Protein 6DQU (pdb70)

CATH classification: 3.40.190.10 (+2 more: 3.90.76.10, 3.10.105.10)

Sequence (521 aa):
TQLDEKQHIVINNGAEPQSFDPHKTEGVPESNVAYQLLEGLVTSDSEGKLQPGAAESWENTPDFKTWTFHLRKDAKWSNGDPVTAHDFVFAWRRLVDPATAAPYASYLSYLQVENAQDIIDGKKKPAELGVEAKDDYTFVVHATNPVPYAVSLTTHQSLLPLPQKVVEKLGDAWVKKENYVGNGAYKLANHIINEKIEFERNPLYWNDKETVINSATFLAIENPSTDVARYRAGDLDMTSYGLPPEQFAKLKKELLGEVYVTRTLGTYSYELNNKKAPFDNVNIRKALNLSLDRNVITDKVLGQGQTPTYVFTPTYIEEGHLIQQPAYSKEPMAQRNEEAIKLLEEAGYSKANPLKFSILYNTNENHKKVAIAAASMWKANTKGLIDVKLENQEWKTYIDSRRAGRYDVARAGWHADYNQATTFGNYFLSNSSNNTAKYANPEYDKAMAESYAATDAEGRAKAYAKAEEILGKDYGIVPIFNYVNPRLVKPYVKGYSGKDPQDHIYLRNLYIIKHGIINTL

Structure (mmCIF, N/CA/C/O backbone):
data_6DQU
#
_entry.id   6DQU
#
_cell.length_a   47.895
_cell.length_b   92.956
_cell.length_c   108.335
_cell.angle_alpha   90.000
_cell.angle_beta   90.000
_cell.angle_gamma   90.000
#
_symmetry.space_group_name_H-M   'P 21 21 21'
#
loop_
_entity.id
_entity.type
_entity.pdbx_description
1 polymer 'Periplasmic oligopeptide-binding protein'
2 polymer GLY-ILE-ILE-ASN-THR-LEU
3 non-polymer 'SULFATE ION'
4 water water
#
loop_
_atom_site.group_PDB
_atom_site.id
_atom_site.type_symbol
_atom_site.label_atom_id
_atom_site.label_alt_id
_atom_site.label_comp_id
_atom_site.label_asym_id
_atom_site.label_entity_id
_atom_site.label_seq_id
_atom_site.pdbx_PDB_ins_code
_atom_site.Cartn_x
_atom_site.Cartn_y
_atom_site.Cartn_z
_atom_site.occupancy
_atom_site.B_iso_or_equiv
_atom_site.auth_seq_id
_atom_site.auth_comp_id
_atom_site.auth_asym_id
_atom_site.auth_atom_id
_atom_site.pdbx_PDB_model_num
ATOM 1 N N . THR A 1 8 ? -11.674 -50.968 7.923 1.00 63.84 27 THR A N 1
ATOM 2 C CA . THR A 1 8 ? -12.936 -50.152 7.977 1.00 63.42 27 THR A CA 1
ATOM 3 C C . THR A 1 8 ? -13.334 -49.588 6.604 1.00 60.13 27 THR A C 1
ATOM 4 O O . THR A 1 8 ? -12.722 -49.895 5.578 1.00 65.18 27 THR A O 1
ATOM 8 N N . GLN A 1 9 ? -14.405 -48.801 6.608 1.00 58.09 28 GLN A N 1
ATOM 9 C CA . GLN A 1 9 ? -14.760 -47.885 5.512 1.00 55.01 28 GLN A CA 1
ATOM 10 C C . GLN A 1 9 ? -15.763 -46.865 6.085 1.00 43.94 28 GLN A C 1
ATOM 11 O O . GLN A 1 9 ? -16.143 -46.959 7.265 1.00 43.50 28 GLN A O 1
ATOM 17 N N . LEU A 1 10 ? -16.235 -45.959 5.249 1.00 40.34 29 LEU A N 1
ATOM 18 C CA . LEU A 1 10 ? -17.218 -44.986 5.689 1.00 39.00 29 LEU A CA 1
ATOM 19 C C . LEU A 1 10 ? -18.551 -45.628 5.906 1.00 37.71 29 LEU A C 1
ATOM 20 O O . LEU A 1 10 ? -18.992 -46.430 5.110 1.00 36.31 29 LEU A O 1
ATOM 25 N N . ASP A 1 11 ? -19.206 -45.243 6.988 1.00 34.31 30 ASP A N 1
ATOM 26 C CA . ASP A 1 11 ? -20.543 -45.726 7.287 1.00 36.18 30 ASP A CA 1
ATOM 27 C C . ASP A 1 11 ? -21.521 -45.176 6.282 1.00 37.33 30 ASP A C 1
ATOM 28 O O . ASP A 1 11 ? -21.354 -44.071 5.755 1.00 34.09 30 ASP A O 1
ATOM 33 N N . GLU A 1 12 ? -22.541 -45.970 5.966 1.00 40.93 31 GLU A N 1
ATOM 34 C CA . GLU A 1 12 ? -23.531 -45.565 4.974 1.00 44.04 31 GLU A CA 1
ATOM 35 C C . GLU A 1 12 ? -24.380 -44.470 5.555 1.00 40.82 31 GLU A C 1
ATOM 36 O O . GLU A 1 12 ? -24.809 -43.552 4.861 1.00 41.52 31 GLU A O 1
ATOM 42 N N . LYS A 1 13 ? -24.585 -44.542 6.862 1.00 36.86 32 LYS A N 1
ATOM 43 C CA . LYS A 1 13 ? -25.292 -43.537 7.578 1.00 38.86 32 LYS A CA 1
ATOM 44 C C . LYS A 1 13 ? -24.209 -42.624 8.191 1.00 37.14 32 LYS A C 1
ATOM 45 O O . LYS A 1 13 ? -23.236 -43.100 8.822 1.00 41.69 32 LYS A O 1
ATOM 51 N N . GLN A 1 14 ? -24.408 -41.354 7.994 1.00 29.38 33 GLN A N 1
ATOM 52 C CA . GLN A 1 14 ? -23.454 -40.325 8.515 1.00 30.49 33 GLN A CA 1
ATOM 53 C C . GLN A 1 14 ? -24.254 -39.369 9.406 1.00 27.45 33 GLN A C 1
ATOM 54 O O . GLN A 1 14 ? -24.620 -38.285 8.993 1.00 26.41 33 GLN A O 1
ATOM 60 N N . HIS A 1 15 ? -24.571 -39.826 10.607 1.00 27.32 34 HIS A N 1
ATOM 61 C CA . HIS A 1 15 ? -25.338 -39.058 11.583 1.00 28.07 34 HIS A CA 1
ATOM 62 C C . HIS A 1 15 ? -24.429 -38.994 12.834 1.00 30.60 34 HIS A C 1
ATOM 63 O O . HIS A 1 15 ? -23.652 -39.949 13.121 1.00 30.18 34 HIS A O 1
ATOM 70 N N . ILE A 1 16 ? -24.497 -37.902 13.577 1.00 23.54 35 ILE A N 1
ATOM 71 C CA . ILE A 1 16 ? -23.708 -37.754 14.780 1.00 25.14 35 ILE A CA 1
ATOM 72 C C . ILE A 1 16 ? -24.492 -36.962 15.826 1.00 25.34 35 ILE A C 1
ATOM 73 O O . ILE A 1 16 ? -25.263 -36.062 15.481 1.00 25.15 35 ILE A O 1
ATOM 78 N N . VAL A 1 17 ? -24.329 -37.367 17.078 1.00 24.45 36 VAL A N 1
ATOM 79 C CA . VAL A 1 17 ? -24.918 -36.712 18.229 1.00 25.13 36 VAL A CA 1
ATOM 80 C C . VAL A 1 17 ? -23.797 -36.186 19.157 1.00 24.24 36 VAL A C 1
ATOM 81 O O . VAL A 1 17 ? -22.893 -36.953 19.587 1.00 22.62 36 VAL A O 1
ATOM 85 N N . ILE A 1 18 ? -23.855 -34.870 19.408 1.00 22.10 37 ILE A N 1
ATOM 86 C CA . ILE A 1 18 ? -22.839 -34.131 20.162 1.00 25.24 37 ILE A CA 1
ATOM 87 C C . ILE A 1 18 ? -23.522 -33.360 21.251 1.00 23.31 37 ILE A C 1
ATOM 88 O O . ILE A 1 18 ? -24.589 -32.733 21.067 1.00 24.40 37 ILE A O 1
ATOM 93 N N . ASN A 1 19 ? -22.961 -33.448 22.466 1.00 24.35 38 ASN A N 1
ATOM 94 C CA . ASN A 1 19 ? -23.434 -32.576 23.491 1.00 21.85 38 ASN A CA 1
ATOM 95 C C . ASN A 1 19 ? -22.836 -31.184 23.378 1.00 21.53 38 ASN A C 1
ATOM 96 O O . ASN A 1 19 ? -21.582 -31.014 23.430 1.00 24.38 38 ASN A O 1
ATOM 101 N N . ASN A 1 20 ? -23.730 -30.215 23.219 1.00 23.56 39 ASN A N 1
ATOM 102 C CA . ASN A 1 20 ? -23.363 -28.778 23.179 1.00 25.84 39 ASN A CA 1
ATOM 103 C C . ASN A 1 20 ? -23.499 -28.122 24.561 1.00 26.72 39 ASN A C 1
ATOM 104 O O . ASN A 1 20 ? -23.049 -27.004 24.745 1.00 30.49 39 ASN A O 1
ATOM 109 N N . GLY A 1 21 ? -24.127 -28.795 25.533 1.00 23.37 40 GLY A N 1
ATOM 110 C CA . GLY A 1 21 ? -23.962 -28.437 26.926 1.00 24.73 40 GLY A CA 1
ATOM 111 C C . GLY A 1 21 ? -24.966 -27.447 27.531 1.00 25.73 40 GLY A C 1
ATOM 112 O O . GLY A 1 21 ? -25.129 -27.398 28.787 1.00 26.35 40 GLY A O 1
ATOM 113 N N . ALA A 1 22 ? -25.574 -26.608 26.702 1.00 24.30 41 ALA A N 1
ATOM 114 C CA . ALA A 1 22 ? -26.515 -25.559 27.171 1.00 26.16 41 ALA A CA 1
ATOM 115 C C . ALA A 1 22 ? -27.420 -25.156 26.047 1.00 25.61 41 ALA A C 1
ATOM 116 O O . ALA A 1 22 ? -27.089 -25.353 24.891 1.00 25.44 41 ALA A O 1
ATOM 118 N N . GLU A 1 23 ? -28.583 -24.616 26.393 1.00 26.51 42 GLU A N 1
ATOM 119 C CA . GLU A 1 23 ? -29.431 -24.014 25.414 1.00 25.34 42 GLU A CA 1
ATOM 120 C C . GLU A 1 23 ? -28.804 -22.684 24.971 1.00 25.15 42 GLU A C 1
ATOM 121 O O . GLU A 1 23 ? -28.533 -21.869 25.801 1.00 25.46 42 GLU A O 1
ATOM 127 N N . PRO A 1 24 ? -28.519 -22.489 23.674 1.00 25.15 43 PRO A N 1
ATOM 128 C CA . PRO A 1 24 ? -27.852 -21.239 23.266 1.00 27.11 43 PRO A CA 1
ATOM 129 C C . PRO A 1 24 ? -28.708 -20.005 23.443 1.00 26.33 43 PRO A C 1
ATOM 130 O O . PRO A 1 24 ? -29.955 -20.078 23.272 1.00 26.60 43 PRO A O 1
ATOM 134 N N . GLN A 1 25 ? -28.067 -18.907 23.818 1.00 27.18 44 GLN A N 1
ATOM 135 C CA . GLN A 1 25 ? -28.757 -17.632 23.980 1.00 31.26 44 GLN A CA 1
ATOM 136 C C . GLN A 1 25 ? -29.468 -17.194 22.698 1.00 31.11 44 GLN A C 1
ATOM 137 O O . GLN A 1 25 ? -30.615 -16.749 22.733 1.00 28.71 44 GLN A O 1
ATOM 143 N N . SER A 1 26 ? -28.816 -17.413 21.553 1.00 25.71 45 SER A N 1
ATOM 144 C CA . SER A 1 26 ? -29.330 -16.966 20.274 1.00 28.19 45 SER A CA 1
ATOM 145 C C . SER A 1 26 ? -28.550 -17.644 19.170 1.00 27.75 45 SER A C 1
ATOM 146 O O . SER A 1 26 ? -27.398 -18.059 19.381 1.00 26.11 45 SER A O 1
ATOM 149 N N . PHE A 1 27 ? -29.132 -17.674 17.982 1.00 26.13 46 PHE A N 1
ATOM 150 C CA . PHE A 1 27 ? -28.382 -18.161 16.795 1.00 27.78 46 PHE A CA 1
ATOM 151 C C . PHE A 1 27 ? -27.872 -17.001 15.885 1.00 26.55 46 PHE A C 1
ATOM 152 O O . PHE A 1 27 ? -27.357 -17.260 14.778 1.00 27.53 46 PHE A O 1
ATOM 160 N N . ASP A 1 28 ? -28.056 -15.767 16.367 1.00 24.60 47 ASP A N 1
ATOM 161 C CA . ASP A 1 28 ? -27.560 -14.539 15.717 1.00 23.32 47 ASP A CA 1
ATOM 162 C C . ASP A 1 28 ? -26.199 -14.249 16.276 1.00 24.15 47 ASP A C 1
ATOM 163 O O . ASP A 1 28 ? -26.058 -13.975 17.490 1.00 23.77 47 ASP A O 1
ATOM 168 N N . PRO A 1 29 ? -25.181 -14.292 15.441 1.00 23.99 48 PRO A N 1
ATOM 169 C CA . PRO A 1 29 ? -23.862 -14.087 16.023 1.00 26.08 48 PRO A CA 1
ATOM 170 C C . PRO A 1 29 ? -23.558 -12.696 16.536 1.00 26.11 48 PRO A C 1
ATOM 171 O O . PRO A 1 29 ? -22.515 -12.460 17.148 1.00 28.53 48 PRO A O 1
ATOM 175 N N . HIS A 1 30 ? -24.426 -11.751 16.263 1.00 23.55 49 HIS A N 1
ATOM 176 C CA . HIS A 1 30 ? -24.237 -10.461 16.852 1.00 23.64 49 HIS A CA 1
ATOM 177 C C . HIS A 1 30 ? -24.878 -10.324 18.195 1.00 25.48 49 HIS A C 1
ATOM 178 O O . HIS A 1 30 ? -24.840 -9.250 18.773 1.00 29.71 49 HIS A O 1
ATOM 185 N N . LYS A 1 31 ? -25.510 -11.389 18.678 1.00 24.59 50 LYS A N 1
ATOM 186 C CA . LYS A 1 31 ? -26.242 -11.307 19.935 1.00 25.90 50 LYS A CA 1
ATOM 187 C C . LYS A 1 31 ? -25.635 -12.168 21.030 1.00 27.00 50 LYS A C 1
ATOM 188 O O . LYS A 1 31 ? -26.190 -12.252 22.130 1.00 29.58 50 LYS A O 1
ATOM 194 N N . THR A 1 32 ? -24.458 -12.768 20.805 1.00 25.92 51 THR A N 1
ATOM 195 C CA . THR A 1 32 ? -24.012 -13.807 21.691 1.00 24.48 51 THR A CA 1
ATOM 196 C C . THR A 1 32 ? -22.542 -13.673 21.964 1.00 25.27 51 THR A C 1
ATOM 197 O O . THR A 1 32 ? -21.859 -12.956 21.211 1.00 26.01 51 THR A O 1
ATOM 201 N N . GLU A 1 33 ? -22.059 -14.344 22.991 1.00 26.40 52 GLU A N 1
ATOM 202 C CA . GLU A 1 33 ? -20.592 -14.283 23.346 1.00 26.16 52 GLU A CA 1
ATOM 203 C C . GLU A 1 33 ? -20.024 -15.588 23.881 1.00 25.86 52 GLU A C 1
ATOM 204 O O . GLU A 1 33 ? -18.850 -15.640 24.303 1.00 32.76 52 GLU A O 1
ATOM 210 N N . GLY A 1 34 ? -20.786 -16.663 23.768 1.00 25.79 53 GLY A N 1
ATOM 211 C CA . GLY A 1 34 ? -20.447 -17.938 24.387 1.00 26.45 53 GLY A CA 1
ATOM 212 C C . GLY A 1 34 ? -20.137 -19.064 23.399 1.00 23.70 53 GLY A C 1
ATOM 213 O O . GLY A 1 34 ? -20.497 -19.012 22.221 1.00 23.44 53 GLY A O 1
ATOM 214 N N . VAL A 1 35 ? -19.499 -20.119 23.912 1.00 22.36 54 VAL A N 1
ATOM 215 C CA . VAL A 1 35 ? -19.191 -21.301 23.176 1.00 24.64 54 VAL A CA 1
ATOM 216 C C . VAL A 1 35 ? -20.402 -22.105 22.650 1.00 26.09 54 VAL A C 1
ATOM 217 O O . VAL A 1 35 ? -20.410 -22.494 21.475 1.00 25.22 54 VAL A O 1
ATOM 221 N N . PRO A 1 36 ? -21.433 -22.294 23.452 1.00 25.09 55 PRO A N 1
ATOM 222 C CA . PRO A 1 36 ? -22.581 -23.038 22.883 1.00 27.05 55 PRO A CA 1
ATOM 223 C C . PRO A 1 36 ? -23.132 -22.318 21.678 1.00 25.34 55 PRO A C 1
ATOM 224 O O . PRO A 1 36 ? -23.502 -22.951 20.688 1.00 24.88 55 PRO A O 1
ATOM 228 N N . GLU A 1 37 ? -23.155 -20.989 21.727 1.00 23.35 56 GLU A N 1
ATOM 229 C CA . GLU A 1 37 ? -23.663 -20.208 20.636 1.00 24.04 56 GLU A CA 1
ATOM 230 C C . GLU A 1 37 ? -22.762 -20.273 19.407 1.00 23.33 56 GLU A C 1
ATOM 231 O O . GLU A 1 37 ? -23.255 -20.448 18.305 1.00 21.72 56 GLU A O 1
ATOM 237 N N . SER A 1 38 ? -21.440 -20.086 19.565 1.00 23.81 57 SER A N 1
ATOM 238 C CA . SER A 1 38 ? -20.551 -20.172 18.466 1.00 21.87 57 SER A CA 1
ATOM 239 C C . SER A 1 38 ? -20.554 -21.538 17.804 1.00 21.28 57 SER A C 1
ATOM 240 O O . SER A 1 38 ? -20.455 -21.638 16.586 1.00 22.64 57 SER A O 1
ATOM 243 N N . ASN A 1 39 ? -20.663 -22.604 18.594 1.00 21.10 58 ASN A N 1
ATOM 244 C CA . ASN A 1 39 ? -20.759 -23.944 18.041 1.00 22.95 58 ASN A CA 1
ATOM 245 C C . ASN A 1 39 ? -21.924 -24.121 17.119 1.00 20.98 58 ASN A C 1
ATOM 246 O O . ASN A 1 39 ? -21.810 -24.843 16.105 1.00 21.63 58 ASN A O 1
ATOM 251 N N . VAL A 1 40 ? -23.061 -23.470 17.383 1.00 21.49 59 VAL A N 1
ATOM 252 C CA . VAL A 1 40 ? -24.112 -23.500 16.425 1.00 20.35 59 VAL A CA 1
ATOM 253 C C . VAL A 1 40 ? -23.843 -22.644 15.178 1.00 20.27 59 VAL A C 1
ATOM 254 O O . VAL A 1 40 ? -24.023 -23.101 14.018 1.00 22.32 59 VAL A O 1
ATOM 258 N N . ALA A 1 41 ? -23.407 -21.427 15.417 1.00 20.28 60 ALA A N 1
ATOM 259 C CA . ALA A 1 41 ? -23.175 -20.491 14.324 1.00 22.49 60 ALA A CA 1
ATOM 260 C C . ALA A 1 41 ? -22.205 -21.054 13.286 1.00 19.53 60 ALA A C 1
ATOM 261 O O . ALA A 1 41 ? -22.352 -20.796 12.069 1.00 21.20 60 ALA A O 1
ATOM 263 N N . TYR A 1 42 ? -21.137 -21.717 13.730 1.00 21.92 61 TYR A N 1
ATOM 264 C CA . TYR A 1 42 ? -20.150 -22.227 12.812 1.00 21.63 61 TYR A CA 1
ATOM 265 C C . TYR A 1 42 ? -20.629 -23.335 11.905 1.00 21.83 61 TYR A C 1
ATOM 266 O O . TYR A 1 42 ? -20.034 -23.602 10.911 1.00 22.69 61 TYR A O 1
ATOM 275 N N . GLN A 1 43 ? -21.746 -23.969 12.243 1.00 20.36 62 GLN A N 1
ATOM 276 C CA . GLN A 1 43 ? -22.365 -24.913 11.315 1.00 20.67 62 GLN A CA 1
ATOM 277 C C . GLN A 1 43 ? -23.267 -24.218 10.263 1.00 19.92 62 GLN A C 1
ATOM 278 O O . GLN A 1 43 ? -23.413 -24.743 9.146 1.00 20.74 62 GLN A O 1
ATOM 284 N N . LEU A 1 44 ? -23.872 -23.078 10.607 1.00 20.84 63 LEU A N 1
ATOM 285 C CA . LEU A 1 44 ? -24.886 -22.402 9.784 1.00 21.62 63 LEU A CA 1
ATOM 286 C C . LEU A 1 44 ? -24.312 -21.302 8.909 1.00 20.06 63 LEU A C 1
ATOM 287 O O . LEU A 1 44 ? -24.894 -20.953 7.859 1.00 19.76 63 LEU A O 1
ATOM 292 N N . LEU A 1 45 ? -23.110 -20.781 9.255 1.00 19.64 64 LEU A N 1
ATOM 293 C CA . LEU A 1 45 ? -22.589 -19.602 8.588 1.00 18.02 64 LEU A CA 1
ATOM 294 C C . LEU A 1 45 ? -21.077 -19.855 8.441 1.00 17.68 64 LEU A C 1
ATOM 295 O O . LEU A 1 45 ? -20.505 -20.653 9.207 1.00 19.68 64 LEU A O 1
ATOM 300 N N . GLU A 1 46 ? -20.511 -19.159 7.488 1.00 19.30 65 GLU A N 1
ATOM 301 C CA . GLU A 1 46 ? -19.037 -19.265 7.261 1.00 18.71 65 GLU A CA 1
ATOM 302 C C . GLU A 1 46 ? -18.447 -17.892 6.894 1.00 20.87 65 GLU A C 1
ATOM 303 O O . GLU A 1 46 ? -18.905 -17.192 6.003 1.00 21.50 65 GLU A O 1
ATOM 309 N N . GLY A 1 47 ? -17.359 -17.548 7.571 1.00 22.58 66 GLY A N 1
ATOM 310 C CA . GLY A 1 47 ? -16.726 -16.269 7.335 1.00 23.20 66 GLY A CA 1
ATOM 311 C C . GLY A 1 47 ? -15.716 -16.346 6.190 1.00 22.36 66 GLY A C 1
ATOM 312 O O . GLY A 1 47 ? -15.677 -17.342 5.409 1.00 22.13 66 GLY A O 1
ATOM 313 N N . LEU A 1 48 ? -14.909 -15.303 6.103 1.00 21.62 67 LEU A N 1
ATOM 314 C CA . LEU A 1 48 ? -13.945 -15.170 4.999 1.00 21.32 67 LEU A CA 1
ATOM 315 C C . LEU A 1 48 ? -13.017 -16.414 4.883 1.00 20.44 67 LEU A C 1
ATOM 316 O O . LEU A 1 48 ? -12.821 -16.938 3.784 1.00 21.12 67 LEU A O 1
ATOM 321 N N . VAL A 1 49 ? -12.530 -16.832 6.029 1.00 21.01 68 VAL A N 1
ATOM 322 C CA . VAL A 1 49 ? -11.569 -17.925 6.198 1.00 23.04 68 VAL A CA 1
ATOM 323 C C . VAL A 1 49 ? -12.109 -18.811 7.312 1.00 23.90 68 VAL A C 1
ATOM 324 O O . VAL A 1 49 ? -12.810 -18.352 8.227 1.00 23.66 68 VAL A O 1
ATOM 328 N N . THR A 1 50 ? -11.847 -20.094 7.208 1.00 22.54 69 THR A N 1
ATOM 329 C CA . THR A 1 50 ? -12.279 -21.061 8.206 1.00 21.81 69 THR A CA 1
ATOM 330 C C . THR A 1 50 ? -11.138 -21.991 8.527 1.00 24.31 69 THR A C 1
ATOM 331 O O . THR A 1 50 ? -9.962 -21.632 8.261 1.00 22.99 69 THR A O 1
ATOM 335 N N . SER A 1 51 ? -11.383 -23.091 9.228 1.00 24.06 70 SER A N 1
ATOM 336 C CA . SER A 1 51 ? -10.234 -23.956 9.610 1.00 28.04 70 SER A CA 1
ATOM 337 C C . SER A 1 51 ? -10.480 -25.460 9.543 1.00 27.74 70 SER A C 1
ATOM 338 O O . SER A 1 51 ? -11.641 -25.945 9.391 1.00 25.63 70 SER A O 1
ATOM 341 N N . ASP A 1 52 ? -9.382 -26.203 9.639 1.00 26.13 71 ASP A N 1
ATOM 342 C CA . ASP A 1 52 ? -9.424 -27.639 9.696 1.00 25.26 71 ASP A CA 1
ATOM 343 C C . ASP A 1 52 ? -9.502 -28.067 11.163 1.00 23.68 71 ASP A C 1
ATOM 344 O O . ASP A 1 52 ? -9.643 -27.233 12.059 1.00 26.33 71 ASP A O 1
ATOM 349 N N . SER A 1 53 ? -9.449 -29.375 11.386 1.00 23.97 72 SER A N 1
ATOM 350 C CA . SER A 1 53 ? -9.580 -29.964 12.710 1.00 26.57 72 SER A CA 1
ATOM 351 C C . SER A 1 53 ? -8.524 -29.606 13.719 1.00 28.39 72 SER A C 1
ATOM 352 O O . SER A 1 53 ? -8.752 -29.730 14.914 1.00 28.15 72 SER A O 1
ATOM 355 N N . GLU A 1 54 ? -7.357 -29.171 13.242 1.00 27.29 73 GLU A N 1
ATOM 356 C CA . GLU A 1 54 ? -6.278 -28.646 14.094 1.00 30.22 73 GLU A CA 1
ATOM 357 C C . GLU A 1 54 ? -6.238 -27.122 14.141 1.00 29.41 73 GLU A C 1
ATOM 358 O O . GLU A 1 54 ? -5.283 -26.513 14.637 1.00 28.95 73 GLU A O 1
ATOM 364 N N . GLY A 1 55 ? -7.259 -26.425 13.604 1.00 26.71 74 GLY A N 1
ATOM 365 C CA . GLY A 1 55 ? -7.251 -24.984 13.659 1.00 29.04 74 GLY A CA 1
ATOM 366 C C . GLY A 1 55 ? -6.379 -24.241 12.632 1.00 29.02 74 GLY A C 1
ATOM 367 O O . GLY A 1 55 ? -6.270 -23.042 12.681 1.00 29.20 74 GLY A O 1
ATOM 368 N N . LYS A 1 56 ? -5.855 -24.949 11.646 1.00 27.04 75 LYS A N 1
ATOM 369 C CA . LYS A 1 56 ? -5.131 -24.334 10.545 1.00 29.43 75 LYS A CA 1
ATOM 370 C C . LYS A 1 56 ? -6.084 -23.729 9.531 1.00 29.67 75 LYS A C 1
ATOM 371 O O . LYS A 1 56 ? -7.135 -24.319 9.244 1.00 29.43 75 LYS A O 1
ATOM 377 N N . LEU A 1 57 ? -5.687 -22.605 8.953 1.00 26.55 76 LEU A N 1
ATOM 378 C CA . LEU A 1 57 ? -6.586 -21.802 8.128 1.00 27.49 76 LEU A CA 1
ATOM 379 C C . LEU A 1 57 ? -6.765 -22.359 6.754 1.00 27.65 76 LEU A C 1
ATOM 380 O O . LEU A 1 57 ? -5.817 -22.884 6.158 1.00 26.82 76 LEU A O 1
ATOM 385 N N . GLN A 1 58 ? -7.991 -22.261 6.236 1.00 22.55 77 GLN A N 1
ATOM 386 C CA . GLN A 1 58 ? -8.288 -22.640 4.890 1.00 24.10 77 GLN A CA 1
ATOM 387 C C . GLN A 1 58 ? -9.399 -21.754 4.325 1.00 22.48 77 GLN A C 1
ATOM 388 O O . GLN A 1 58 ? -10.061 -21.064 5.104 1.00 21.74 77 GLN A O 1
ATOM 394 N N . PRO A 1 59 ? -9.522 -21.717 2.993 1.00 22.06 78 PRO A N 1
ATOM 395 C CA . PRO A 1 59 ? -10.492 -20.765 2.381 1.00 21.60 78 PRO A CA 1
ATOM 396 C C . PRO A 1 59 ? -11.905 -21.014 2.905 1.00 22.01 78 PRO A C 1
ATOM 397 O O . PRO A 1 59 ? -12.286 -22.159 3.063 1.00 24.51 78 PRO A O 1
ATOM 401 N N . GLY A 1 60 ? -12.630 -19.951 3.163 1.00 21.68 79 GLY A N 1
ATOM 402 C CA . GLY A 1 60 ? -14.053 -20.029 3.519 1.00 23.68 79 GLY A CA 1
ATOM 403 C C . GLY A 1 60 ? -14.825 -19.368 2.418 1.00 21.40 79 GLY A C 1
ATOM 404 O O . GLY A 1 60 ? -14.742 -19.773 1.267 1.00 20.45 79 GLY A O 1
ATOM 405 N N . ALA A 1 61 ? -15.574 -18.299 2.735 1.00 22.68 80 ALA A N 1
ATOM 406 C CA . ALA A 1 61 ? -16.292 -17.507 1.762 1.00 21.26 80 ALA A CA 1
ATOM 407 C C . ALA A 1 61 ? -15.412 -16.825 0.762 1.00 20.96 80 ALA A C 1
ATOM 408 O O . ALA A 1 61 ? -15.810 -16.591 -0.384 1.00 21.94 80 ALA A O 1
ATOM 410 N N . ALA A 1 62 ? -14.165 -16.562 1.194 1.00 20.00 81 ALA A N 1
ATOM 411 C CA . ALA A 1 62 ? -13.095 -16.003 0.345 1.00 21.34 81 ALA A CA 1
ATOM 412 C C . ALA A 1 62 ? -12.183 -17.144 -0.150 1.00 19.90 81 ALA A C 1
ATOM 413 O O . ALA A 1 62 ? -11.810 -18.023 0.613 1.00 21.89 81 ALA A O 1
ATOM 415 N N . GLU A 1 63 ? -12.007 -17.180 -1.473 1.00 20.19 82 GLU A N 1
ATOM 416 C CA . GLU A 1 63 ? -11.197 -18.193 -2.114 1.00 20.42 82 GLU A CA 1
ATOM 417 C C . GLU A 1 63 ? -9.742 -17.711 -2.147 1.00 22.14 82 GLU A C 1
ATOM 418 O O . GLU A 1 63 ? -8.827 -18.516 -2.321 1.00 23.45 82 GLU A O 1
ATOM 424 N N . SER A 1 64 ? -9.515 -16.426 -1.956 1.00 21.16 83 SER A N 1
ATOM 425 C CA . SER A 1 64 ? -8.125 -15.903 -1.993 1.00 20.51 83 SER A CA 1
ATOM 426 C C . SER A 1 64 ? -8.117 -14.580 -1.235 1.00 21.66 83 SER A C 1
ATOM 427 O O . SER A 1 64 ? -9.153 -13.903 -1.106 1.00 22.29 83 SER A O 1
ATOM 430 N N . TRP A 1 65 ? -6.959 -14.132 -0.785 1.00 19.29 84 TRP A N 1
ATOM 431 C CA . TRP A 1 65 ? -6.842 -12.929 -0.022 1.00 20.80 84 TRP A CA 1
ATOM 432 C C . TRP A 1 65 ? -5.374 -12.516 -0.014 1.00 23.94 84 TRP A C 1
ATOM 433 O O . TRP A 1 65 ? -4.475 -13.331 -0.248 1.00 23.67 84 TRP A O 1
ATOM 444 N N . GLU A 1 66 ? -5.158 -11.266 0.327 1.00 22.84 85 GLU A N 1
ATOM 445 C CA . GLU A 1 66 ? -3.794 -10.715 0.371 1.00 23.95 85 GLU A CA 1
ATOM 446 C C . GLU A 1 66 ? -3.750 -9.485 1.288 1.00 27.43 85 GLU A C 1
ATOM 447 O O . GLU A 1 66 ? -4.756 -8.925 1.657 1.00 25.75 85 GLU A O 1
ATOM 453 N N . ASN A 1 67 ? -2.543 -9.076 1.647 1.00 24.36 86 ASN A N 1
ATOM 454 C CA . ASN A 1 67 ? -2.356 -7.914 2.502 1.00 25.42 86 ASN A CA 1
ATOM 455 C C . ASN A 1 67 ? -1.274 -7.059 1.894 1.00 29.49 86 ASN A C 1
ATOM 456 O O . ASN A 1 67 ? -0.356 -7.570 1.205 1.00 28.25 86 ASN A O 1
ATOM 461 N N . THR A 1 68 ? -1.415 -5.753 2.091 1.00 28.20 87 THR A N 1
ATOM 462 C CA . THR A 1 68 ? -0.312 -4.795 1.821 1.00 30.49 87 THR A CA 1
ATOM 463 C C . THR A 1 68 ? 0.854 -5.096 2.775 1.00 27.44 87 THR A C 1
ATOM 464 O O . THR A 1 68 ? 0.700 -5.642 3.881 1.00 28.64 87 THR A O 1
ATOM 468 N N . PRO A 1 69 ? 2.098 -4.735 2.373 1.00 33.53 88 PRO A N 1
ATOM 469 C CA . PRO A 1 69 ? 3.271 -5.061 3.221 1.00 35.48 88 PRO A CA 1
ATOM 470 C C . PRO A 1 69 ? 3.246 -4.421 4.626 1.00 33.54 88 PRO A C 1
ATOM 471 O O . PRO A 1 69 ? 3.790 -4.983 5.540 1.00 34.55 88 PRO A O 1
ATOM 475 N N . ASP A 1 70 ? 2.493 -3.317 4.822 1.00 33.44 89 ASP A N 1
ATOM 476 C CA . ASP A 1 70 ? 2.348 -2.725 6.152 1.00 33.22 89 ASP A CA 1
ATOM 477 C C . ASP A 1 70 ? 1.283 -3.374 7.068 1.00 34.53 89 ASP A C 1
ATOM 478 O O . ASP A 1 70 ? 1.033 -2.882 8.173 1.00 30.95 89 ASP A O 1
ATOM 483 N N . PHE A 1 71 ? 0.676 -4.471 6.600 1.00 31.01 90 PHE A N 1
ATOM 484 C CA . PHE A 1 71 ? -0.346 -5.193 7.342 1.00 29.79 90 PHE A CA 1
ATOM 485 C C . PHE A 1 71 ? -1.578 -4.359 7.711 1.00 27.18 90 PHE A C 1
ATOM 486 O O . PHE A 1 71 ? -2.313 -4.707 8.620 1.00 27.20 90 PHE A O 1
ATOM 494 N N . LYS A 1 72 ? -1.831 -3.302 6.975 1.00 27.36 91 LYS A N 1
ATOM 495 C CA . LYS A 1 72 ? -2.974 -2.448 7.247 1.00 29.90 91 LYS A CA 1
ATOM 496 C C . LYS A 1 72 ? -4.142 -2.599 6.249 1.00 30.90 91 LYS A C 1
ATOM 497 O O . LYS A 1 72 ? -5.273 -2.184 6.584 1.00 31.04 91 LYS A O 1
ATOM 503 N N . THR A 1 73 ? -3.907 -3.181 5.073 1.00 26.75 92 THR A N 1
ATOM 504 C CA . THR A 1 73 ? -4.945 -3.290 4.058 1.00 26.08 92 THR A CA 1
ATOM 505 C C . THR A 1 73 ? -5.100 -4.782 3.735 1.00 27.30 92 THR A C 1
ATOM 506 O O . THR A 1 73 ? -4.151 -5.420 3.318 1.00 25.72 92 THR A O 1
ATOM 510 N N . TRP A 1 74 ? -6.329 -5.298 3.873 1.00 22.29 93 TRP A N 1
ATOM 511 C CA . TRP A 1 74 ? -6.595 -6.698 3.668 1.00 25.40 93 TRP A CA 1
ATOM 512 C C . TRP A 1 74 ? -7.694 -6.856 2.644 1.00 23.98 93 TRP A C 1
ATOM 513 O O . TRP A 1 74 ? -8.779 -6.307 2.807 1.00 26.00 93 TRP A O 1
ATOM 524 N N . THR A 1 75 ? -7.400 -7.587 1.570 1.00 23.38 94 THR A N 1
ATOM 525 C CA . THR A 1 75 ? -8.284 -7.728 0.455 1.00 22.64 94 THR A CA 1
ATOM 526 C C . THR A 1 75 ? -8.711 -9.181 0.305 1.00 22.49 94 THR A C 1
ATOM 527 O O . THR A 1 75 ? -7.879 -10.090 0.269 1.00 23.06 94 THR A O 1
ATOM 531 N N . PHE A 1 76 ? -10.042 -9.420 0.223 1.00 19.92 95 PHE A N 1
ATOM 532 C CA . PHE A 1 76 ? -10.572 -10.748 0.193 1.00 22.06 95 PHE A CA 1
ATOM 533 C C . PHE A 1 76 ? -11.352 -10.929 -1.082 1.00 22.68 95 PHE A C 1
ATOM 534 O O . PHE A 1 76 ? -12.227 -10.110 -1.406 1.00 21.91 95 PHE A O 1
ATOM 542 N N . HIS A 1 77 ? -11.021 -11.980 -1.845 1.00 19.98 96 HIS A N 1
ATOM 543 C CA . HIS A 1 77 ? -11.687 -12.315 -3.112 1.00 21.95 96 HIS A CA 1
ATOM 544 C C . HIS A 1 77 ? -12.698 -13.374 -2.878 1.00 20.43 96 HIS A C 1
ATOM 545 O O . HIS A 1 77 ? -12.383 -14.535 -2.561 1.00 21.34 96 HIS A O 1
ATOM 552 N N . LEU A 1 78 ? -13.964 -12.942 -2.963 1.00 20.47 97 LEU A N 1
ATOM 553 C CA . LEU A 1 78 ? -15.045 -13.846 -2.699 1.00 21.73 97 LEU A CA 1
ATOM 554 C C . LEU A 1 78 ? -15.425 -14.714 -3.897 1.00 22.74 97 LEU A C 1
ATOM 555 O O . LEU A 1 78 ? -15.185 -14.357 -5.058 1.00 23.73 97 LEU A O 1
ATOM 560 N N . ARG A 1 79 ? -16.088 -15.835 -3.601 1.00 22.93 98 ARG A N 1
ATOM 561 C CA . ARG A 1 79 ? -16.462 -16.787 -4.675 1.00 22.70 98 ARG A CA 1
ATOM 562 C C . ARG A 1 79 ? -17.589 -16.274 -5.524 1.00 25.86 98 ARG A C 1
ATOM 563 O O . ARG A 1 79 ? -18.678 -16.008 -5.027 1.00 27.18 98 ARG A O 1
ATOM 571 N N . LYS A 1 80 ? -17.398 -16.237 -6.849 1.00 24.57 99 LYS A N 1
ATOM 572 C CA . LYS A 1 80 ? -18.359 -15.532 -7.671 1.00 27.57 99 LYS A CA 1
ATOM 573 C C . LYS A 1 80 ? -19.644 -16.269 -7.777 1.00 27.36 99 LYS A C 1
ATOM 574 O O . LYS A 1 80 ? -20.645 -15.644 -8.057 1.00 33.45 99 LYS A O 1
ATOM 580 N N . ASP A 1 81 ? -19.634 -17.545 -7.560 1.00 26.44 100 ASP A N 1
ATOM 581 C CA . ASP A 1 81 ? -20.899 -18.268 -7.729 1.00 34.95 100 ASP A CA 1
ATOM 582 C C . ASP A 1 81 ? -21.534 -18.708 -6.430 1.00 32.10 100 ASP A C 1
ATOM 583 O O . ASP A 1 81 ? -22.499 -19.490 -6.441 1.00 30.28 100 ASP A O 1
ATOM 588 N N . ALA A 1 82 ? -21.020 -18.198 -5.313 1.00 24.49 101 ALA A N 1
ATOM 589 C CA . ALA A 1 82 ? -21.472 -18.722 -4.014 1.00 25.43 101 ALA A CA 1
ATOM 590 C C . ALA A 1 82 ? -22.843 -18.170 -3.706 1.00 24.25 101 ALA A C 1
ATOM 591 O O . ALA A 1 82 ? -23.130 -17.001 -3.977 1.00 26.25 101 ALA A O 1
ATOM 593 N N . LYS A 1 83 ? -23.646 -19.010 -3.078 1.00 23.81 102 LYS A N 1
ATOM 594 C CA . LYS A 1 83 ? -25.008 -1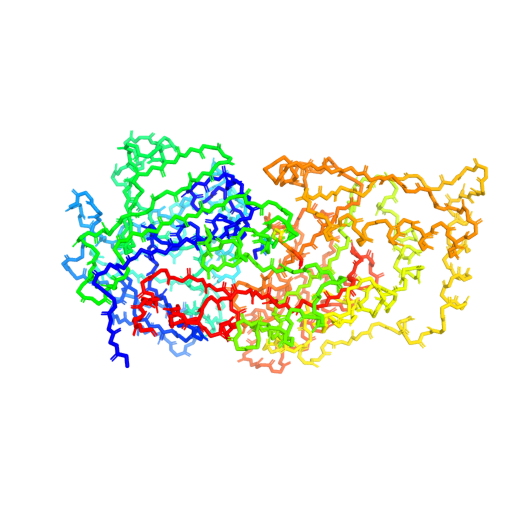8.632 -2.701 1.00 25.37 102 LYS A CA 1
ATOM 595 C C . LYS A 1 83 ? -25.302 -18.894 -1.250 1.00 26.00 102 LYS A C 1
ATOM 596 O O . LYS A 1 83 ? -24.742 -19.800 -0.639 1.00 23.40 102 LYS A O 1
ATOM 602 N N . TRP A 1 84 ? -26.244 -18.119 -0.712 1.00 23.68 103 TRP A N 1
ATOM 603 C CA . TRP A 1 84 ? -26.822 -18.395 0.576 1.00 21.72 103 TRP A CA 1
ATOM 604 C C . TRP A 1 84 ? -27.777 -19.611 0.438 1.00 22.09 103 TRP A C 1
ATOM 605 O O . TRP A 1 84 ? -28.065 -20.070 -0.662 1.00 22.21 103 TRP A O 1
ATOM 616 N N . SER A 1 85 ? -28.197 -20.133 1.550 1.00 20.93 104 SER A N 1
ATOM 617 C CA . SER A 1 85 ? -28.989 -21.392 1.544 1.00 21.68 104 SER A CA 1
ATOM 618 C C . SER A 1 85 ? -30.364 -21.176 0.857 1.00 23.06 104 SER A C 1
ATOM 619 O O . SER A 1 85 ? -30.973 -22.152 0.433 1.00 23.05 104 SER A O 1
ATOM 622 N N . ASN A 1 86 ? -30.792 -19.952 0.693 1.00 23.14 105 ASN A N 1
ATOM 623 C CA . ASN A 1 86 ? -32.09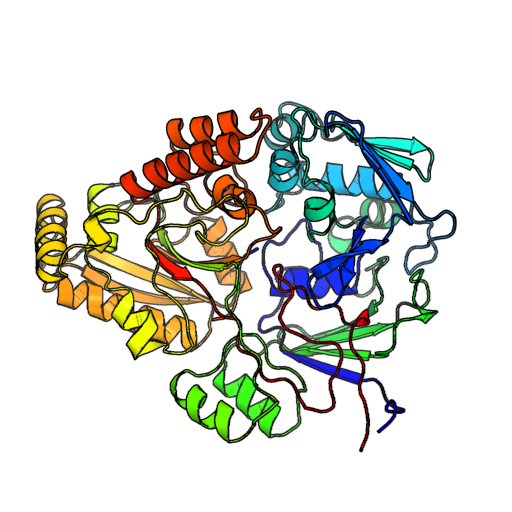4 -19.679 -0.023 1.00 25.46 105 ASN A CA 1
ATOM 624 C C . ASN A 1 86 ? -31.897 -19.355 -1.528 1.00 27.33 105 ASN A C 1
ATOM 625 O O . ASN A 1 86 ? -32.852 -19.017 -2.213 1.00 27.21 105 ASN A O 1
ATOM 630 N N . GLY A 1 87 ? -30.633 -19.386 -2.026 1.00 22.62 106 GLY A N 1
ATOM 631 C CA . GLY A 1 87 ? -30.302 -19.048 -3.387 1.00 24.98 106 GLY A CA 1
ATOM 632 C C . GLY A 1 87 ? -29.806 -17.643 -3.676 1.00 24.17 106 GLY A C 1
ATOM 633 O O . GLY A 1 87 ? -29.395 -17.390 -4.799 1.00 25.09 106 GLY A O 1
ATOM 634 N N . ASP A 1 88 ? -29.845 -16.749 -2.695 1.00 23.77 107 ASP A N 1
ATOM 635 C CA . ASP A 1 88 ? -29.430 -15.347 -2.855 1.00 23.93 107 ASP A CA 1
ATOM 636 C C . ASP A 1 88 ? -27.908 -15.442 -3.027 1.00 24.33 107 ASP A C 1
ATOM 637 O O . ASP A 1 88 ? -27.291 -16.312 -2.446 1.00 23.77 107 ASP A O 1
ATOM 642 N N . PRO A 1 89 ? -27.320 -14.550 -3.803 1.00 25.28 108 PRO A N 1
ATOM 643 C CA . PRO A 1 89 ? -25.822 -14.558 -3.895 1.00 25.09 108 PRO A CA 1
ATOM 644 C C . PRO A 1 89 ? -25.185 -14.063 -2.612 1.00 24.38 108 PRO A C 1
ATOM 645 O O . PRO A 1 89 ? -25.686 -13.119 -1.990 1.00 23.42 108 PRO A O 1
ATOM 649 N N . VAL A 1 90 ? -24.019 -14.670 -2.253 1.00 23.98 109 VAL A N 1
ATOM 650 C CA . VAL A 1 90 ? -23.161 -14.172 -1.171 1.00 22.78 109 VAL A CA 1
ATOM 651 C C . VAL A 1 90 ? -22.255 -13.138 -1.838 1.00 24.27 109 VAL A C 1
ATOM 652 O O . VAL A 1 90 ? -21.562 -13.492 -2.826 1.00 23.83 109 VAL A O 1
ATOM 656 N N . THR A 1 91 ? -22.284 -11.904 -1.346 1.00 23.02 110 THR A N 1
ATOM 657 C CA . THR A 1 91 ? -21.463 -10.833 -1.918 1.00 23.94 110 THR A CA 1
ATOM 658 C C . THR A 1 91 ? -20.697 -10.105 -0.855 1.00 24.19 110 THR A C 1
ATOM 659 O O . THR A 1 91 ? -20.914 -10.268 0.336 1.00 21.46 110 THR A O 1
ATOM 663 N N . ALA A 1 92 ? -19.709 -9.318 -1.288 1.00 22.82 111 ALA A N 1
ATOM 664 C CA . ALA A 1 92 ? -19.029 -8.422 -0.364 1.00 22.25 111 ALA A CA 1
ATOM 665 C C . ALA A 1 92 ? -19.962 -7.487 0.387 1.00 22.30 111 ALA A C 1
ATOM 666 O O . ALA A 1 92 ? -19.660 -7.107 1.525 1.00 22.24 111 ALA A O 1
ATOM 668 N N . HIS A 1 93 ? -21.112 -7.188 -0.190 1.00 23.20 112 HIS A N 1
ATOM 669 C CA . HIS A 1 93 ? -22.077 -6.353 0.512 1.00 22.80 112 HIS A CA 1
ATOM 670 C C . HIS A 1 93 ? -22.630 -7.039 1.788 1.00 22.07 112 HIS A C 1
ATOM 671 O O . HIS A 1 93 ? -23.053 -6.347 2.688 1.00 22.95 112 HIS A O 1
ATOM 678 N N . ASP A 1 94 ? -22.764 -8.362 1.789 1.00 22.22 113 ASP A N 1
ATOM 679 C CA . ASP A 1 94 ? -23.141 -9.089 3.022 1.00 22.95 113 ASP A CA 1
ATOM 680 C C . ASP A 1 94 ? -22.139 -8.951 4.156 1.00 22.05 113 ASP A C 1
ATOM 681 O O . ASP A 1 94 ? -22.516 -8.836 5.334 1.00 22.57 113 ASP A O 1
ATOM 686 N N . PHE A 1 95 ? -20.834 -8.969 3.836 1.00 20.66 114 PHE A N 1
ATOM 687 C CA . PHE A 1 95 ? -19.855 -8.712 4.813 1.00 20.65 114 PHE A CA 1
ATOM 688 C C . PHE A 1 95 ? -19.856 -7.260 5.330 1.00 19.60 114 PHE A C 1
ATOM 689 O O . PHE A 1 95 ? -19.784 -7.059 6.533 1.00 21.63 114 PHE A O 1
ATOM 697 N N . VAL A 1 96 ? -19.980 -6.294 4.440 1.00 20.54 115 VAL A N 1
ATOM 698 C CA . VAL A 1 96 ? -20.099 -4.878 4.839 1.00 21.01 115 VAL A CA 1
ATOM 699 C C . VAL A 1 96 ? -21.270 -4.711 5.787 1.00 20.52 115 VAL A C 1
ATOM 700 O O . VAL A 1 96 ? -21.127 -4.162 6.866 1.00 21.58 115 VAL A O 1
ATOM 704 N N . PHE A 1 97 ? -22.396 -5.277 5.379 1.00 21.79 116 PHE A N 1
ATOM 705 C CA . PHE A 1 97 ? -23.598 -5.201 6.169 1.00 23.12 116 PHE A CA 1
ATOM 706 C C . PHE A 1 97 ? -23.420 -5.776 7.539 1.00 22.57 116 PHE A C 1
ATOM 707 O O . PHE A 1 97 ? -23.751 -5.134 8.576 1.00 22.43 116 PHE A O 1
ATOM 715 N N . ALA A 1 98 ? -22.850 -6.983 7.595 1.00 22.90 117 ALA A N 1
ATOM 716 C CA . ALA A 1 98 ? -22.709 -7.679 8.858 1.00 22.42 117 ALA A CA 1
ATOM 717 C C . ALA A 1 98 ? -21.729 -6.962 9.786 1.00 22.77 117 ALA A C 1
ATOM 718 O O . ALA A 1 98 ? -21.976 -6.811 11.007 1.00 22.19 117 ALA A O 1
ATOM 720 N N . TRP A 1 99 ? -20.564 -6.595 9.253 1.00 21.91 118 TRP A N 1
ATOM 721 C CA . TRP A 1 99 ? -19.565 -5.960 10.065 1.00 21.46 118 TRP A CA 1
ATOM 722 C C . TRP A 1 99 ? -20.062 -4.586 10.599 1.00 20.91 118 TRP A C 1
ATOM 723 O O . TRP A 1 99 ? -19.822 -4.258 11.760 1.00 21.68 118 TRP A O 1
ATOM 734 N N . ARG A 1 100 ? -20.790 -3.848 9.793 1.00 22.35 119 ARG A N 1
ATOM 735 C CA . ARG A 1 100 ? -21.397 -2.584 10.258 1.00 21.79 119 ARG A CA 1
ATOM 736 C C . ARG A 1 100 ? -22.428 -2.874 11.353 1.00 24.19 119 ARG A C 1
ATOM 737 O O . ARG A 1 100 ? -22.489 -2.163 12.386 1.00 22.46 119 ARG A O 1
ATOM 745 N N . ARG A 1 101 ? -23.228 -3.918 11.171 1.00 23.32 120 ARG A N 1
ATOM 746 C CA . ARG A 1 101 ? -24.265 -4.259 12.174 1.00 23.92 120 ARG A CA 1
ATOM 747 C C . ARG A 1 101 ? -23.617 -4.647 13.526 1.00 25.58 120 ARG A C 1
ATOM 748 O O . ARG A 1 101 ? -24.149 -4.282 14.582 1.00 24.64 120 ARG A O 1
ATOM 756 N N . LEU A 1 102 ? -22.419 -5.294 13.499 1.00 21.23 121 LEU A N 1
ATOM 757 C CA . LEU A 1 102 ? -21.731 -5.690 14.707 1.00 23.44 121 LEU A CA 1
ATOM 758 C C . LEU A 1 102 ? -21.309 -4.490 15.566 1.00 24.32 121 LEU A C 1
ATOM 759 O O . LEU A 1 102 ? -21.465 -4.515 16.795 1.00 22.78 121 LEU A O 1
ATOM 764 N N . VAL A 1 103 ? -20.770 -3.440 14.918 1.00 22.77 122 VAL A N 1
ATOM 765 C CA . VAL A 1 103 ? -20.367 -2.261 15.699 1.00 23.23 122 VAL A CA 1
ATOM 766 C C . VAL A 1 103 ? -21.478 -1.262 15.978 1.00 24.69 122 VAL A C 1
ATOM 767 O O . VAL A 1 103 ? -21.306 -0.379 16.866 1.00 26.00 122 VAL A O 1
ATOM 771 N N . ASP A 1 104 ? -22.602 -1.373 15.302 1.00 24.27 123 ASP A N 1
ATOM 772 C CA . ASP A 1 104 ? -23.697 -0.419 15.466 1.00 25.76 123 ASP A CA 1
ATOM 773 C C . ASP A 1 104 ? -24.222 -0.521 16.907 1.00 26.78 123 ASP A C 1
ATOM 774 O O . ASP A 1 104 ? -24.678 -1.591 17.319 1.00 24.85 123 ASP A O 1
ATOM 779 N N . PRO A 1 105 ? -24.148 0.567 17.686 1.00 26.89 124 PRO A N 1
ATOM 780 C CA . PRO A 1 105 ? -24.697 0.496 19.048 1.00 27.59 124 PRO A CA 1
ATOM 781 C C . PRO A 1 105 ? -26.129 -0.037 19.160 1.00 26.05 124 PRO A C 1
ATOM 782 O O . PRO A 1 105 ? -26.462 -0.671 20.172 1.00 29.75 124 PRO A O 1
ATOM 786 N N . ALA A 1 106 ? -26.941 0.200 18.160 1.00 27.12 125 ALA A N 1
ATOM 787 C CA . ALA A 1 106 ? -28.332 -0.242 18.138 1.00 28.13 125 ALA A CA 1
ATOM 788 C C . ALA A 1 106 ? -28.470 -1.777 18.160 1.00 30.11 125 ALA A C 1
ATOM 789 O O . ALA A 1 106 ? -29.510 -2.315 18.564 1.00 28.97 125 ALA A O 1
ATOM 791 N N . THR A 1 107 ? -27.399 -2.481 17.769 1.00 27.08 126 THR A N 1
ATOM 792 C CA . THR A 1 107 ? -27.361 -3.953 17.817 1.00 26.04 126 THR A CA 1
ATOM 793 C C . THR A 1 107 ? -27.090 -4.501 19.213 1.00 27.21 126 THR A C 1
ATOM 794 O O . THR A 1 107 ? -27.447 -5.681 19.522 1.00 26.05 126 THR A O 1
ATOM 798 N N . ALA A 1 108 ? -26.465 -3.665 20.052 1.00 26.09 127 ALA A N 1
ATOM 799 C CA . ALA A 1 108 ? -26.113 -4.011 21.427 1.00 29.15 127 ALA A CA 1
ATOM 800 C C . ALA A 1 108 ? -25.357 -5.325 21.441 1.00 32.06 127 ALA A C 1
ATOM 801 O O . ALA A 1 108 ? -25.643 -6.233 22.239 1.00 28.42 127 ALA A O 1
ATOM 803 N N . ALA A 1 109 ? -24.385 -5.459 20.540 1.00 29.40 128 ALA A N 1
ATOM 804 C CA . ALA A 1 109 ? -23.674 -6.734 20.407 1.00 27.15 128 ALA A CA 1
ATOM 805 C C . ALA A 1 109 ? -22.613 -6.938 21.483 1.00 27.80 128 ALA A C 1
ATOM 806 O O . ALA A 1 109 ? -21.725 -6.098 21.696 1.00 26.88 128 ALA A O 1
ATOM 808 N N . PRO A 1 110 ? -22.620 -8.112 22.115 1.00 27.75 129 PRO A N 1
ATOM 809 C CA . PRO A 1 110 ? -21.634 -8.367 23.115 1.00 25.02 129 PRO A CA 1
ATOM 810 C C . PRO A 1 110 ? -20.235 -8.339 22.588 1.00 26.85 129 PRO A C 1
ATOM 811 O O . PRO A 1 110 ? -19.297 -7.972 23.340 1.00 27.59 129 PRO A O 1
ATOM 815 N N . TYR A 1 111 ? -20.054 -8.642 21.302 1.00 24.77 130 TYR A N 1
ATOM 816 C CA . TYR A 1 111 ? -18.713 -8.668 20.725 1.00 25.46 130 TYR A CA 1
ATOM 817 C C . TYR A 1 111 ? -18.499 -7.419 19.845 1.00 25.92 130 TYR A C 1
ATOM 818 O O . TYR A 1 111 ? -17.659 -7.431 18.984 1.00 26.83 130 TYR A O 1
ATOM 827 N N . ALA A 1 112 ? -19.281 -6.363 20.052 1.00 25.08 131 ALA A N 1
ATOM 828 C CA . ALA A 1 112 ? -19.142 -5.075 19.293 1.00 25.01 131 ALA A CA 1
ATOM 829 C C . ALA A 1 112 ? -17.666 -4.719 19.157 1.00 27.06 131 ALA A C 1
ATOM 830 O O . ALA A 1 112 ? -17.204 -4.310 18.083 1.00 30.17 131 ALA A O 1
ATOM 832 N N . SER A 1 113 ? -16.933 -4.880 20.244 1.00 26.23 132 SER A N 1
ATOM 833 C CA . SER A 1 113 ? -15.518 -4.469 20.295 1.00 25.63 132 SER A CA 1
ATOM 834 C C . SER A 1 113 ? -14.569 -5.239 19.429 1.00 27.13 132 SER A C 1
ATOM 835 O O . SER A 1 113 ? -13.393 -4.830 19.251 1.00 26.53 132 SER A O 1
ATOM 838 N N . TYR A 1 114 ? -14.982 -6.370 18.883 1.00 26.37 133 TYR A N 1
ATOM 839 C CA . TYR A 1 114 ? -14.054 -7.202 18.146 1.00 26.21 133 TYR A CA 1
ATOM 840 C C . TYR A 1 114 ? -13.426 -6.507 16.932 1.00 23.79 133 TYR A C 1
ATOM 841 O O . TYR A 1 114 ? -12.272 -6.681 16.634 1.00 24.16 133 TYR A O 1
ATOM 850 N N . LEU A 1 115 ? -14.178 -5.656 16.290 1.00 24.42 134 LEU A N 1
ATOM 851 C CA . LEU A 1 115 ? -13.651 -4.885 15.174 1.00 24.28 134 LEU A CA 1
ATOM 852 C C . LEU A 1 115 ? -12.695 -3.792 15.565 1.00 27.88 134 LEU A C 1
ATOM 853 O O . LEU A 1 115 ? -11.867 -3.372 14.745 1.00 28.97 134 LEU A O 1
ATOM 858 N N . SER A 1 116 ? -12.812 -3.298 16.809 1.00 25.86 135 SER A N 1
ATOM 859 C CA . SER A 1 116 ? -11.852 -2.396 17.386 1.00 28.87 135 SER A CA 1
ATOM 860 C C . SER A 1 116 ? -10.588 -3.169 17.628 1.00 27.76 135 SER A C 1
ATOM 861 O O . SER A 1 116 ? -9.509 -2.604 17.487 1.00 26.33 135 SER A O 1
ATOM 864 N N . TYR A 1 117 ? -10.694 -4.452 18.012 1.00 28.25 136 TYR A N 1
ATOM 865 C CA . TYR A 1 117 ? -9.483 -5.258 18.258 1.00 29.14 136 TYR A CA 1
ATOM 866 C C . TYR A 1 117 ? -8.720 -5.450 16.966 1.00 32.81 136 TYR A C 1
ATOM 867 O O . TYR A 1 117 ? -7.496 -5.517 16.945 1.00 30.63 136 TYR A O 1
ATOM 876 N N . LEU A 1 118 ? -9.462 -5.593 15.882 1.00 27.15 137 LEU A N 1
ATOM 877 C CA . LEU A 1 118 ? -8.882 -5.693 14.550 1.00 27.04 137 LEU A CA 1
ATOM 878 C C . LEU A 1 118 ? -8.313 -4.350 14.004 1.00 26.78 137 LEU A C 1
ATOM 879 O O . LEU A 1 118 ? -7.770 -4.301 12.898 1.00 27.23 137 LEU A O 1
ATOM 884 N N . GLN A 1 119 ? -8.516 -3.271 14.763 1.00 26.31 138 GLN A N 1
ATOM 885 C CA . GLN A 1 119 ? -8.087 -1.941 14.430 1.00 25.83 138 GLN A CA 1
ATOM 886 C C . GLN A 1 119 ? -8.721 -1.381 13.180 1.00 26.26 138 GLN A C 1
ATOM 887 O O . GLN A 1 119 ? -8.133 -0.579 12.497 1.00 27.44 138 GLN A O 1
ATOM 893 N N . VAL A 1 120 ? -9.954 -1.802 12.852 1.00 24.72 139 VAL A N 1
ATOM 894 C CA . VAL A 1 120 ? -10.535 -1.329 11.648 1.00 23.24 139 VAL A CA 1
ATOM 895 C C . VAL A 1 120 ? -10.862 0.150 11.812 1.00 25.78 139 VAL A C 1
ATOM 896 O O . VAL A 1 120 ? -11.401 0.595 12.868 1.00 26.58 139 VAL A O 1
ATOM 900 N N . GLU A 1 121 ? -10.580 0.927 10.761 1.00 25.63 140 GLU A N 1
ATOM 901 C CA . GLU A 1 121 ? -10.788 2.347 10.813 1.00 26.12 140 GLU A CA 1
ATOM 902 C C . GLU A 1 121 ? -12.207 2.682 11.248 1.00 25.34 140 GLU A C 1
ATOM 903 O O . GLU A 1 121 ? -13.196 2.161 10.730 1.00 23.81 140 GLU A O 1
ATOM 909 N N . ASN A 1 122 ? -12.286 3.557 12.253 1.00 25.03 141 ASN A N 1
ATOM 910 C CA . ASN A 1 122 ? -13.563 4.092 12.801 1.00 25.37 141 ASN A CA 1
ATOM 911 C C . ASN A 1 122 ? -14.378 3.126 13.648 1.00 27.52 141 ASN A C 1
ATOM 912 O O . ASN A 1 122 ? -15.419 3.499 14.141 1.00 26.19 141 ASN A O 1
ATOM 917 N N . ALA A 1 123 ? -13.930 1.888 13.815 1.00 25.62 142 ALA A N 1
ATOM 918 C CA . ALA A 1 123 ? -14.743 0.916 14.603 1.00 25.64 142 ALA A CA 1
ATOM 919 C C . ALA A 1 123 ? -15.053 1.448 16.018 1.00 26.89 142 ALA A C 1
ATOM 920 O O . ALA A 1 123 ? -16.237 1.441 16.428 1.00 25.68 142 ALA A O 1
ATOM 922 N N . GLN A 1 124 ? -14.011 1.899 16.721 1.00 26.20 143 GLN A N 1
ATOM 923 C CA . GLN A 1 124 ? -14.206 2.435 18.113 1.00 30.57 143 GLN A CA 1
ATOM 924 C C . GLN A 1 124 ? -15.090 3.659 18.147 1.00 30.32 143 GLN A C 1
ATOM 925 O O . GLN A 1 124 ? -15.994 3.737 18.954 1.00 28.66 143 GLN A O 1
ATOM 931 N N . ASP A 1 125 ? -14.953 4.561 17.170 1.00 29.55 144 ASP A N 1
ATOM 932 C CA . ASP A 1 125 ? -15.869 5.713 17.122 1.00 26.87 144 ASP A CA 1
ATOM 933 C C . ASP A 1 125 ? -17.252 5.282 16.902 1.00 26.58 144 ASP A C 1
ATOM 934 O O . ASP A 1 125 ? -18.215 5.875 17.401 1.00 28.06 144 ASP A O 1
ATOM 939 N N . ILE A 1 126 ? -17.454 4.246 16.099 1.00 24.21 145 ILE A N 1
ATOM 940 C CA . ILE A 1 126 ? -18.848 3.839 15.860 1.00 23.26 145 ILE A CA 1
ATOM 941 C C . ILE A 1 126 ? -19.505 3.192 17.130 1.00 23.39 145 ILE A C 1
ATOM 942 O O . ILE A 1 126 ? -20.726 3.403 17.409 1.00 27.39 145 ILE A O 1
ATOM 947 N N . ILE A 1 127 ? -18.754 2.349 17.790 1.00 25.06 146 ILE A N 1
ATOM 948 C CA . ILE A 1 127 ? -19.146 1.705 19.047 1.00 25.50 146 ILE A CA 1
ATOM 949 C C . ILE A 1 127 ? -19.458 2.825 20.053 1.00 27.48 146 ILE A C 1
ATOM 950 O O . ILE A 1 127 ? -20.411 2.721 20.789 1.00 31.92 146 ILE A O 1
ATOM 955 N N . ASP A 1 128 ? -18.710 3.920 20.000 1.00 28.89 147 ASP A N 1
ATOM 956 C CA . ASP A 1 128 ? -18.963 5.092 20.932 1.00 28.38 147 ASP A CA 1
ATOM 957 C C . ASP A 1 128 ? -20.056 6.014 20.460 1.00 31.69 147 ASP A C 1
ATOM 958 O O . ASP A 1 128 ? -20.422 6.974 21.147 1.00 31.62 147 ASP A O 1
ATOM 963 N N . GLY A 1 129 ? -20.623 5.754 19.295 1.00 26.64 148 GLY A N 1
ATOM 964 C CA . GLY A 1 129 ? -21.701 6.566 18.762 1.00 26.13 148 GLY A CA 1
ATOM 965 C C . GLY A 1 129 ? -21.261 7.902 18.096 1.00 27.81 148 GLY A C 1
ATOM 966 O O . GLY A 1 129 ? -22.085 8.692 17.659 1.00 32.51 148 GLY A O 1
ATOM 967 N N . LYS A 1 130 ? -19.950 8.107 17.986 1.00 28.58 149 LYS A N 1
ATOM 968 C CA . LYS A 1 130 ? -19.371 9.314 17.361 1.00 31.56 149 LYS A CA 1
ATOM 969 C C . LYS A 1 130 ? -19.447 9.367 15.838 1.00 35.88 149 LYS A C 1
ATOM 970 O O . LYS A 1 130 ? -19.475 10.467 15.234 1.00 30.07 149 LYS A O 1
ATOM 976 N N . LYS A 1 131 ? -19.459 8.184 15.196 1.00 28.52 150 LYS A N 1
ATOM 977 C CA . LYS A 1 131 ? -19.653 8.075 13.757 1.00 28.68 150 LYS A CA 1
ATOM 978 C C . LYS A 1 131 ? -20.708 7.054 13.448 1.00 27.43 150 LYS A C 1
ATOM 979 O O . LYS A 1 131 ? -20.975 6.174 14.281 1.00 28.56 150 LYS A O 1
ATOM 985 N N . LYS A 1 132 ? -21.309 7.168 12.270 1.00 27.57 151 LYS A N 1
ATOM 986 C CA . LYS A 1 132 ? -22.361 6.279 11.838 1.00 28.84 151 LYS A CA 1
ATOM 987 C C . LYS A 1 132 ? -21.745 4.976 11.351 1.00 27.83 151 LYS A C 1
ATOM 988 O O . LYS A 1 132 ? -20.576 4.973 10.920 1.00 27.17 151 LYS A O 1
ATOM 994 N N . PRO A 1 133 ? -22.471 3.867 11.521 1.00 27.90 152 PRO A N 1
ATOM 995 C CA . PRO A 1 133 ? -21.900 2.550 11.126 1.00 27.50 152 PRO A CA 1
ATOM 996 C C . PRO A 1 133 ? -21.387 2.551 9.669 1.00 27.08 152 PRO A C 1
ATOM 997 O O . PRO A 1 133 ? -20.399 1.856 9.367 1.00 27.61 152 PRO A O 1
ATOM 1001 N N . ALA A 1 134 ? -21.993 3.357 8.775 1.00 27.65 153 ALA A N 1
ATOM 1002 C CA . ALA A 1 134 ? -21.492 3.447 7.397 1.00 28.64 153 ALA A CA 1
ATOM 1003 C C . ALA A 1 134 ? -20.086 4.028 7.256 1.00 30.42 153 ALA A C 1
ATOM 1004 O O . ALA A 1 134 ? -19.467 3.892 6.184 1.00 29.49 153 ALA A O 1
ATOM 1006 N N . GLU A 1 135 ? -19.560 4.615 8.312 1.00 24.16 154 GLU A N 1
ATOM 1007 C CA . GLU A 1 135 ? -18.159 5.119 8.338 1.00 24.64 154 GLU A CA 1
ATOM 1008 C C . GLU A 1 135 ? -17.102 4.074 8.599 1.00 24.09 154 GLU A C 1
ATOM 1009 O O . GLU A 1 135 ? -15.895 4.354 8.611 1.00 25.14 154 GLU A O 1
ATOM 1015 N N . LEU A 1 136 ? -17.548 2.841 8.860 1.00 26.18 155 LEU A N 1
ATOM 1016 C CA . LEU A 1 136 ? -16.597 1.771 9.122 1.00 24.14 155 LEU A CA 1
ATOM 1017 C C . LEU A 1 136 ? -15.646 1.569 7.960 1.00 23.32 155 LEU A C 1
ATOM 1018 O O . LEU A 1 136 ? -16.090 1.558 6.837 1.00 23.15 155 LEU A O 1
ATOM 1023 N N . GLY A 1 137 ? -14.354 1.381 8.245 1.00 24.01 156 GLY A N 1
ATOM 1024 C CA . GLY A 1 137 ? -13.352 1.176 7.220 1.00 23.77 156 GLY A CA 1
ATOM 1025 C C . GLY A 1 137 ? -13.333 -0.151 6.481 1.00 22.15 156 GLY A C 1
ATOM 1026 O O . GLY A 1 137 ? -12.311 -0.751 6.328 1.00 23.43 156 GLY A O 1
ATOM 1027 N N . VAL A 1 138 ? -14.500 -0.617 6.045 1.00 20.85 157 VAL A N 1
ATOM 1028 C CA . VAL A 1 138 ? -14.557 -1.791 5.188 1.00 21.08 157 VAL A CA 1
ATOM 1029 C C . VAL A 1 138 ? -15.408 -1.415 3.962 1.00 21.99 157 VAL A C 1
ATOM 1030 O O . VAL A 1 138 ? -16.400 -0.641 4.087 1.00 23.65 157 VAL A O 1
ATOM 1034 N N . GLU A 1 139 ? -15.176 -2.062 2.819 1.00 20.93 158 GLU A N 1
ATOM 1035 C CA . GLU A 1 139 ? -15.824 -1.717 1.572 1.00 21.39 158 GLU A CA 1
ATOM 1036 C C . GLU A 1 139 ? -15.963 -2.889 0.660 1.00 22.90 158 GLU A C 1
ATOM 1037 O O . GLU A 1 139 ? -15.138 -3.797 0.698 1.00 22.48 158 GLU A O 1
ATOM 1043 N N . ALA A 1 140 ? -17.006 -2.844 -0.165 1.00 20.91 159 ALA A N 1
ATOM 1044 C CA . ALA A 1 140 ? -17.147 -3.719 -1.310 1.00 22.30 159 ALA A CA 1
ATOM 1045 C C . ALA A 1 140 ? -16.570 -2.959 -2.505 1.00 24.30 159 ALA A C 1
ATOM 1046 O O . ALA A 1 140 ? -17.164 -2.080 -3.050 1.00 24.28 159 ALA A O 1
ATOM 1048 N N . LYS A 1 141 ? -15.329 -3.233 -2.857 1.00 24.70 160 LYS A N 1
ATOM 1049 C CA . LYS A 1 141 ? -14.731 -2.584 -3.990 1.00 30.90 160 LYS A CA 1
ATOM 1050 C C . LYS A 1 141 ? -15.476 -3.000 -5.255 1.00 28.94 160 LYS A C 1
ATOM 1051 O O . LYS A 1 141 ? -15.653 -2.196 -6.181 1.00 31.16 160 LYS A O 1
ATOM 1057 N N . ASP A 1 142 ? -15.930 -4.265 -5.337 1.00 28.36 161 ASP A N 1
ATOM 1058 C CA . ASP A 1 142 ? -17.016 -4.645 -6.253 1.00 29.97 161 ASP A CA 1
ATOM 1059 C C . ASP A 1 142 ? -17.826 -5.719 -5.589 1.00 28.48 161 ASP A C 1
ATOM 1060 O O . ASP A 1 142 ? -17.584 -5.970 -4.380 1.00 26.87 161 ASP A O 1
ATOM 1065 N N . ASP A 1 143 ? -18.735 -6.420 -6.291 1.00 27.77 162 ASP A N 1
ATOM 1066 C CA . ASP A 1 143 ? -19.559 -7.404 -5.605 1.00 28.96 162 ASP A CA 1
ATOM 1067 C C . ASP A 1 143 ? -18.801 -8.539 -4.942 1.00 26.77 162 ASP A C 1
ATOM 1068 O O . ASP A 1 143 ? -19.325 -9.209 -4.018 1.00 26.25 162 ASP A O 1
ATOM 1073 N N . TYR A 1 144 ? -17.587 -8.816 -5.430 1.00 23.07 163 TYR A N 1
ATOM 1074 C CA . TYR A 1 144 ? -16.865 -9.985 -4.947 1.00 21.61 163 TYR A CA 1
ATOM 1075 C C . TYR A 1 144 ? -15.500 -9.634 -4.402 1.00 22.09 163 TYR A C 1
ATOM 1076 O O . TYR A 1 144 ? -14.664 -10.506 -4.254 1.00 22.93 163 TYR A O 1
ATOM 1085 N N . THR A 1 145 ? -15.329 -8.394 -3.986 1.00 20.21 164 THR A N 1
ATOM 1086 C CA . THR A 1 145 ? -14.013 -7.948 -3.450 1.00 22.41 164 THR A CA 1
ATOM 1087 C C . THR A 1 145 ? -14.284 -7.139 -2.193 1.00 20.64 164 THR A C 1
ATOM 1088 O O . THR A 1 145 ? -14.840 -6.041 -2.283 1.00 21.78 164 THR A O 1
ATOM 1092 N N . PHE A 1 146 ? -13.908 -7.684 -1.044 1.00 19.89 165 PHE A N 1
ATOM 1093 C CA . PHE A 1 146 ? -14.173 -7.076 0.275 1.00 20.19 165 PHE A CA 1
ATOM 1094 C C . PHE A 1 146 ? -12.842 -6.611 0.819 1.00 22.27 165 PHE A C 1
ATOM 1095 O O . PHE A 1 146 ? -11.982 -7.434 0.935 1.00 21.38 165 PHE A O 1
ATOM 1103 N N . VAL A 1 147 ? -12.738 -5.340 1.184 1.00 20.77 166 VAL A N 1
ATOM 1104 C CA . VAL A 1 147 ? -11.435 -4.779 1.602 1.00 21.81 166 VAL A CA 1
ATOM 1105 C C . VAL A 1 147 ? -11.586 -4.210 3.012 1.00 22.27 166 VAL A C 1
ATOM 1106 O O . VAL A 1 147 ? -12.565 -3.508 3.322 1.00 22.55 166 VAL A O 1
ATOM 1110 N N . VAL A 1 148 ? -10.588 -4.505 3.837 1.00 20.70 167 VAL A N 1
ATOM 1111 C CA . VAL A 1 148 ? -10.537 -4.102 5.215 1.00 20.71 167 VAL A CA 1
ATOM 1112 C C . VAL A 1 148 ? -9.380 -3.194 5.445 1.00 23.19 167 VAL A C 1
ATOM 1113 O O . VAL A 1 148 ? -8.259 -3.537 5.067 1.00 24.29 167 VAL A O 1
ATOM 1117 N N . HIS A 1 149 ? -9.646 -2.062 6.070 1.00 23.15 168 HIS A N 1
ATOM 1118 C CA . HIS A 1 149 ? -8.634 -1.035 6.301 1.00 24.76 168 HIS A 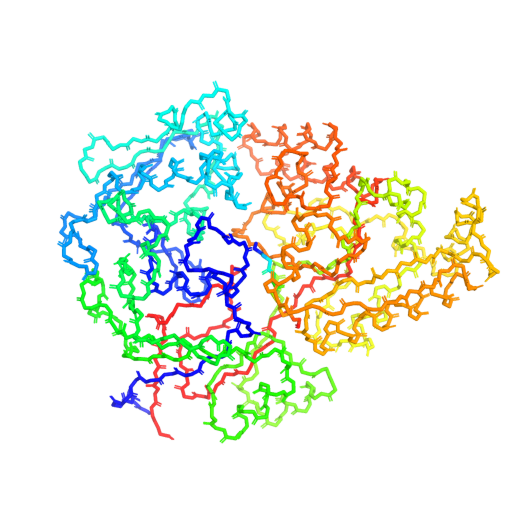CA 1
ATOM 1119 C C . HIS A 1 149 ? -8.403 -0.837 7.765 1.00 24.67 168 HIS A C 1
ATOM 1120 O O . HIS A 1 149 ? -9.263 -0.316 8.455 1.00 25.10 168 HIS A O 1
ATOM 1127 N N . ALA A 1 150 ? -7.193 -1.174 8.216 1.00 22.92 169 ALA A N 1
ATOM 1128 C CA . ALA A 1 150 ? -6.836 -1.086 9.631 1.00 25.38 169 ALA A CA 1
ATOM 1129 C C . ALA A 1 150 ? -5.947 0.136 9.878 1.00 27.41 169 ALA A C 1
ATOM 1130 O O . ALA A 1 150 ? -5.178 0.565 8.990 1.00 29.43 169 ALA A O 1
ATOM 1132 N N . THR A 1 151 ? -6.080 0.712 11.071 1.00 25.70 170 THR A N 1
ATOM 1133 C CA . THR A 1 151 ? -5.307 1.926 11.373 1.00 28.82 170 THR A CA 1
ATOM 1134 C C . THR A 1 151 ? -3.918 1.635 11.919 1.00 31.63 170 THR A C 1
ATOM 1135 O O . THR A 1 151 ? -3.080 2.511 11.944 1.00 32.98 170 THR A O 1
ATOM 1139 N N . ASN A 1 152 ? -3.706 0.423 12.396 1.00 29.00 171 ASN A N 1
ATOM 1140 C CA . ASN A 1 152 ? -2.410 -0.061 12.856 1.00 33.16 171 ASN A CA 1
ATOM 1141 C C . ASN A 1 152 ? -2.171 -1.423 12.226 1.00 35.61 171 ASN A C 1
ATOM 1142 O O . ASN A 1 152 ? -3.122 -2.087 11.851 1.00 32.13 171 ASN A O 1
ATOM 1147 N N . PRO A 1 153 ? -0.902 -1.847 12.123 1.00 32.79 172 PRO A N 1
ATOM 1148 C CA . PRO A 1 153 ? -0.502 -3.143 11.607 1.00 33.76 172 PRO A CA 1
ATOM 1149 C C . PRO A 1 153 ? -1.163 -4.261 12.374 1.00 32.43 172 PRO A C 1
ATOM 1150 O O . PRO A 1 153 ? -1.063 -4.291 13.588 1.00 30.48 172 PRO A O 1
ATOM 1154 N N . VAL A 1 154 ? -1.820 -5.191 11.677 1.00 30.20 173 VAL A N 1
ATOM 1155 C CA . VAL A 1 154 ? -2.460 -6.303 12.320 1.00 30.18 173 VAL A CA 1
ATOM 1156 C C . VAL A 1 154 ? -2.072 -7.572 11.585 1.00 31.72 173 VAL A C 1
ATOM 1157 O O . VAL A 1 154 ? -2.825 -8.121 10.743 1.00 31.06 173 VAL A O 1
ATOM 1161 N N . PRO A 1 155 ? -0.857 -8.062 11.858 1.00 34.36 174 PRO A N 1
ATOM 1162 C CA . PRO A 1 155 ? -0.374 -9.136 11.020 1.00 33.32 174 PRO A CA 1
ATOM 1163 C C . PRO A 1 155 ? -1.110 -10.448 11.233 1.00 31.64 174 PRO A C 1
ATOM 1164 O O . PRO A 1 155 ? -1.013 -11.306 10.371 1.00 30.55 174 PRO A O 1
ATOM 1168 N N . TYR A 1 156 ? -1.851 -10.566 12.331 1.00 33.09 175 TYR A N 1
ATOM 1169 C CA . TYR A 1 156 ? -2.663 -11.743 12.666 1.00 34.98 175 TYR A CA 1
ATOM 1170 C C . TYR A 1 156 ? -4.141 -11.600 12.165 1.00 30.07 175 TYR A C 1
ATOM 1171 O O . TYR A 1 156 ? -5.040 -12.329 12.630 1.00 31.92 175 TYR A O 1
ATOM 1180 N N . ALA A 1 157 ? -4.397 -10.611 11.314 1.00 26.45 176 ALA A N 1
ATOM 1181 C CA . ALA A 1 157 ? -5.782 -10.286 10.901 1.00 27.06 176 ALA A CA 1
ATOM 1182 C C . ALA A 1 157 ? -6.581 -11.505 10.380 1.00 25.30 176 ALA A C 1
ATOM 1183 O O . ALA A 1 157 ? -7.789 -11.663 10.679 1.00 27.33 176 ALA A O 1
ATOM 1185 N N . VAL A 1 158 ? -5.931 -12.345 9.585 1.00 29.28 177 VAL A N 1
ATOM 1186 C CA . VAL A 1 158 ? -6.690 -13.442 8.924 1.00 29.17 177 VAL A CA 1
ATOM 1187 C C . VAL A 1 158 ? -7.237 -14.361 9.983 1.00 29.69 177 VAL A C 1
ATOM 1188 O O . VAL A 1 158 ? -8.436 -14.744 9.943 1.00 29.54 177 VAL A O 1
ATOM 1192 N N . SER A 1 159 ? -6.450 -14.650 11.007 1.00 29.87 178 SER A N 1
ATOM 1193 C CA . SER A 1 159 ? -6.937 -15.522 12.068 1.00 30.86 178 SER A CA 1
ATOM 1194 C C . SER A 1 159 ? -8.105 -14.907 12.793 1.00 29.55 178 SER A C 1
ATOM 1195 O O . SER A 1 159 ? -9.059 -15.619 13.235 1.00 27.90 178 SER A O 1
ATOM 1198 N N . LEU A 1 160 ? -8.096 -13.577 12.931 1.00 27.48 179 LEU A N 1
ATOM 1199 C CA . LEU A 1 160 ? -9.227 -12.913 13.607 1.00 26.70 179 LEU A CA 1
ATOM 1200 C C . LEU A 1 160 ? -10.491 -13.048 12.852 1.00 24.96 179 LEU A C 1
ATOM 1201 O O . LEU A 1 160 ? -11.573 -13.161 13.464 1.00 26.52 179 LEU A O 1
ATOM 1206 N N . THR A 1 161 ? -10.378 -13.135 11.530 1.00 25.45 180 THR A N 1
ATOM 1207 C CA . THR A 1 161 ? -11.585 -13.214 10.680 1.00 26.81 180 THR A CA 1
ATOM 1208 C C . THR A 1 161 ? -12.330 -14.569 10.804 1.00 28.09 180 THR A C 1
ATOM 1209 O O . THR A 1 161 ? -13.426 -14.690 10.276 1.00 27.38 180 THR A O 1
ATOM 1213 N N . THR A 1 162 ? -11.761 -15.565 11.481 1.00 23.53 181 THR A N 1
ATOM 1214 C CA . THR A 1 162 ? -12.444 -16.833 11.666 1.00 26.02 181 THR A CA 1
ATOM 1215 C C . THR A 1 162 ? -13.430 -16.850 12.808 1.00 26.95 181 THR A C 1
ATOM 1216 O O . THR A 1 162 ? -14.139 -17.842 13.009 1.00 26.25 181 THR A O 1
ATOM 1220 N N . HIS A 1 163 ? -13.546 -15.753 13.552 1.00 26.33 182 HIS A N 1
ATOM 1221 C CA . HIS A 1 163 ? -14.333 -15.764 14.770 1.00 26.44 182 HIS A CA 1
ATOM 1222 C C . HIS A 1 163 ? -15.818 -15.599 14.418 1.00 22.61 182 HIS A C 1
ATOM 1223 O O . HIS A 1 163 ? -16.170 -14.949 13.401 1.00 22.60 182 HIS A O 1
ATOM 1230 N N . GLN A 1 164 ? -16.674 -16.162 15.256 1.00 22.71 183 GLN A N 1
ATOM 1231 C CA . GLN A 1 164 ? -18.109 -16.029 15.034 1.00 23.01 183 GLN A CA 1
ATOM 1232 C C . GLN A 1 164 ? -18.644 -14.628 14.821 1.00 24.37 183 GLN A C 1
ATOM 1233 O O . GLN A 1 164 ? -19.600 -14.427 14.049 1.00 23.55 183 GLN A O 1
ATOM 1239 N N . SER A 1 165 ? -18.076 -13.629 15.491 1.00 23.52 184 SER A N 1
ATOM 1240 C CA . SER A 1 165 ? -18.635 -12.295 15.413 1.00 23.34 184 SER A CA 1
ATOM 1241 C C . SER A 1 165 ? -18.464 -11.646 14.027 1.00 21.14 184 SER A C 1
ATOM 1242 O O . SER A 1 165 ? -19.150 -10.702 13.692 1.00 22.64 184 SER A O 1
ATOM 1245 N N . LEU A 1 166 ? -17.517 -12.175 13.242 1.00 21.74 185 LEU A N 1
ATOM 1246 C CA . LEU A 1 166 ? -17.252 -11.711 11.888 1.00 20.25 185 LEU A CA 1
ATOM 1247 C C . LEU A 1 166 ? -17.800 -12.589 10.774 1.00 21.49 185 LEU A C 1
ATOM 1248 O O . LEU A 1 166 ? -17.464 -12.382 9.581 1.00 21.75 185 LEU A O 1
ATOM 1253 N N . LEU A 1 167 ? -18.735 -13.460 11.129 1.00 21.00 186 LEU A N 1
ATOM 1254 C CA . LEU A 1 167 ? -19.503 -14.206 10.140 1.00 22.73 186 LEU A CA 1
ATOM 1255 C C . LEU A 1 167 ? -20.404 -13.234 9.346 1.00 21.62 186 LEU A C 1
ATOM 1256 O O . LEU A 1 167 ? -20.912 -12.248 9.889 1.00 24.03 186 LEU A O 1
ATOM 1261 N N . PRO A 1 168 ? -20.642 -13.516 8.057 1.00 21.76 187 PRO A N 1
ATOM 1262 C CA . PRO A 1 168 ? -21.541 -12.670 7.271 1.00 20.34 187 PRO A CA 1
ATOM 1263 C C . PRO A 1 168 ? -22.997 -13.006 7.662 1.00 20.69 187 PRO A C 1
ATOM 1264 O O . PRO A 1 168 ? -23.273 -14.033 8.273 1.00 22.32 187 PRO A O 1
ATOM 1268 N N . LEU A 1 169 ? -23.850 -12.082 7.327 1.00 22.51 188 LEU A N 1
ATOM 1269 C CA . LEU A 1 169 ? -25.303 -12.273 7.448 1.00 22.75 188 LEU A CA 1
ATOM 1270 C C . LEU A 1 169 ? -25.937 -12.003 6.132 1.00 22.56 188 LEU A C 1
ATOM 1271 O O . LEU A 1 169 ? -25.440 -11.219 5.312 1.00 24.74 188 LEU A O 1
ATOM 1276 N N . PRO A 1 170 ? -27.122 -12.589 5.901 1.00 21.52 189 PRO A N 1
ATOM 1277 C CA . PRO A 1 170 ? -27.759 -12.382 4.628 1.00 24.33 189 PRO A CA 1
ATOM 1278 C C . PRO A 1 170 ? -28.486 -11.022 4.629 1.00 23.56 189 PRO A C 1
ATOM 1279 O O . PRO A 1 170 ? -29.598 -10.912 5.152 1.00 24.04 189 PRO A O 1
ATOM 1283 N N . GLN A 1 171 ? -27.853 -10.002 4.063 1.00 22.29 190 GLN A N 1
ATOM 1284 C CA . GLN A 1 171 ? -28.365 -8.653 4.171 1.00 24.12 190 GLN A CA 1
ATOM 1285 C C . GLN A 1 171 ? -29.838 -8.568 3.748 1.00 25.74 190 GLN A C 1
ATOM 1286 O O . GLN A 1 171 ? -30.609 -7.946 4.495 1.00 29.80 190 GLN A O 1
ATOM 1292 N N . LYS A 1 172 ? -30.204 -9.129 2.603 1.00 27.98 191 LYS A N 1
ATOM 1293 C CA . LYS A 1 172 ? -31.571 -8.929 2.075 1.00 31.91 191 LYS A CA 1
ATOM 1294 C C . LYS A 1 172 ? -32.577 -9.503 3.060 1.00 33.38 191 LYS A C 1
ATOM 1295 O O . LYS A 1 172 ? -33.634 -8.881 3.345 1.00 31.23 191 LYS A O 1
ATOM 1301 N N . VAL A 1 173 ? -32.242 -10.654 3.630 1.00 29.49 192 VAL A N 1
ATOM 1302 C CA . VAL A 1 173 ? -33.129 -11.340 4.609 1.00 29.50 192 VAL A CA 1
ATOM 1303 C C . VAL A 1 173 ? -33.226 -10.573 5.920 1.00 30.02 192 VAL A C 1
ATOM 1304 O O . VAL A 1 173 ? -34.320 -10.392 6.455 1.00 29.23 192 VAL A O 1
ATOM 1308 N N . VAL A 1 174 ? -32.081 -10.158 6.473 1.00 25.82 193 VAL A N 1
ATOM 1309 C CA . VAL A 1 174 ? -32.077 -9.477 7.768 1.00 27.00 193 VAL A CA 1
ATOM 1310 C C . VAL A 1 174 ? -32.750 -8.104 7.669 1.00 30.93 193 VAL A C 1
ATOM 1311 O O . VAL A 1 174 ? -33.447 -7.724 8.582 1.00 32.11 193 VAL A O 1
ATOM 1315 N N . GLU A 1 175 ? -32.565 -7.397 6.563 1.00 31.54 194 GLU A N 1
ATOM 1316 C CA . GLU A 1 175 ? -33.163 -6.041 6.389 1.00 34.87 194 GLU A CA 1
ATOM 1317 C C . GLU A 1 175 ? -34.697 -6.164 6.322 1.00 37.43 194 GLU A C 1
ATOM 1318 O O . GLU A 1 175 ? -35.423 -5.362 6.914 1.00 38.30 194 GLU A O 1
ATOM 1324 N N . LYS A 1 176 ? -35.164 -7.214 5.680 1.00 37.45 195 LYS A N 1
ATOM 1325 C CA . LYS A 1 176 ? -36.596 -7.501 5.527 1.00 39.68 195 LYS A CA 1
ATOM 1326 C C . LYS A 1 176 ? -37.249 -7.965 6.862 1.00 41.80 195 LYS A C 1
ATOM 1327 O O . LYS A 1 176 ? -38.333 -7.533 7.197 1.00 38.31 195 LYS A O 1
ATOM 1333 N N . LEU A 1 177 ? -36.592 -8.822 7.635 1.00 34.87 196 LEU A N 1
ATOM 1334 C CA . LEU A 1 177 ? -37.241 -9.505 8.765 1.00 34.64 196 LEU A CA 1
ATOM 1335 C C . LEU A 1 177 ? -36.779 -8.991 10.146 1.00 35.06 196 LEU A C 1
ATOM 1336 O O . LEU A 1 177 ? -37.358 -9.340 11.191 1.00 39.47 196 LEU A O 1
ATOM 1341 N N . GLY A 1 178 ? -35.721 -8.190 10.172 1.00 35.07 197 GLY A N 1
ATOM 1342 C CA . GLY A 1 178 ? -35.102 -7.747 11.414 1.00 35.15 197 GLY A CA 1
ATOM 1343 C C . GLY A 1 178 ? -34.569 -8.882 12.240 1.00 38.16 197 GLY A C 1
ATOM 1344 O O . GLY A 1 178 ? -34.190 -9.920 11.699 1.00 31.75 197 GLY A O 1
ATOM 1345 N N . ASP A 1 179 ? -34.563 -8.704 13.560 1.00 37.71 198 ASP A N 1
ATOM 1346 C CA . ASP A 1 179 ? -34.052 -9.744 14.474 1.00 37.06 198 ASP A CA 1
ATOM 1347 C C . ASP A 1 179 ? -34.733 -11.131 14.336 1.00 36.35 198 ASP A C 1
ATOM 1348 O O . ASP A 1 179 ? -34.075 -12.121 14.638 1.00 34.75 198 ASP A O 1
ATOM 1353 N N . ALA A 1 180 ? -35.993 -11.175 13.848 1.00 30.98 199 ALA A N 1
ATOM 1354 C CA . ALA A 1 180 ? -36.734 -12.405 13.538 1.00 36.20 199 ALA A CA 1
ATOM 1355 C C . ALA A 1 180 ? -36.158 -13.278 12.419 1.00 34.83 199 ALA A C 1
ATOM 1356 O O . ALA A 1 180 ? -36.653 -14.391 12.162 1.00 34.05 199 ALA A O 1
ATOM 1358 N N . TRP A 1 181 ? -35.124 -12.784 11.746 1.00 34.10 200 TRP A N 1
ATOM 1359 C CA . TRP A 1 181 ? -34.491 -13.559 10.699 1.00 28.67 200 TRP A CA 1
ATOM 1360 C C . TRP A 1 181 ? -33.969 -14.866 11.246 1.00 28.91 200 TRP A C 1
ATOM 1361 O O . TRP A 1 181 ? -33.825 -15.824 10.507 1.00 26.22 200 TRP A O 1
ATOM 1372 N N . VAL A 1 182 ? -33.728 -14.906 12.556 1.00 29.88 201 VAL A N 1
ATOM 1373 C CA . VAL A 1 182 ? -33.112 -16.025 13.253 1.00 31.78 201 VAL A CA 1
ATOM 1374 C C . VAL A 1 182 ? -34.064 -17.175 13.524 1.00 30.72 201 VAL A C 1
ATOM 1375 O O . VAL A 1 182 ? -33.646 -18.267 13.843 1.00 30.51 201 VAL A O 1
ATOM 1379 N N . LYS A 1 183 ? -35.363 -16.963 13.411 1.00 30.48 202 LYS A N 1
ATOM 1380 C CA . LYS A 1 183 ? -36.277 -18.062 13.627 1.00 31.11 202 LYS A CA 1
ATOM 1381 C C . LYS A 1 183 ? -35.982 -19.188 12.656 1.00 29.55 202 LYS A C 1
ATOM 1382 O O . LYS A 1 183 ? -35.592 -18.944 11.516 1.00 27.82 202 LYS A O 1
ATOM 1388 N N . LYS A 1 184 ? -36.184 -20.425 13.060 1.00 31.50 203 LYS A N 1
ATOM 1389 C CA . LYS A 1 184 ? -35.885 -21.571 12.209 1.00 33.95 203 LYS A CA 1
ATOM 1390 C C . LYS A 1 184 ? -36.509 -21.515 10.842 1.00 35.16 203 LYS A C 1
ATOM 1391 O O . LYS A 1 184 ? -35.882 -21.894 9.900 1.00 31.04 203 LYS A O 1
ATOM 1397 N N . GLU A 1 185 ? -37.762 -21.013 10.732 1.00 33.25 204 GLU A N 1
ATOM 1398 C CA . GLU A 1 185 ? -38.436 -20.880 9.459 1.00 36.95 204 GLU A CA 1
ATOM 1399 C C . GLU A 1 185 ? -37.805 -19.839 8.563 1.00 30.33 204 GLU A C 1
ATOM 1400 O O . GLU A 1 185 ? -38.020 -19.872 7.360 1.00 33.16 204 GLU A O 1
ATOM 1406 N N . ASN A 1 186 ? -37.042 -18.885 9.119 1.00 27.88 205 ASN A N 1
ATOM 1407 C CA . ASN A 1 186 ? -36.538 -17.774 8.348 1.00 25.48 205 ASN A CA 1
ATOM 1408 C C . ASN A 1 186 ? -34.985 -17.853 8.143 1.00 24.97 205 ASN A C 1
ATOM 1409 O O . ASN A 1 186 ? -34.474 -17.159 7.280 1.00 24.80 205 ASN A O 1
ATOM 1414 N N . TYR A 1 187 ? -34.306 -18.639 8.983 1.00 24.24 206 TYR A N 1
ATOM 1415 C CA . TYR A 1 187 ? -32.792 -18.579 9.015 1.00 22.21 206 TYR A CA 1
ATOM 1416 C C . TYR A 1 187 ? -32.268 -18.887 7.619 1.00 23.15 206 TYR A C 1
ATOM 1417 O O . TYR A 1 187 ? -32.708 -19.865 6.937 1.00 23.70 206 TYR A O 1
ATOM 1426 N N . VAL A 1 188 ? -31.263 -18.085 7.179 1.00 24.20 207 VAL A N 1
ATOM 1427 C CA . VAL A 1 188 ? -30.573 -18.298 5.931 1.00 22.78 207 VAL A CA 1
ATOM 1428 C C . VAL A 1 188 ? -29.104 -18.099 6.238 1.00 21.52 207 VAL A C 1
ATOM 1429 O O . VAL A 1 188 ? -28.743 -17.174 6.966 1.00 21.68 207 VAL A O 1
ATOM 1433 N N . GLY A 1 189 ? -28.324 -19.030 5.740 1.00 19.21 208 GLY A N 1
ATOM 1434 C CA . GLY A 1 189 ? -26.829 -19.027 5.975 1.00 19.55 208 GLY A CA 1
ATOM 1435 C C . GLY A 1 189 ? -26.032 -19.595 4.870 1.00 19.95 208 GLY A C 1
ATOM 1436 O O . GLY A 1 189 ? -26.536 -20.068 3.863 1.00 21.79 208 GLY A O 1
ATOM 1437 N N . ASN A 1 190 ? -24.669 -19.512 5.008 1.00 20.64 209 ASN A N 1
ATOM 1438 C CA . ASN A 1 190 ? -23.814 -19.969 3.962 1.00 21.68 209 ASN A CA 1
ATOM 1439 C C . ASN A 1 190 ? -22.805 -20.968 4.465 1.00 22.88 209 ASN A C 1
ATOM 1440 O O . ASN A 1 190 ? -21.745 -21.108 3.880 1.00 23.77 209 ASN A O 1
ATOM 1445 N N . GLY A 1 191 ? -23.058 -21.550 5.632 1.00 20.79 210 GLY A N 1
ATOM 1446 C CA . GLY A 1 191 ? -22.311 -22.664 6.151 1.00 20.59 210 GLY A CA 1
ATOM 1447 C C . GLY A 1 191 ? -22.713 -24.022 5.565 1.00 20.30 210 GLY A C 1
ATOM 1448 O O . GLY A 1 191 ? -23.553 -24.109 4.677 1.00 20.86 210 GLY A O 1
ATOM 1449 N N . ALA A 1 192 ? -22.176 -25.078 6.156 1.00 19.03 211 ALA A N 1
ATOM 1450 C CA . ALA A 1 192 ? -22.291 -26.432 5.584 1.00 19.84 211 ALA A CA 1
ATOM 1451 C C . ALA A 1 192 ? -23.653 -27.059 5.942 1.00 19.96 211 ALA A C 1
ATOM 1452 O O . ALA A 1 192 ? -24.014 -28.002 5.284 1.00 20.60 211 ALA A O 1
ATOM 1454 N N . TYR A 1 193 ? -24.329 -26.481 6.922 1.00 20.65 212 TYR A N 1
ATOM 1455 C CA . TYR A 1 193 ? -25.588 -27.031 7.439 1.00 19.92 212 TYR A CA 1
ATOM 1456 C C . TYR A 1 193 ? -26.620 -25.970 7.538 1.00 21.77 212 TYR A C 1
ATOM 1457 O O . TYR A 1 193 ? -26.362 -24.808 7.512 1.00 21.10 212 TYR A O 1
ATOM 1466 N N . LYS A 1 194 ? -27.841 -26.471 7.713 1.00 21.71 213 LYS A N 1
ATOM 1467 C CA . LYS A 1 194 ? -28.988 -25.633 8.017 1.00 22.84 213 LYS A CA 1
ATOM 1468 C C . LYS A 1 194 ? -29.826 -26.270 9.143 1.00 22.38 213 LYS A C 1
ATOM 1469 O O . LYS A 1 194 ? -29.677 -27.465 9.474 1.00 21.00 213 LYS A O 1
ATOM 1475 N N . LEU A 1 195 ? -30.710 -25.458 9.737 1.00 23.07 214 LEU A N 1
ATOM 1476 C CA . LEU A 1 195 ? -31.481 -25.890 10.890 1.00 21.57 214 LEU A CA 1
ATOM 1477 C C . LEU A 1 195 ? -32.663 -26.770 10.449 1.00 24.64 214 LEU A C 1
ATOM 1478 O O . LEU A 1 195 ? -33.473 -26.367 9.622 1.00 26.44 214 LEU A O 1
ATOM 1483 N N . ALA A 1 196 ? -32.675 -27.998 10.944 1.00 25.84 215 ALA A N 1
ATOM 1484 C CA . ALA A 1 196 ? -33.793 -28.927 10.696 1.00 25.65 215 ALA A CA 1
ATOM 1485 C C . ALA A 1 196 ? -34.840 -28.847 11.766 1.00 26.83 215 ALA A C 1
ATOM 1486 O O . ALA A 1 196 ? -36.043 -28.941 11.477 1.00 27.46 215 ALA A O 1
ATOM 1488 N N . ASN A 1 197 ? -34.427 -28.653 13.016 1.00 25.12 216 ASN A N 1
ATOM 1489 C CA . ASN A 1 197 ? -35.344 -28.627 14.152 1.00 28.21 216 ASN A CA 1
ATOM 1490 C C . ASN A 1 197 ? -34.656 -27.984 15.322 1.00 28.28 216 ASN A C 1
ATOM 1491 O O . ASN A 1 197 ? -33.416 -28.002 15.411 1.00 25.31 216 ASN A O 1
ATOM 1496 N N . HIS A 1 198 ? -35.462 -27.391 16.192 1.00 26.44 217 HIS A N 1
ATOM 1497 C CA . HIS A 1 198 ? -34.962 -26.809 17.434 1.00 26.22 217 HIS A CA 1
ATOM 1498 C C . HIS A 1 198 ? -36.025 -26.979 18.508 1.00 28.02 217 HIS A C 1
ATOM 1499 O O . HIS A 1 198 ? -37.104 -26.428 18.358 1.00 29.23 217 HIS A O 1
ATOM 1506 N N . ILE A 1 199 ? -35.733 -27.778 19.531 1.00 28.94 218 ILE A N 1
ATOM 1507 C CA . ILE A 1 199 ? -36.615 -27.895 20.690 1.00 30.40 218 ILE A CA 1
ATOM 1508 C C . ILE A 1 199 ? -35.839 -27.360 21.864 1.00 28.03 218 ILE A C 1
ATOM 1509 O O . ILE A 1 199 ? -34.774 -27.909 22.237 1.00 26.76 218 ILE A O 1
ATOM 1514 N N . ILE A 1 200 ? -36.346 -26.282 22.413 1.00 27.72 219 ILE A N 1
ATOM 1515 C CA . ILE A 1 200 ? -35.677 -25.552 23.479 1.00 30.90 219 ILE A CA 1
ATOM 1516 C C . ILE A 1 200 ? -35.424 -26.476 24.690 1.00 28.48 219 ILE A C 1
ATOM 1517 O O . ILE A 1 200 ? -36.284 -27.293 25.078 1.00 27.30 219 ILE A O 1
ATOM 1522 N N . ASN A 1 201 ? -34.167 -26.428 25.159 1.00 29.40 220 ASN A N 1
ATOM 1523 C CA . ASN A 1 201 ? -33.655 -27.272 26.229 1.00 30.65 220 ASN A CA 1
ATOM 1524 C C . ASN A 1 201 ? -33.471 -28.746 25.927 1.00 31.13 220 ASN A C 1
ATOM 1525 O O . ASN A 1 201 ? -33.065 -29.508 26.809 1.00 36.46 220 ASN A O 1
ATOM 1530 N N . GLU A 1 202 ? -33.711 -29.166 24.702 1.00 26.67 221 GLU A N 1
ATOM 1531 C CA . GLU A 1 202 ? -33.682 -30.580 24.349 1.00 29.34 221 GLU A CA 1
ATOM 1532 C C . GLU A 1 202 ? -32.692 -30.856 23.206 1.00 26.91 221 GLU A C 1
ATOM 1533 O O . GLU A 1 202 ? -31.667 -31.516 23.424 1.00 29.02 221 GLU A O 1
ATOM 1539 N N . LYS A 1 203 ? -32.955 -30.304 22.022 1.00 25.73 222 LYS A N 1
ATOM 1540 C CA . LYS A 1 203 ? -32.089 -30.595 20.910 1.00 26.53 222 LYS A CA 1
ATOM 1541 C C . LYS A 1 203 ? -32.154 -29.543 19.796 1.00 24.77 222 LYS A C 1
ATOM 1542 O O . LYS A 1 203 ? -33.174 -28.886 19.599 1.00 27.41 222 LYS A O 1
ATOM 1548 N N . ILE A 1 204 ? -31.013 -29.420 19.125 1.00 22.66 223 ILE A N 1
ATOM 1549 C CA . ILE A 1 204 ? -30.923 -28.765 17.793 1.00 23.58 223 ILE A CA 1
ATOM 1550 C C . ILE A 1 204 ? -30.547 -29.808 16.742 1.00 24.96 223 ILE A C 1
ATOM 1551 O O . ILE A 1 204 ? -29.579 -30.531 16.907 1.00 24.88 223 ILE A O 1
ATOM 1556 N N . GLU A 1 205 ? -31.329 -29.886 15.662 1.00 24.23 224 GLU A N 1
ATOM 1557 C CA . GLU A 1 205 ? -31.054 -30.827 14.593 1.00 24.90 224 GLU A CA 1
ATOM 1558 C C . GLU A 1 205 ? -30.566 -30.086 13.341 1.00 24.31 224 GLU A C 1
ATOM 1559 O O . GLU A 1 205 ? -31.163 -29.110 12.968 1.00 24.42 224 GLU A O 1
ATOM 1565 N N . PHE A 1 206 ? -29.433 -30.562 12.789 1.00 22.44 225 PHE A N 1
ATOM 1566 C CA . PHE A 1 206 ? -28.858 -30.012 11.562 1.00 20.55 225 PHE A CA 1
ATOM 1567 C C . PHE A 1 206 ? -28.997 -30.931 10.406 1.00 20.95 225 PHE A C 1
ATOM 1568 O O . PHE A 1 206 ? -28.874 -32.157 10.554 1.00 22.11 225 PHE A O 1
ATOM 1576 N N . GLU A 1 207 ? -29.171 -30.353 9.222 1.00 19.50 226 GLU A N 1
ATOM 1577 C CA . GLU A 1 207 ? -29.172 -31.112 7.958 1.00 24.15 226 GLU A CA 1
ATOM 1578 C C . GLU A 1 207 ? -28.223 -30.404 7.003 1.00 22.62 226 GLU A C 1
ATOM 1579 O O . GLU A 1 207 ? -27.974 -29.225 7.152 1.00 20.44 226 GLU A O 1
ATOM 1585 N N . ARG A 1 208 ? -27.675 -31.126 6.021 1.00 21.36 227 ARG A N 1
ATOM 1586 C CA . ARG A 1 208 ? -26.834 -30.531 5.017 1.00 24.60 227 ARG A CA 1
ATOM 1587 C C . ARG A 1 208 ? -27.436 -29.304 4.336 1.00 25.32 227 ARG A C 1
ATOM 1588 O O . ARG A 1 208 ? -28.650 -29.249 4.050 1.00 22.95 227 ARG A O 1
ATOM 1596 N N . ASN A 1 209 ? -26.624 -28.285 4.131 1.00 20.87 228 ASN A N 1
ATOM 1597 C CA . ASN A 1 209 ? -26.977 -27.159 3.259 1.00 23.44 228 ASN A CA 1
ATOM 1598 C C . ASN A 1 209 ? -26.437 -27.453 1.874 1.00 24.49 228 ASN A C 1
ATOM 1599 O O . ASN A 1 209 ? -25.212 -27.310 1.626 1.00 20.73 228 ASN A O 1
ATOM 1604 N N . PRO A 1 210 ? -27.289 -27.940 0.964 1.00 22.02 229 PRO A N 1
ATOM 1605 C CA . PRO A 1 210 ? -26.754 -28.349 -0.329 1.00 22.45 229 PRO A CA 1
ATOM 1606 C C . PRO A 1 210 ? -26.201 -27.230 -1.197 1.00 21.32 229 PRO A C 1
ATOM 1607 O O . PRO A 1 210 ? -25.560 -27.525 -2.215 1.00 24.00 229 PRO A O 1
ATOM 1611 N N . LEU A 1 211 ? -26.464 -25.982 -0.818 1.00 20.89 230 LEU A N 1
ATOM 1612 C CA . LEU A 1 211 ? -26.005 -24.818 -1.563 1.00 21.86 230 LEU A CA 1
ATOM 1613 C C . LEU A 1 211 ? -24.663 -24.341 -1.024 1.00 21.47 230 LEU A C 1
ATOM 1614 O O . LEU A 1 211 ? -24.142 -23.372 -1.550 1.00 24.22 230 LEU A O 1
ATOM 1619 N N . TYR A 1 212 ? -24.167 -24.949 0.041 1.00 21.73 231 TYR A N 1
ATOM 1620 C CA . TYR A 1 212 ? -22.825 -24.617 0.546 1.00 21.71 231 TYR A CA 1
ATOM 1621 C C . TYR A 1 212 ? -21.812 -24.863 -0.558 1.00 22.49 231 TYR A C 1
ATOM 1622 O O . TYR A 1 212 ? -21.841 -25.914 -1.254 1.00 21.99 231 TYR A O 1
ATOM 1631 N N . TRP A 1 213 ? -20.881 -23.930 -0.766 1.00 23.71 232 TRP A N 1
ATOM 1632 C CA . TRP A 1 213 ? -19.977 -23.987 -1.886 1.00 24.56 232 TRP A CA 1
ATOM 1633 C C . TRP A 1 213 ? -19.139 -25.290 -1.850 1.00 23.25 232 TRP A C 1
ATOM 1634 O O . TRP A 1 213 ? -18.783 -25.852 -2.916 1.00 23.89 232 TRP A O 1
ATOM 1645 N N . ASN A 1 214 ? -18.855 -25.825 -0.662 1.00 22.01 233 ASN A N 1
ATOM 1646 C CA . ASN A 1 214 ? -18.044 -27.050 -0.552 1.00 22.08 233 ASN A CA 1
ATOM 1647 C C . ASN A 1 214 ? -18.824 -28.265 -0.087 1.00 23.40 233 ASN A C 1
ATOM 1648 O O . ASN A 1 214 ? -18.309 -29.157 0.541 1.00 24.30 233 ASN A O 1
ATOM 1653 N N . ASP A 1 215 ? -20.140 -28.302 -0.367 1.00 22.25 234 ASP A N 1
ATOM 1654 C CA . ASP A 1 215 ? -20.969 -29.417 0.037 1.00 24.22 234 ASP A CA 1
ATOM 1655 C C . ASP A 1 215 ? -20.403 -30.747 -0.471 1.00 27.13 234 ASP A C 1
ATOM 1656 O O . ASP A 1 215 ? -20.526 -31.791 0.197 1.00 26.12 234 ASP A O 1
ATOM 1661 N N . LYS A 1 216 ? -19.757 -30.717 -1.633 1.00 27.05 235 LYS A N 1
ATOM 1662 C CA . LYS A 1 216 ? -19.221 -31.953 -2.190 1.00 30.23 235 LYS A CA 1
ATOM 1663 C C . LYS A 1 216 ? -18.210 -32.641 -1.249 1.00 30.58 235 LYS A C 1
ATOM 1664 O O . LYS A 1 216 ? -17.982 -33.870 -1.354 1.00 30.22 235 LYS A O 1
ATOM 1670 N N . GLU A 1 217 ? -17.626 -31.895 -0.319 1.00 28.94 236 GLU A N 1
ATOM 1671 C CA . GLU A 1 217 ? -16.693 -32.464 0.656 1.00 28.66 236 GLU A CA 1
ATOM 1672 C C . GLU A 1 217 ? -17.256 -32.664 2.018 1.00 27.46 236 GLU A C 1
ATOM 1673 O O . GLU A 1 217 ? -16.614 -33.241 2.839 1.00 30.32 236 GLU A O 1
ATOM 1679 N N . THR A 1 218 ? -18.505 -32.280 2.271 1.00 23.68 237 THR A N 1
ATOM 1680 C CA . THR A 1 218 ? -19.098 -32.520 3.570 1.00 23.71 237 THR A CA 1
ATOM 1681 C C . THR A 1 218 ? -19.551 -34.015 3.620 1.00 24.10 237 THR A C 1
ATOM 1682 O O . THR A 1 218 ? -20.112 -34.528 2.633 1.00 25.37 237 THR A O 1
ATOM 1686 N N . VAL A 1 219 ? -19.297 -34.686 4.710 1.00 22.73 238 VAL A N 1
ATOM 1687 C CA . VAL A 1 219 ? -19.593 -36.095 4.851 1.00 23.66 238 VAL A CA 1
ATOM 1688 C C . VAL A 1 219 ? -20.823 -36.317 5.749 1.00 25.08 238 VAL A C 1
ATOM 1689 O O . VAL A 1 219 ? -21.744 -37.077 5.406 1.00 25.96 238 VAL A O 1
ATOM 1693 N N . ILE A 1 220 ? -20.841 -35.689 6.930 1.00 24.57 239 ILE A N 1
ATOM 1694 C CA . ILE A 1 220 ? -21.929 -35.861 7.848 1.00 22.90 239 ILE A CA 1
ATOM 1695 C C . ILE A 1 220 ? -23.199 -35.272 7.213 1.00 22.95 239 ILE A C 1
ATOM 1696 O O . ILE A 1 220 ? -23.222 -34.093 6.801 1.00 22.88 239 ILE A O 1
ATOM 1701 N N . ASN A 1 221 ? -24.263 -36.089 7.194 1.00 23.58 240 ASN A N 1
ATOM 1702 C CA . ASN A 1 221 ? -25.528 -35.688 6.603 1.00 25.39 240 ASN A CA 1
ATOM 1703 C C . ASN A 1 221 ? -26.458 -35.034 7.583 1.00 23.32 240 ASN A C 1
ATOM 1704 O O . ASN A 1 221 ? -27.159 -34.106 7.247 1.00 22.70 240 ASN A O 1
ATOM 1709 N N . SER A 1 222 ? -26.412 -35.490 8.820 1.00 23.37 241 SER A N 1
ATOM 1710 C CA . SER A 1 222 ? -27.245 -34.938 9.872 1.00 26.71 241 SER A CA 1
ATOM 1711 C C . SER A 1 222 ? -26.593 -35.010 11.237 1.00 24.64 241 SER A C 1
ATOM 1712 O O . SER A 1 222 ? -25.766 -35.869 11.498 1.00 26.47 241 SER A O 1
ATOM 1715 N N . ALA A 1 223 ? -26.982 -34.113 12.106 1.00 24.67 242 ALA A N 1
ATOM 1716 C CA . ALA A 1 223 ? -26.375 -34.054 13.413 1.00 24.01 242 ALA A CA 1
ATOM 1717 C C . ALA A 1 223 ? -27.346 -33.490 14.403 1.00 25.58 242 ALA A C 1
ATOM 1718 O O . ALA A 1 223 ? -28.255 -32.733 14.033 1.00 24.37 242 ALA A O 1
ATOM 1720 N N . THR A 1 224 ? -27.190 -33.896 15.659 1.00 22.17 243 THR A N 1
ATOM 1721 C CA . THR A 1 224 ? -27.982 -33.427 16.745 1.00 24.31 243 THR A CA 1
ATOM 1722 C C . THR A 1 224 ? -27.023 -32.878 17.812 1.00 25.99 243 THR A C 1
ATOM 1723 O O . THR A 1 224 ? -26.055 -33.574 18.181 1.00 25.89 243 THR A O 1
ATOM 1727 N N . PHE A 1 225 ? -27.306 -31.647 18.243 1.00 21.69 244 PHE A N 1
ATOM 1728 C CA . PHE A 1 225 ? -26.714 -31.061 19.435 1.00 23.79 244 PHE A CA 1
ATOM 1729 C C . PHE A 1 225 ? -27.661 -31.209 20.611 1.00 23.83 244 PHE A C 1
ATOM 1730 O O . PHE A 1 225 ? -28.812 -30.718 20.569 1.00 24.15 244 PHE A O 1
ATOM 1738 N N . LEU A 1 226 ? -27.167 -31.820 21.668 1.00 22.95 245 LEU A N 1
ATOM 1739 C CA . LEU A 1 226 ? -27.855 -31.829 22.929 1.00 25.05 245 LEU A CA 1
ATOM 1740 C C . LEU A 1 226 ? -27.435 -30.699 23.870 1.00 26.35 245 LEU A C 1
ATOM 1741 O O . LEU A 1 226 ? -26.453 -29.971 23.602 1.00 25.81 245 LEU A O 1
ATOM 1746 N N . ALA A 1 227 ? -28.214 -30.539 24.935 1.00 24.00 246 ALA A N 1
ATOM 1747 C CA . ALA A 1 227 ? -28.062 -29.452 25.919 1.00 22.37 246 ALA A CA 1
ATOM 1748 C C . ALA A 1 227 ? -27.953 -30.026 27.347 1.00 24.06 246 ALA A C 1
ATOM 1749 O O . ALA A 1 227 ? -28.672 -29.602 28.285 1.00 26.69 246 ALA A O 1
ATOM 1751 N N . ILE A 1 228 ? -27.005 -30.933 27.505 1.00 23.75 247 ILE A N 1
ATOM 1752 C CA . ILE A 1 228 ? -26.800 -31.605 28.804 1.00 23.80 247 ILE A CA 1
ATOM 1753 C C . ILE A 1 228 ? -25.797 -30.810 29.637 1.00 26.38 247 ILE A C 1
ATOM 1754 O O . ILE A 1 228 ? -24.596 -30.766 29.293 1.00 25.35 247 ILE A O 1
ATOM 1759 N N . GLU A 1 229 ? -26.274 -30.278 30.776 1.00 25.93 248 GLU A N 1
ATOM 1760 C CA . GLU A 1 229 ? -25.487 -29.350 31.616 1.00 27.04 248 GLU A CA 1
ATOM 1761 C C . GLU A 1 229 ? -24.468 -30.029 32.516 1.00 29.30 248 GLU A C 1
ATOM 1762 O O . GLU A 1 229 ? -23.416 -29.446 32.815 1.00 28.87 248 GLU A O 1
ATOM 1768 N N . ASN A 1 230 ? -24.737 -31.262 32.943 1.00 25.97 249 ASN A N 1
ATOM 1769 C CA . ASN A 1 230 ? -23.862 -31.917 33.933 1.00 27.03 249 ASN A CA 1
ATOM 1770 C C . ASN A 1 230 ? -23.008 -33.011 33.359 1.00 24.28 249 ASN A C 1
ATOM 1771 O O . ASN A 1 230 ? -23.500 -33.881 32.647 1.00 25.71 249 ASN A O 1
ATOM 1776 N N . PRO A 1 231 ? -21.693 -32.972 33.618 1.00 25.31 250 PRO A N 1
ATOM 1777 C CA . PRO A 1 231 ? -20.833 -33.981 33.074 1.00 27.87 250 PRO A CA 1
ATOM 1778 C C . PRO A 1 231 ? -21.178 -35.450 33.360 1.00 27.73 250 PRO A C 1
ATOM 1779 O O . PRO A 1 231 ? -21.011 -36.284 32.476 1.00 26.04 250 PRO A O 1
ATOM 1783 N N . SER A 1 232 ? -21.658 -35.752 34.561 1.00 27.39 251 SER A N 1
ATOM 1784 C CA . SER A 1 232 ? -21.985 -37.152 34.864 1.00 29.51 251 SER A CA 1
ATOM 1785 C C . SER A 1 232 ? -23.159 -37.625 33.968 1.00 23.77 251 SER A C 1
ATOM 1786 O O . SER A 1 232 ? -23.187 -38.813 33.551 1.00 25.60 251 SER A O 1
ATOM 1789 N N . THR A 1 233 ? -24.088 -36.740 33.640 1.00 25.28 252 THR A N 1
ATOM 1790 C CA . THR A 1 233 ? -25.201 -37.054 32.749 1.00 24.70 252 THR A CA 1
ATOM 1791 C C . THR A 1 233 ? -24.698 -37.295 31.320 1.00 26.53 252 THR A C 1
ATOM 1792 O O . THR A 1 233 ? -25.040 -38.279 30.660 1.00 25.53 252 THR A O 1
ATOM 1796 N N . ASP A 1 234 ? -23.755 -36.451 30.890 1.00 28.30 253 ASP A N 1
ATOM 1797 C CA . ASP A 1 234 ? -23.123 -36.536 29.569 1.00 28.14 253 ASP A CA 1
ATOM 1798 C C . ASP A 1 234 ? -22.440 -37.859 29.408 1.00 26.08 253 ASP A C 1
ATOM 1799 O O . ASP A 1 234 ? -22.664 -38.589 28.435 1.00 26.36 253 ASP A O 1
ATOM 1804 N N . VAL A 1 235 ? -21.616 -38.220 30.409 1.00 27.63 254 VAL A N 1
ATOM 1805 C CA . VAL A 1 235 ? -20.872 -39.464 30.381 1.00 26.62 254 VAL A CA 1
ATOM 1806 C C . VAL A 1 235 ? -21.833 -40.676 30.407 1.00 26.09 254 VAL A C 1
ATOM 1807 O O . VAL A 1 235 ? -21.589 -41.625 29.718 1.00 27.15 254 VAL A O 1
ATOM 1811 N N . ALA A 1 236 ? -22.926 -40.623 31.176 1.00 25.50 255 ALA A N 1
ATOM 1812 C CA . ALA A 1 236 ? -23.860 -41.781 31.280 1.00 27.90 255 ALA A CA 1
ATOM 1813 C C . ALA A 1 236 ? -24.570 -41.967 29.925 1.00 27.69 255 ALA A C 1
ATOM 1814 O O . ALA A 1 236 ? -24.709 -43.092 29.450 1.00 28.87 255 ALA A O 1
ATOM 1816 N N . ARG A 1 237 ? -24.979 -40.861 29.304 1.00 26.77 256 ARG A N 1
ATOM 1817 C CA . ARG A 1 237 ? -25.509 -40.932 27.948 1.00 27.00 256 ARG A CA 1
ATOM 1818 C C . ARG A 1 237 ? -24.548 -41.499 26.917 1.00 25.54 256 ARG A C 1
ATOM 1819 O O . ARG A 1 237 ? -24.894 -42.325 26.057 1.00 27.15 256 ARG A O 1
ATOM 1827 N N . TYR A 1 238 ? -23.295 -41.095 27.003 1.00 23.64 257 TYR A N 1
ATOM 1828 C CA . TYR A 1 238 ? -22.301 -41.625 26.124 1.00 23.59 257 TYR A CA 1
ATOM 1829 C C . TYR A 1 238 ? -22.131 -43.120 26.298 1.00 27.35 257 TYR A C 1
ATOM 1830 O O . TYR A 1 238 ? -22.051 -43.891 25.313 1.00 26.70 257 TYR A O 1
ATOM 1839 N N . ARG A 1 239 ? -22.030 -43.521 27.562 1.00 24.94 258 ARG A N 1
ATOM 1840 C CA . ARG A 1 239 ? -2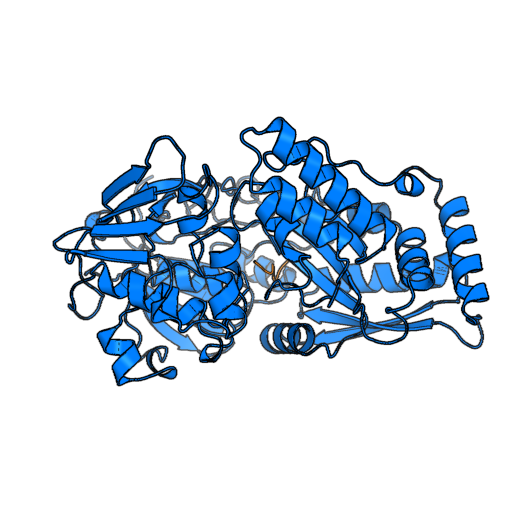1.839 -44.953 27.871 1.00 27.17 258 ARG A CA 1
ATOM 1841 C C . ARG A 1 239 ? -23.027 -45.782 27.360 1.00 28.12 258 ARG A C 1
ATOM 1842 O O . ARG A 1 239 ? -22.858 -46.931 26.987 1.00 33.00 258 ARG A O 1
ATOM 1850 N N . ALA A 1 240 ? -24.223 -45.244 27.422 1.00 28.54 259 ALA A N 1
ATOM 1851 C CA . ALA A 1 240 ? -25.392 -45.954 26.960 1.00 30.43 259 ALA A CA 1
ATOM 1852 C C . ALA A 1 240 ? -25.497 -46.006 25.434 1.00 33.89 259 ALA A C 1
ATOM 1853 O O . ALA A 1 240 ? -26.436 -46.628 24.895 1.00 34.47 259 ALA A O 1
ATOM 1855 N N . GLY A 1 241 ? -24.581 -45.314 24.737 1.00 32.29 260 GLY A N 1
ATOM 1856 C CA . GLY A 1 241 ? -24.565 -45.268 23.256 1.00 32.01 260 GLY A CA 1
ATOM 1857 C C . GLY A 1 241 ? -25.494 -44.260 22.642 1.00 32.85 260 GLY A C 1
ATOM 1858 O O . GLY A 1 241 ? -25.732 -44.322 21.449 1.00 38.62 260 GLY A O 1
ATOM 1859 N N . ASP A 1 242 ? -26.001 -43.306 23.420 1.00 29.43 261 ASP A N 1
ATOM 1860 C CA . ASP A 1 242 ? -26.958 -42.385 22.961 1.00 32.61 261 ASP A CA 1
ATOM 1861 C C . ASP A 1 242 ? -26.357 -41.002 22.612 1.00 28.23 261 ASP A C 1
ATOM 1862 O O . ASP A 1 242 ? -27.071 -40.094 22.271 1.00 30.60 261 ASP A O 1
ATOM 1867 N N . LEU A 1 243 ? -25.031 -40.891 22.647 1.00 26.84 262 LEU A N 1
ATOM 1868 C CA . LEU A 1 243 ? -24.396 -39.700 22.094 1.00 28.11 262 LEU A CA 1
ATOM 1869 C C . LEU A 1 243 ? -22.980 -40.101 21.738 1.00 25.98 262 LEU A C 1
ATOM 1870 O O . LEU A 1 243 ? -22.457 -41.039 22.273 1.00 28.13 262 LEU A O 1
ATOM 1875 N N . ASP A 1 244 ? -22.404 -39.438 20.773 1.00 23.93 263 ASP A N 1
ATOM 1876 C CA . ASP A 1 244 ? -21.152 -39.821 20.221 1.00 22.86 263 ASP A CA 1
ATOM 1877 C C . ASP A 1 244 ? -19.937 -38.993 20.669 1.00 23.57 263 ASP A C 1
ATOM 1878 O O . ASP A 1 244 ? -18.807 -39.465 20.546 1.00 24.09 263 ASP A O 1
ATOM 1883 N N . MET A 1 245 ? -20.178 -37.774 21.157 1.00 23.32 264 MET A N 1
ATOM 1884 C CA . MET A 1 245 ? -19.129 -36.869 21.663 1.00 25.16 264 MET A CA 1
ATOM 1885 C C . MET A 1 245 ? -19.714 -36.090 22.824 1.00 24.39 264 MET A C 1
ATOM 1886 O O . MET A 1 245 ? -20.823 -35.494 22.708 1.00 23.34 264 MET A O 1
ATOM 1891 N N . THR A 1 246 ? -19.073 -36.177 23.978 1.00 23.41 265 THR A N 1
ATOM 1892 C CA . THR A 1 246 ? -19.469 -35.358 25.141 1.00 23.36 265 THR A CA 1
ATOM 1893 C C . THR A 1 246 ? -19.119 -33.923 24.834 1.00 25.65 265 THR A C 1
ATOM 1894 O O . THR A 1 246 ? -18.428 -33.621 23.832 1.00 25.93 265 THR A O 1
ATOM 1898 N N . SER A 1 247 ? -19.618 -33.036 25.694 1.00 25.06 266 SER A N 1
ATOM 1899 C CA . SER A 1 247 ? -19.093 -31.682 25.733 1.00 27.06 266 SER A CA 1
ATOM 1900 C C . SER A 1 247 ? -17.723 -31.779 26.407 1.00 27.77 266 SER A C 1
ATOM 1901 O O . SER A 1 247 ? -17.284 -32.863 26.807 1.00 25.89 266 SER A O 1
ATOM 1904 N N . TYR A 1 248 ? -17.029 -30.643 26.487 1.00 28.45 267 TYR A N 1
ATOM 1905 C CA . TYR A 1 248 ? -15.800 -30.611 27.231 1.00 33.58 267 TYR A CA 1
ATOM 1906 C C . TYR A 1 248 ? -16.201 -30.778 28.686 1.00 32.86 267 TYR A C 1
ATOM 1907 O O . TYR A 1 248 ? -17.247 -30.295 29.110 1.00 43.01 267 TYR A O 1
ATOM 1916 N N . GLY A 1 249 ? -15.427 -31.532 29.408 1.00 34.56 268 GLY A N 1
ATOM 1917 C CA . GLY A 1 249 ? -15.526 -31.590 30.872 1.00 33.97 268 GLY A CA 1
ATOM 1918 C C . GLY A 1 249 ? -16.024 -32.967 31.242 1.00 36.76 268 GLY A C 1
ATOM 1919 O O . GLY A 1 249 ? -17.013 -33.491 30.644 1.00 34.57 268 GLY A O 1
ATOM 1920 N N . LEU A 1 250 ? -15.373 -33.534 32.240 1.00 33.63 269 LEU A N 1
ATOM 1921 C CA . LEU A 1 250 ? -15.690 -34.872 32.680 1.00 32.77 269 LEU A CA 1
ATOM 1922 C C . LEU A 1 250 ? -15.661 -34.824 34.173 1.00 31.54 269 LEU A C 1
ATOM 1923 O O . LEU A 1 250 ? -15.005 -33.946 34.746 1.00 29.35 269 LEU A O 1
ATOM 1928 N N . PRO A 1 251 ? -16.391 -35.751 34.826 1.00 31.00 270 PRO A N 1
ATOM 1929 C CA . PRO A 1 251 ? -16.444 -35.819 36.305 1.00 31.33 270 PRO A CA 1
ATOM 1930 C C . PRO A 1 251 ? -15.098 -36.097 36.896 1.00 31.11 270 PRO A C 1
ATOM 1931 O O . PRO A 1 251 ? -14.444 -37.047 36.454 1.00 29.18 270 PRO A O 1
ATOM 1935 N N . PRO A 1 252 ? -14.659 -35.288 37.867 1.00 29.36 271 PRO A N 1
ATOM 1936 C CA . PRO A 1 252 ? -13.245 -35.512 38.276 1.00 29.63 271 PRO A CA 1
ATOM 1937 C C . PRO A 1 252 ? -13.018 -36.871 38.950 1.00 30.41 271 PRO A C 1
ATOM 1938 O O . PRO A 1 252 ? -11.944 -37.476 38.790 1.00 31.48 271 PRO A O 1
ATOM 1942 N N . GLU A 1 253 ? -14.056 -37.339 39.650 1.00 31.33 272 GLU A N 1
ATOM 1943 C CA . GLU A 1 253 ? -14.051 -38.606 40.407 1.00 35.26 272 GLU A CA 1
ATOM 1944 C C . GLU A 1 253 ? -13.952 -39.819 39.452 1.00 37.18 272 GLU A C 1
ATOM 1945 O O . GLU A 1 253 ? -13.512 -40.880 39.846 1.00 37.75 272 GLU A O 1
ATOM 1951 N N . GLN A 1 254 ? -14.365 -39.645 38.197 1.00 30.79 273 GLN A N 1
ATOM 1952 C CA . GLN A 1 254 ? -14.363 -40.716 37.189 1.00 33.38 273 GLN A CA 1
ATOM 1953 C C . GLN A 1 254 ? -13.235 -40.681 36.179 1.00 36.37 273 GLN A C 1
ATOM 1954 O O . GLN A 1 254 ? -13.079 -41.584 35.400 1.00 36.03 273 GLN A O 1
ATOM 1960 N N . PHE A 1 255 ? -12.445 -39.614 36.181 1.00 35.82 274 PHE A N 1
ATOM 1961 C CA . PHE A 1 255 ? -11.547 -39.338 35.129 1.00 35.02 274 PHE A CA 1
ATOM 1962 C C . PHE A 1 255 ? -10.487 -40.419 34.958 1.00 35.23 274 PHE A C 1
ATOM 1963 O O . PHE A 1 255 ? -10.306 -40.904 33.835 1.00 34.90 274 PHE A O 1
ATOM 1971 N N . ALA A 1 256 ? -9.792 -40.804 36.028 1.00 36.78 275 ALA A N 1
ATOM 1972 C CA . ALA A 1 256 ? -8.708 -41.826 35.892 1.00 37.66 275 ALA A CA 1
ATOM 1973 C C . ALA A 1 256 ? -9.284 -43.144 35.367 1.00 37.85 275 ALA A C 1
ATOM 1974 O O . ALA A 1 256 ? -8.699 -43.797 34.503 1.00 37.35 275 ALA A O 1
ATOM 1976 N N . LYS A 1 257 ? -10.454 -43.516 35.873 1.00 35.43 276 LYS A N 1
ATOM 1977 C CA . LYS A 1 257 ? -11.111 -44.733 35.449 1.00 37.03 276 LYS A CA 1
ATOM 1978 C C . LYS A 1 257 ? -11.539 -44.667 33.971 1.00 34.42 276 LYS A C 1
ATOM 1979 O O . LYS A 1 257 ? -11.313 -45.624 33.200 1.00 36.25 276 LYS A O 1
ATOM 1985 N N . LEU A 1 258 ? -12.149 -43.556 33.575 1.00 31.19 277 LEU A N 1
ATOM 1986 C CA . LEU A 1 258 ? -12.608 -43.394 32.192 1.00 31.20 277 LEU A CA 1
ATOM 1987 C C . LEU A 1 258 ? -11.439 -43.562 31.273 1.00 30.26 277 LEU A C 1
ATOM 1988 O O . LEU A 1 258 ? -11.539 -44.207 30.236 1.00 30.69 277 LEU A O 1
ATOM 1993 N N . LYS A 1 259 ? -10.322 -42.956 31.627 1.00 32.71 278 LYS A N 1
ATOM 1994 C CA . LYS A 1 259 ? -9.152 -43.050 30.776 1.00 33.14 278 LYS A CA 1
ATOM 1995 C C . LYS A 1 259 ? -8.687 -44.470 30.552 1.00 34.89 278 LYS A C 1
ATOM 1996 O O . LYS A 1 259 ? -8.292 -44.827 29.441 1.00 37.74 278 LYS A O 1
ATOM 2002 N N . LYS A 1 260 ? -8.750 -45.284 31.587 1.00 36.14 279 LYS A N 1
ATOM 2003 C CA . LYS A 1 260 ? -8.255 -46.661 31.443 1.00 38.11 279 LYS A CA 1
ATOM 2004 C C . LYS A 1 260 ? -9.317 -47.543 30.804 1.00 33.38 279 LYS A C 1
ATOM 2005 O O . LYS A 1 260 ? -9.011 -48.385 29.963 1.00 34.10 279 LYS A O 1
ATOM 2011 N N . GLU A 1 261 ? -10.568 -47.353 31.196 1.00 28.35 280 GLU A N 1
ATOM 2012 C CA . GLU A 1 261 ? -11.609 -48.208 30.679 1.00 31.58 280 GLU A CA 1
ATOM 2013 C C . GLU A 1 261 ? -11.987 -47.900 29.235 1.00 31.10 280 GLU A C 1
ATOM 2014 O O . GLU A 1 261 ? -12.259 -48.816 28.414 1.00 30.81 280 GLU A O 1
ATOM 2020 N N . LEU A 1 262 ? -12.019 -46.610 28.901 1.00 28.57 281 LEU A N 1
ATOM 2021 C CA . LEU A 1 262 ? -12.439 -46.208 27.575 1.00 31.81 281 LEU A CA 1
ATOM 2022 C C . LEU A 1 262 ? -11.208 -45.748 26.821 1.00 30.57 281 LEU A C 1
ATOM 2023 O O . LEU A 1 262 ? -11.214 -44.781 26.121 1.00 33.02 281 LEU A O 1
ATOM 2028 N N . LEU A 1 263 ? -10.135 -46.514 26.940 1.00 33.02 282 LEU A N 1
ATOM 2029 C CA . LEU A 1 263 ? -8.863 -46.135 26.354 1.00 33.31 282 LEU A CA 1
ATOM 2030 C C . LEU A 1 263 ? -9.013 -45.909 24.845 1.00 35.43 282 LEU A C 1
ATOM 2031 O O . LEU A 1 263 ? -9.528 -46.756 24.131 1.00 37.19 282 LEU A O 1
ATOM 2036 N N . GLY A 1 264 ? -8.493 -44.781 24.380 1.00 32.84 283 GLY A N 1
ATOM 2037 C CA . GLY A 1 264 ? -8.596 -44.308 22.992 1.00 34.50 283 GLY A CA 1
ATOM 2038 C C . GLY A 1 264 ? -9.827 -43.374 22.783 1.00 35.32 283 GLY A C 1
ATOM 2039 O O . GLY A 1 264 ? -10.013 -42.816 21.696 1.00 35.51 283 GLY A O 1
ATOM 2040 N N . GLU A 1 265 ? -10.684 -43.227 23.787 1.00 28.26 284 GLU A N 1
ATOM 2041 C CA . GLU A 1 265 ? -11.891 -42.411 23.611 1.00 29.50 284 GLU A CA 1
ATOM 2042 C C . GLU A 1 265 ? -11.770 -41.104 24.376 1.00 31.14 284 GLU A C 1
ATOM 2043 O O . GLU A 1 265 ? -12.547 -40.176 24.142 1.00 30.43 284 GLU A O 1
ATOM 2049 N N . VAL A 1 266 ? -10.777 -40.997 25.274 1.00 29.29 285 VAL A N 1
ATOM 2050 C CA . VAL A 1 266 ? -10.651 -39.791 26.076 1.00 28.44 285 VAL A CA 1
ATOM 2051 C C . VAL A 1 266 ? -9.600 -38.933 25.398 1.00 30.76 285 VAL A C 1
ATOM 2052 O O . VAL A 1 266 ? -8.447 -39.353 25.255 1.00 30.85 285 VAL A O 1
ATOM 2056 N N . TYR A 1 267 ? -10.033 -37.777 24.931 1.00 31.53 286 TYR A N 1
ATOM 2057 C CA . TYR A 1 267 ? -9.160 -36.764 24.369 1.00 28.51 286 TYR A CA 1
ATOM 2058 C C . TYR A 1 267 ? -8.936 -35.673 25.376 1.00 27.29 286 TYR A C 1
ATOM 2059 O O . TYR A 1 267 ? -9.871 -35.236 26.035 1.00 29.32 286 TYR A O 1
ATOM 2068 N N . VAL A 1 268 ? -7.693 -35.204 25.515 1.00 30.13 287 VAL A N 1
ATOM 2069 C CA . VAL A 1 268 ? -7.447 -34.084 26.433 1.00 30.44 287 VAL A CA 1
ATOM 2070 C C . VAL A 1 268 ? -6.107 -33.439 26.106 1.00 35.47 287 VAL A C 1
ATOM 2071 O O . VAL A 1 268 ? -5.135 -34.151 25.838 1.00 33.49 287 VAL A O 1
ATOM 2075 N N . THR A 1 269 ? -6.081 -32.115 26.164 1.00 33.82 288 THR A N 1
ATOM 2076 C CA . THR A 1 269 ? -4.821 -31.358 26.025 1.00 36.42 288 THR A CA 1
ATOM 2077 C C . THR A 1 269 ? -4.980 -29.994 26.705 1.00 37.58 288 THR A C 1
ATOM 2078 O O . THR A 1 269 ? -6.096 -29.590 27.081 1.00 32.46 288 THR A O 1
ATOM 2082 N N . ARG A 1 270 ? -3.879 -29.301 26.939 1.00 36.55 289 ARG A N 1
ATOM 2083 C CA . ARG A 1 270 ? -4.021 -27.962 27.503 1.00 38.91 289 ARG A CA 1
ATOM 2084 C C . ARG A 1 270 ? -4.621 -26.993 26.484 1.00 37.20 289 ARG A C 1
ATOM 2085 O O . ARG A 1 270 ? -4.538 -27.145 25.253 1.00 35.69 289 ARG A O 1
ATOM 2093 N N . THR A 1 271 ? -5.330 -26.019 27.033 1.00 32.87 290 THR A N 1
ATOM 2094 C CA . THR A 1 271 ? -6.209 -25.214 26.252 1.00 33.02 290 THR A CA 1
ATOM 2095 C C . THR A 1 271 ? -5.865 -23.756 26.511 1.00 26.85 290 THR A C 1
ATOM 2096 O O . THR A 1 271 ? -5.529 -23.402 27.668 1.00 32.12 290 THR A O 1
ATOM 2100 N N . LEU A 1 272 ? -6.105 -22.921 25.503 1.00 27.69 291 LEU A N 1
ATOM 2101 C CA . LEU A 1 272 ? -5.984 -21.437 25.654 1.00 26.37 291 LEU A CA 1
ATOM 2102 C C . LEU A 1 272 ? -7.230 -20.895 26.288 1.00 26.03 291 LEU A C 1
ATOM 2103 O O . LEU A 1 272 ? -8.045 -20.239 25.651 1.00 27.39 291 LEU A O 1
ATOM 2108 N N . GLY A 1 273 ? -7.361 -21.213 27.570 1.00 26.88 292 GLY A N 1
ATOM 2109 C CA . GLY A 1 273 ? -8.469 -20.795 28.351 1.00 26.80 292 GLY A CA 1
ATOM 2110 C C . GLY A 1 273 ? -8.046 -20.524 29.789 1.00 26.06 292 GLY A C 1
ATOM 2111 O O . GLY A 1 273 ? -7.165 -21.203 30.336 1.00 26.37 292 GLY A O 1
ATOM 2112 N N . THR A 1 274 ? -8.745 -19.578 30.396 1.00 25.38 293 THR A N 1
ATOM 2113 C CA . THR A 1 274 ? -8.543 -19.215 31.819 1.00 24.05 293 THR A CA 1
ATOM 2114 C C . THR A 1 274 ? -9.862 -19.184 32.586 1.00 27.54 293 THR A C 1
ATOM 2115 O O . THR A 1 274 ? -10.806 -18.520 32.171 1.00 28.31 293 THR A O 1
ATOM 2119 N N . TYR A 1 275 ? -9.881 -19.941 33.694 1.00 25.49 294 TYR A N 1
ATOM 2120 C CA . TYR A 1 275 ? -10.981 -20.007 34.615 1.00 26.93 294 TYR A CA 1
ATOM 2121 C C . TYR A 1 275 ? -10.710 -19.065 35.764 1.00 27.88 294 TYR A C 1
ATOM 2122 O O . TYR A 1 275 ? -9.602 -19.120 36.325 1.00 27.65 294 TYR A O 1
ATOM 2131 N N . SER A 1 276 ? -11.691 -18.216 36.093 1.00 26.13 295 SER A N 1
ATOM 2132 C CA . SER A 1 276 ? -11.554 -17.145 37.137 1.00 26.18 295 SER A CA 1
ATOM 2133 C C . SER A 1 276 ? -12.824 -16.957 37.874 1.00 28.04 295 SER A C 1
ATOM 2134 O O . SER A 1 276 ? -13.897 -17.392 37.395 1.00 26.44 295 SER A O 1
ATOM 2137 N N . TYR A 1 277 ? -12.744 -16.285 39.026 1.00 25.64 296 TYR A N 1
ATOM 2138 C CA . TYR A 1 277 ? -13.912 -15.607 39.562 1.00 25.73 296 TYR A CA 1
ATOM 2139 C C . TYR A 1 277 ? -13.760 -14.128 39.213 1.00 28.07 296 TYR A C 1
ATOM 2140 O O . TYR A 1 277 ? -12.781 -13.487 39.603 1.00 25.34 296 TYR A O 1
ATOM 2149 N N . GLU A 1 278 ? -14.736 -13.616 38.477 1.00 25.73 297 GLU A N 1
ATOM 2150 C CA . GLU A 1 278 ? -14.730 -12.218 38.068 1.00 27.26 297 GLU A CA 1
ATOM 2151 C C . GLU A 1 278 ? -15.403 -11.433 39.186 1.00 27.32 297 GLU A C 1
ATOM 2152 O O . GLU A 1 278 ? -16.461 -11.818 39.664 1.00 25.87 297 GLU A O 1
ATOM 2158 N N . LEU A 1 279 ? -14.759 -10.352 39.608 1.00 26.24 298 LEU A N 1
ATOM 2159 C CA . LEU A 1 279 ? -15.280 -9.503 40.635 1.00 26.07 298 LEU A CA 1
ATOM 2160 C C . LEU A 1 279 ? -15.950 -8.271 40.021 1.00 26.99 298 LEU A C 1
ATOM 2161 O O . LEU A 1 279 ? -15.445 -7.705 39.053 1.00 27.46 298 LEU A O 1
ATOM 2166 N N . ASN A 1 280 ? -17.129 -7.902 40.515 1.00 25.27 299 ASN A N 1
ATOM 2167 C CA . ASN A 1 280 ? -17.792 -6.731 40.026 1.00 26.77 299 ASN A CA 1
ATOM 2168 C C . ASN A 1 280 ? -17.158 -5.461 40.547 1.00 27.40 299 ASN A C 1
ATOM 2169 O O . ASN A 1 280 ? -17.386 -5.042 41.685 1.00 26.88 299 ASN A O 1
ATOM 2174 N N . ASN A 1 281 ? -16.282 -4.870 39.743 1.00 27.75 300 ASN A N 1
ATOM 2175 C CA . ASN A 1 281 ? -15.417 -3.785 40.242 1.00 29.22 300 ASN A CA 1
ATOM 2176 C C . ASN A 1 281 ? -16.173 -2.470 40.542 1.00 31.16 300 ASN A C 1
ATOM 2177 O O . ASN A 1 281 ? -15.613 -1.590 41.172 1.00 29.60 300 ASN A O 1
ATOM 2182 N N . LYS A 1 282 ? -17.434 -2.370 40.146 1.00 31.55 301 LYS A N 1
ATOM 2183 C CA . LYS A 1 282 ? -18.253 -1.181 40.421 1.00 37.03 301 LYS A CA 1
ATOM 2184 C C . LYS A 1 282 ? -19.369 -1.419 41.444 1.00 39.42 301 LYS A C 1
ATOM 2185 O O . LYS A 1 282 ? -20.234 -0.574 41.656 1.00 40.34 301 LYS A O 1
ATOM 2191 N N . LYS A 1 283 ? -19.357 -2.578 42.078 1.00 33.93 302 LYS A N 1
ATOM 2192 C CA . LYS A 1 283 ? -20.343 -2.910 43.089 1.00 35.24 302 LYS A CA 1
ATOM 2193 C C . LYS A 1 283 ? -19.638 -2.993 44.436 1.00 36.02 302 LYS A C 1
ATOM 2194 O O . LYS A 1 283 ? -18.669 -3.754 44.600 1.00 32.31 302 LYS A O 1
ATOM 2200 N N . ALA A 1 284 ? -20.109 -2.244 45.417 1.00 31.77 303 ALA A N 1
ATOM 2201 C CA . ALA A 1 284 ? -19.584 -2.437 46.774 1.00 32.39 303 ALA A CA 1
ATOM 2202 C C . ALA A 1 284 ? -19.810 -3.861 47.261 1.00 33.93 303 ALA A C 1
ATOM 2203 O O . ALA A 1 284 ? -20.866 -4.395 47.057 1.00 34.84 303 ALA A O 1
ATOM 2205 N N . PRO A 1 285 ? -18.825 -4.470 47.918 1.00 34.58 304 PRO A N 1
ATOM 2206 C CA . PRO A 1 285 ? -17.594 -3.797 48.281 1.00 35.63 304 PRO A CA 1
ATOM 2207 C C . PRO A 1 285 ? -16.424 -4.155 47.368 1.00 31.63 304 PRO A C 1
ATOM 2208 O O . PRO A 1 285 ? -15.287 -3.904 47.742 1.00 30.01 304 PRO A O 1
ATOM 2212 N N . PHE A 1 286 ? -16.666 -4.731 46.176 1.00 29.23 305 PHE A N 1
ATOM 2213 C CA . PHE A 1 286 ? -15.536 -5.102 45.312 1.00 28.02 305 PHE A CA 1
ATOM 2214 C C . PHE A 1 286 ? -14.866 -3.986 44.521 1.00 27.73 305 PHE A C 1
ATOM 2215 O O . PHE A 1 286 ? -13.929 -4.245 43.797 1.00 30.28 305 PHE A O 1
ATOM 2223 N N . ASP A 1 287 ? -15.386 -2.760 44.686 1.00 26.76 306 ASP A N 1
ATOM 2224 C CA . ASP A 1 287 ? -14.778 -1.580 44.212 1.00 28.74 306 ASP A CA 1
ATOM 2225 C C . ASP A 1 287 ? -13.565 -1.233 45.119 1.00 29.03 306 ASP A C 1
ATOM 2226 O O . ASP A 1 287 ? -12.792 -0.357 44.793 1.00 30.01 306 ASP A O 1
ATOM 2231 N N . ASN A 1 288 ? -13.418 -1.939 46.237 1.00 27.83 307 ASN A N 1
ATOM 2232 C CA . ASN A 1 288 ? -12.254 -1.763 47.130 1.00 28.69 307 ASN A CA 1
ATOM 2233 C C . ASN A 1 288 ? -11.134 -2.699 46.792 1.00 27.33 307 ASN A C 1
ATOM 2234 O O . ASN A 1 288 ? -11.264 -3.910 46.979 1.00 26.79 307 ASN A O 1
ATOM 2239 N N . VAL A 1 289 ? -10.008 -2.161 46.339 1.00 26.02 308 VAL A N 1
ATOM 2240 C CA . VAL A 1 289 ? -8.903 -3.002 45.931 1.00 25.85 308 VAL A CA 1
ATOM 2241 C C . VAL A 1 289 ? -8.400 -3.879 47.079 1.00 26.51 308 VAL A C 1
ATOM 2242 O O . VAL A 1 289 ? -7.885 -4.961 46.840 1.00 26.06 308 VAL A O 1
ATOM 2246 N N . ASN A 1 290 ? -8.488 -3.365 48.320 1.00 25.48 309 ASN A N 1
ATOM 2247 C CA . ASN A 1 290 ? -8.082 -4.120 49.467 1.00 26.53 309 ASN A CA 1
ATOM 2248 C C . ASN A 1 290 ? -8.813 -5.432 49.602 1.00 24.59 309 ASN A C 1
ATOM 2249 O O . ASN A 1 290 ? -8.248 -6.462 49.948 1.00 26.50 309 ASN A O 1
ATOM 2254 N N . ILE A 1 291 ? -10.118 -5.398 49.346 1.00 26.35 310 ILE A N 1
ATOM 2255 C CA . ILE A 1 291 ? -10.894 -6.631 49.413 1.00 26.23 310 ILE A CA 1
ATOM 2256 C C . ILE A 1 291 ? -10.631 -7.573 48.240 1.00 26.40 310 ILE A C 1
ATOM 2257 O O . ILE A 1 291 ? -10.460 -8.780 48.395 1.00 25.29 310 ILE A O 1
ATOM 2262 N N . ARG A 1 292 ? -10.514 -7.016 47.042 1.00 24.66 311 ARG A N 1
ATOM 2263 C CA . ARG A 1 292 ? -10.141 -7.819 45.888 1.00 25.55 311 ARG A CA 1
ATOM 2264 C C . ARG A 1 292 ? -8.819 -8.508 46.117 1.00 25.29 311 ARG A C 1
ATOM 2265 O O . ARG A 1 292 ? -8.670 -9.690 45.815 1.00 26.73 311 ARG A O 1
ATOM 2273 N N . LYS A 1 293 ? -7.907 -7.798 46.770 1.00 25.77 312 LYS A N 1
ATOM 2274 C CA . LYS A 1 293 ? -6.579 -8.383 47.109 1.00 27.42 312 LYS A CA 1
ATOM 2275 C C . LYS A 1 293 ? -6.707 -9.542 48.112 1.00 25.28 312 LYS A C 1
ATOM 2276 O O . LYS A 1 293 ? -6.078 -10.595 47.931 1.00 24.00 312 LYS A O 1
ATOM 2282 N N . ALA A 1 294 ? -7.500 -9.351 49.164 1.00 26.77 313 ALA A N 1
ATOM 2283 C CA . ALA A 1 294 ? -7.679 -10.372 50.227 1.00 26.98 313 ALA A CA 1
ATOM 2284 C C . ALA A 1 294 ? -8.220 -11.650 49.610 1.00 27.71 313 ALA A C 1
ATOM 2285 O O . ALA A 1 294 ? -7.799 -12.750 49.984 1.00 26.40 313 ALA A O 1
ATOM 2287 N N . LEU A 1 295 ? -9.223 -11.518 48.741 1.00 25.96 314 LEU A N 1
ATOM 2288 C CA . LEU A 1 295 ? -9.784 -12.741 48.058 1.00 28.33 314 LEU A CA 1
ATOM 2289 C C . LEU A 1 295 ? -8.714 -13.485 47.226 1.00 28.71 314 LEU A C 1
ATOM 2290 O O . LEU A 1 295 ? -8.624 -14.722 47.267 1.00 27.81 314 LEU A O 1
ATOM 2295 N N . ASN A 1 296 ? -7.876 -12.746 46.509 1.00 26.10 315 ASN A N 1
ATOM 2296 C CA . ASN A 1 296 ? -6.826 -13.344 45.713 1.00 26.60 315 ASN A CA 1
ATOM 2297 C C . ASN A 1 296 ? -5.808 -14.023 46.620 1.00 27.38 315 ASN A C 1
ATOM 2298 O O . ASN A 1 296 ? -5.420 -15.171 46.373 1.00 27.13 315 ASN A O 1
ATOM 2303 N N . LEU A 1 297 ? -5.399 -13.341 47.684 1.00 26.54 316 LEU A N 1
ATOM 2304 C CA . LEU A 1 297 ? -4.419 -13.966 48.607 1.00 28.16 316 LEU A CA 1
ATOM 2305 C C . LEU A 1 297 ? -4.891 -15.272 49.230 1.00 25.64 316 LEU A C 1
ATOM 2306 O O . LEU A 1 297 ? -4.117 -16.199 49.321 1.00 28.80 316 LEU A O 1
ATOM 2311 N N . SER A 1 298 ? -6.170 -15.354 49.612 1.00 26.23 317 SER A N 1
ATOM 2312 C CA . SER A 1 298 ? -6.641 -16.427 50.428 1.00 28.49 317 SER A CA 1
ATOM 2313 C C . SER A 1 298 ? -7.217 -17.600 49.648 1.00 29.02 317 SER A C 1
ATOM 2314 O O . SER A 1 298 ? -7.650 -18.553 50.247 1.00 28.99 317 SER A O 1
ATOM 2317 N N . LEU A 1 299 ? -7.215 -17.533 48.309 1.00 28.59 318 LEU A N 1
ATOM 2318 C CA . LEU A 1 299 ? -7.662 -18.677 47.522 1.00 29.76 318 LEU A CA 1
ATOM 2319 C C . LEU A 1 299 ? -6.470 -19.505 47.107 1.00 29.10 318 LEU A C 1
ATOM 2320 O O . LEU A 1 299 ? -5.582 -19.025 46.392 1.00 30.97 318 LEU A O 1
ATOM 2325 N N . ASP A 1 300 ? -6.444 -20.760 47.570 1.00 31.12 319 ASP A N 1
ATOM 2326 C CA . ASP A 1 300 ? -5.382 -21.667 47.238 1.00 34.15 319 ASP A CA 1
ATOM 2327 C C . ASP A 1 300 ? -5.738 -22.381 45.928 1.00 32.62 319 ASP A C 1
ATOM 2328 O O . ASP A 1 300 ? -6.575 -23.274 45.918 1.00 33.51 319 ASP A O 1
ATOM 2333 N N . ARG A 1 301 ? -5.124 -21.928 44.843 1.00 31.05 320 ARG A N 1
ATOM 2334 C CA . ARG A 1 301 ? -5.360 -22.477 43.511 1.00 31.72 320 ARG A CA 1
ATOM 2335 C C . ARG A 1 301 ? -5.085 -23.991 43.422 1.00 33.69 320 ARG A C 1
ATOM 2336 O O . ARG A 1 301 ? -5.764 -24.713 42.644 1.00 31.43 320 ARG A O 1
ATOM 2344 N N . ASN A 1 302 ? -4.021 -24.428 44.117 1.00 33.77 321 ASN A N 1
ATOM 2345 C CA . ASN A 1 302 ? -3.588 -25.828 44.046 1.00 34.04 321 ASN A CA 1
ATOM 2346 C C . ASN A 1 302 ? -4.599 -26.778 44.613 1.00 35.24 321 ASN A C 1
ATOM 2347 O O . ASN A 1 302 ? -4.729 -27.900 44.081 1.00 32.97 321 ASN A O 1
ATOM 2352 N N . VAL A 1 303 ? -5.340 -26.374 45.650 1.00 35.09 322 VAL A N 1
ATOM 2353 C CA . VAL A 1 303 ? -6.483 -27.178 46.099 1.00 34.82 322 VAL A CA 1
ATOM 2354 C C . VAL A 1 303 ? -7.455 -27.492 44.936 1.00 37.14 322 VAL A C 1
ATOM 2355 O O . VAL A 1 303 ? -7.939 -28.645 44.779 1.00 33.06 322 VAL A O 1
ATOM 2359 N N . ILE A 1 304 ? -7.752 -26.476 44.126 1.00 32.66 323 ILE A N 1
ATOM 2360 C CA . ILE A 1 304 ? -8.725 -26.623 43.048 1.00 33.07 323 ILE A CA 1
ATOM 2361 C C . ILE A 1 304 ? -8.125 -27.495 41.935 1.00 34.43 323 ILE A C 1
ATOM 2362 O O . ILE A 1 304 ? -8.760 -28.467 41.495 1.00 36.70 323 ILE A O 1
ATOM 2367 N N . THR A 1 305 ? -6.901 -27.205 41.504 1.00 30.17 324 THR A N 1
ATOM 2368 C CA . THR A 1 305 ? -6.359 -27.922 40.353 1.00 30.80 324 THR A CA 1
ATOM 2369 C C . THR A 1 305 ? -5.923 -29.354 40.733 1.00 35.38 324 THR A C 1
ATOM 2370 O O . THR A 1 305 ? -6.089 -30.271 39.932 1.00 33.21 324 THR A O 1
ATOM 2374 N N . ASP A 1 306 ? -5.380 -29.555 41.941 1.00 37.41 325 ASP A N 1
ATOM 2375 C CA . ASP A 1 306 ? -4.895 -30.907 42.359 1.00 39.29 325 ASP A CA 1
ATOM 2376 C C . ASP A 1 306 ? -5.958 -31.774 43.082 1.00 38.88 325 ASP A C 1
ATOM 2377 O O . ASP A 1 306 ? -5.993 -32.997 42.894 1.00 38.99 325 ASP A O 1
ATOM 2382 N N . LYS A 1 307 ? -6.800 -31.204 43.925 1.00 36.79 326 LYS A N 1
ATOM 2383 C CA . LYS A 1 307 ? -7.721 -32.034 44.729 1.00 37.23 326 LYS A CA 1
ATOM 2384 C C . LYS A 1 307 ? -9.154 -32.029 44.240 1.00 39.87 326 LYS A C 1
ATOM 2385 O O . LYS A 1 307 ? -9.853 -33.052 44.321 1.00 42.33 326 LYS A O 1
ATOM 2391 N N . VAL A 1 308 ? -9.617 -30.891 43.753 1.00 31.72 327 VAL A N 1
ATOM 2392 C CA . VAL A 1 308 ? -11.006 -30.824 43.294 1.00 29.24 327 VAL A CA 1
ATOM 2393 C C . VAL A 1 308 ? -11.080 -31.372 41.884 1.00 32.09 327 VAL A C 1
ATOM 2394 O O . VAL A 1 308 ? -11.971 -32.164 41.591 1.00 31.53 327 VAL A O 1
ATOM 2398 N N . LEU A 1 309 ? -10.158 -30.942 41.007 1.00 31.55 328 LEU A N 1
ATOM 2399 C CA . LEU A 1 309 ? -10.223 -31.315 39.586 1.00 30.71 328 LEU A CA 1
ATOM 2400 C C . LEU A 1 309 ? -9.267 -32.437 39.218 1.00 31.31 328 LEU A C 1
ATOM 2401 O O . LEU A 1 309 ? -9.714 -33.547 38.903 1.00 33.06 328 LEU A O 1
ATOM 2406 N N . GLY A 1 310 ? -7.966 -32.162 39.225 1.00 31.94 329 GLY A N 1
ATOM 2407 C CA . GLY A 1 310 ? -6.957 -33.174 38.981 1.00 33.93 329 GLY A CA 1
ATOM 2408 C C . GLY A 1 310 ? -6.841 -33.683 37.553 1.00 34.72 329 GLY A C 1
ATOM 2409 O O . GLY A 1 310 ? -6.258 -34.756 37.340 1.00 33.32 329 GLY A O 1
ATOM 2410 N N . GLN A 1 311 ? -7.331 -32.930 36.557 1.00 32.16 330 GLN A N 1
ATOM 2411 C CA . GLN A 1 311 ? -7.394 -33.415 35.180 1.00 30.25 330 GLN A CA 1
ATOM 2412 C C . GLN A 1 311 ? -6.306 -32.821 34.308 1.00 31.28 330 GLN A C 1
ATOM 2413 O O . GLN A 1 311 ? -6.288 -33.050 33.080 1.00 34.20 330 GLN A O 1
ATOM 2419 N N . GLY A 1 312 ? -5.372 -32.081 34.932 1.00 30.69 331 GLY A N 1
ATOM 2420 C CA . GLY A 1 312 ? -4.303 -31.418 34.203 1.00 31.37 331 GLY A CA 1
ATOM 2421 C C . GLY A 1 312 ? -4.468 -29.884 34.126 1.00 32.39 331 GLY A C 1
ATOM 2422 O O . GLY A 1 312 ? -3.624 -29.220 33.552 1.00 31.92 331 GLY A O 1
ATOM 2423 N N . GLN A 1 313 ? -5.557 -29.332 34.679 1.00 31.64 332 GLN A N 1
ATOM 2424 C CA . GLN A 1 313 ? -5.670 -27.883 34.871 1.00 30.14 332 GLN A CA 1
ATOM 2425 C C . GLN A 1 313 ? -4.481 -27.425 35.663 1.00 29.25 332 GLN A C 1
ATOM 2426 O O . GLN A 1 313 ? -4.075 -28.088 36.622 1.00 31.86 332 GLN A O 1
ATOM 2432 N N . THR A 1 314 ? -3.910 -26.299 35.244 1.00 30.13 333 THR A N 1
ATOM 2433 C CA . THR A 1 314 ? -2.727 -25.736 35.912 1.00 30.64 333 THR A CA 1
ATOM 2434 C C . THR A 1 314 ? -3.057 -24.406 36.587 1.00 31.09 333 THR A C 1
ATOM 2435 O O . THR A 1 314 ? -3.722 -23.558 35.983 1.00 30.09 333 THR A O 1
ATOM 2439 N N . PRO A 1 315 ? -2.564 -24.212 37.811 1.00 31.75 334 PRO A N 1
ATOM 2440 C CA . PRO A 1 315 ? -2.874 -23.007 38.526 1.00 30.26 334 PRO A CA 1
ATOM 2441 C C . PRO A 1 315 ? -2.314 -21.777 37.810 1.00 29.38 334 PRO A C 1
ATOM 2442 O O . PRO A 1 315 ? -1.255 -21.837 37.177 1.00 30.23 334 PRO A O 1
ATOM 2446 N N . THR A 1 316 ? -3.018 -20.667 37.933 1.00 27.51 335 THR A N 1
ATOM 2447 C CA . THR A 1 316 ? -2.547 -19.398 37.360 1.00 27.33 335 THR A CA 1
ATOM 2448 C C . THR A 1 316 ? -3.078 -18.246 38.186 1.00 28.93 335 THR A C 1
ATOM 2449 O O . THR A 1 316 ? -4.112 -18.360 38.811 1.00 26.64 335 THR A O 1
ATOM 2453 N N . TYR A 1 317 ? -2.366 -17.119 38.160 1.00 28.33 336 TYR A N 1
ATOM 2454 C CA . TYR A 1 317 ? -2.717 -15.944 38.970 1.00 29.87 336 TYR A CA 1
ATOM 2455 C C . TYR A 1 317 ? -2.839 -14.702 38.070 1.00 26.37 336 TYR A C 1
ATOM 2456 O O . TYR A 1 317 ? -2.938 -13.554 38.551 1.00 27.65 336 TYR A O 1
ATOM 2465 N N . VAL A 1 318 ? -2.824 -14.929 36.756 1.00 27.39 337 VAL A N 1
ATOM 2466 C CA . VAL A 1 318 ? -2.929 -13.892 35.748 1.00 28.13 337 VAL A CA 1
ATOM 2467 C C . VAL A 1 318 ? -4.031 -14.295 34.748 1.00 27.40 337 VAL A C 1
ATOM 2468 O O . VAL A 1 318 ? -4.413 -15.485 34.671 1.00 24.97 337 VAL A O 1
ATOM 2472 N N . PHE A 1 319 ? -4.486 -13.350 33.933 1.00 27.84 338 PHE A N 1
ATOM 2473 C CA . PHE A 1 319 ? -5.632 -13.645 33.037 1.00 28.26 338 PHE A CA 1
ATOM 2474 C C . PHE A 1 319 ? -5.186 -14.348 31.731 1.00 30.38 338 PHE A C 1
ATOM 2475 O O . PHE A 1 319 ? -5.660 -15.442 31.367 1.00 28.67 338 PHE A O 1
ATOM 2483 N N . THR A 1 320 ? -4.189 -13.774 31.055 1.00 28.90 339 THR A N 1
ATOM 2484 C CA . THR A 1 320 ? -3.664 -14.368 29.818 1.00 29.16 339 THR A CA 1
ATOM 2485 C C . THR A 1 320 ? -2.919 -15.702 30.089 1.00 28.43 339 THR A C 1
ATOM 2486 O O . THR A 1 320 ? -2.131 -15.772 31.001 1.00 27.35 339 THR A O 1
ATOM 2490 N N . PRO A 1 321 ? -3.233 -16.794 29.357 1.00 27.78 340 PRO A N 1
ATOM 2491 C CA . PRO A 1 321 ? -2.370 -17.965 29.535 1.00 27.62 340 PRO A CA 1
ATOM 2492 C C . PRO A 1 321 ? -0.970 -17.586 29.031 1.00 29.39 340 PRO A C 1
ATOM 2493 O O . PRO A 1 321 ? -0.846 -17.105 27.900 1.00 30.84 340 PRO A O 1
ATOM 2497 N N . THR A 1 322 ? 0.038 -17.826 29.826 1.00 31.39 341 THR A N 1
ATOM 2498 C CA . THR A 1 322 ? 1.386 -17.341 29.428 1.00 33.98 341 THR A CA 1
ATOM 2499 C C . THR A 1 322 ? 1.984 -18.073 28.235 1.00 37.43 341 THR A C 1
ATOM 2500 O O . THR A 1 322 ? 2.914 -17.579 27.595 1.00 37.49 341 THR A O 1
ATOM 2504 N N . TYR A 1 323 ? 1.455 -19.241 27.925 1.00 33.05 342 TYR A N 1
ATOM 2505 C CA . TYR A 1 323 ? 1.877 -20.007 26.745 1.00 34.20 342 TYR A CA 1
ATOM 2506 C C . TYR A 1 323 ? 1.196 -19.623 25.467 1.00 34.16 342 TYR A C 1
ATOM 2507 O O . TYR A 1 323 ? 1.456 -20.258 24.459 1.00 34.13 342 TYR A O 1
ATOM 2516 N N . ILE A 1 324 ? 0.319 -18.611 25.458 1.00 33.04 343 ILE A N 1
ATOM 2517 C CA . ILE A 1 324 ? -0.275 -18.145 24.224 1.00 30.66 343 ILE A CA 1
ATOM 2518 C C . ILE A 1 324 ? 0.791 -17.411 23.417 1.00 34.71 343 ILE A C 1
ATOM 2519 O O . ILE A 1 324 ? 1.801 -16.982 23.979 1.00 33.79 343 ILE A O 1
ATOM 2524 N N . GLU A 1 325 ? 0.5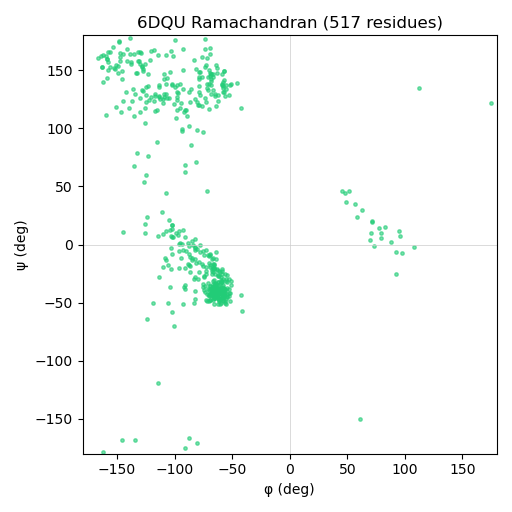68 -17.259 22.115 1.00 34.67 344 GLU A N 1
ATOM 2525 C CA . GLU A 1 325 ? 1.547 -16.605 21.245 1.00 35.93 344 GLU A CA 1
ATOM 2526 C C . GLU A 1 325 ? 1.733 -15.128 21.699 1.00 36.21 344 GLU A C 1
ATOM 2527 O O . GLU A 1 325 ? 0.744 -14.374 21.807 1.00 34.54 344 GLU A O 1
ATOM 2533 N N . GLU A 1 326 ? 2.990 -14.767 22.004 1.00 33.07 345 GLU A N 1
ATOM 2534 C CA . GLU A 1 326 ? 3.375 -13.438 22.447 1.00 34.12 345 GLU A CA 1
ATOM 2535 C C . GLU A 1 326 ? 3.036 -13.182 23.917 1.00 35.48 345 GLU A C 1
ATOM 2536 O O . GLU A 1 326 ? 3.150 -12.050 24.402 1.00 34.75 345 GLU A O 1
ATOM 2542 N N . GLY A 1 327 ? 2.720 -14.255 24.651 1.00 29.83 346 GLY A N 1
ATOM 2543 C CA . GLY A 1 327 ? 2.429 -14.148 26.079 1.00 30.57 346 GLY A CA 1
ATOM 2544 C C . GLY A 1 327 ? 3.608 -14.453 26.981 1.00 32.71 346 GLY A C 1
ATOM 2545 O O . GLY A 1 327 ? 3.523 -14.340 28.199 1.00 31.96 346 GLY A O 1
ATOM 2546 N N . HIS A 1 328 ? 4.743 -14.773 26.391 1.00 35.15 347 HIS A N 1
ATOM 2547 C CA . HIS A 1 328 ? 5.839 -15.343 27.161 1.00 40.58 347 HIS A CA 1
ATOM 2548 C C . HIS A 1 328 ? 6.493 -14.426 28.193 1.00 39.60 347 HIS A C 1
ATOM 2549 O O . HIS A 1 328 ? 7.152 -14.912 29.112 1.00 38.39 347 HIS A O 1
ATOM 2556 N N . LEU A 1 329 ? 6.345 -13.114 28.066 1.00 34.70 348 LEU A N 1
ATOM 2557 C CA . LEU A 1 329 ? 6.959 -12.207 29.056 1.00 34.98 348 LEU A CA 1
ATOM 2558 C C . LEU A 1 329 ? 6.081 -11.960 30.274 1.00 34.52 348 LEU A C 1
ATOM 2559 O O . LEU A 1 329 ? 6.496 -11.395 31.273 1.00 31.68 348 LEU A O 1
ATOM 2564 N N . ILE A 1 330 ? 4.826 -12.390 30.213 1.00 30.25 349 ILE A N 1
ATOM 2565 C CA . ILE A 1 330 ? 3.942 -12.140 31.324 1.00 31.53 349 ILE A CA 1
ATOM 2566 C C . ILE A 1 330 ? 4.428 -12.931 32.538 1.00 32.15 349 ILE A C 1
ATOM 2567 O O . ILE A 1 330 ? 4.725 -14.124 32.413 1.00 34.86 349 ILE A O 1
ATOM 2572 N N . GLN A 1 331 ? 4.499 -12.290 33.705 1.00 31.92 350 GLN A N 1
ATOM 2573 C CA . GLN A 1 331 ? 4.941 -12.944 34.916 1.00 34.49 350 GLN A CA 1
ATOM 2574 C C . GLN A 1 331 ? 3.813 -13.225 35.883 1.00 34.21 350 GLN A C 1
ATOM 2575 O O . GLN A 1 331 ? 2.934 -12.374 36.083 1.00 36.87 350 GLN A O 1
ATOM 2581 N N . GLN A 1 332 ? 3.898 -14.365 36.570 1.00 31.85 351 GLN A N 1
ATOM 2582 C CA . GLN A 1 332 ? 3.001 -14.619 37.716 1.00 33.38 351 GLN A CA 1
ATOM 2583 C C . GLN A 1 332 ? 3.383 -13.663 38.859 1.00 37.63 351 GLN A C 1
ATOM 2584 O O . GLN A 1 332 ? 4.572 -13.376 39.034 1.00 34.40 351 GLN A O 1
ATOM 2590 N N . PRO A 1 333 ? 2.399 -13.175 39.648 1.00 35.38 352 PRO A N 1
ATOM 2591 C CA . PRO A 1 333 ? 2.685 -12.165 40.677 1.00 33.88 352 PRO A CA 1
ATOM 2592 C C . PRO A 1 333 ? 3.422 -12.778 41.878 1.00 34.11 352 PRO A C 1
ATOM 2593 O O . PRO A 1 333 ? 3.312 -13.983 42.151 1.00 33.96 352 PRO A O 1
ATOM 2597 N N . ALA A 1 334 ? 4.202 -11.943 42.575 1.00 34.88 353 ALA A N 1
ATOM 2598 C CA . ALA A 1 334 ? 5.057 -12.427 43.678 1.00 36.74 353 ALA A CA 1
ATOM 2599 C C . ALA A 1 334 ? 4.299 -13.117 44.788 1.00 34.63 353 ALA A C 1
ATOM 2600 O O . ALA A 1 334 ? 4.788 -14.080 45.332 1.00 36.41 353 ALA A O 1
ATOM 2602 N N . TYR A 1 335 ? 3.055 -12.727 45.078 1.00 38.51 354 TYR A N 1
ATOM 2603 C CA . TYR A 1 335 ? 2.350 -13.396 46.177 1.00 33.99 354 TYR A CA 1
ATOM 2604 C C . TYR A 1 335 ? 2.144 -14.860 45.935 1.00 34.52 354 TYR A C 1
ATOM 2605 O O . TYR A 1 335 ? 2.026 -15.644 46.881 1.00 35.08 354 TYR A O 1
ATOM 2614 N N . SER A 1 336 ? 2.100 -15.246 44.675 1.00 33.13 355 SER A N 1
ATOM 2615 C CA . SER A 1 336 ? 1.856 -16.635 44.332 1.00 37.14 355 SER A CA 1
ATOM 2616 C C . SER A 1 336 ? 3.009 -17.512 44.798 1.00 40.99 355 SER A C 1
ATOM 2617 O O . SER A 1 336 ? 2.843 -18.718 44.931 1.00 38.64 355 SER A O 1
ATOM 2620 N N . LYS A 1 337 ? 4.177 -16.894 45.039 1.00 46.55 356 LYS A N 1
ATOM 2621 C CA . LYS A 1 337 ? 5.338 -17.617 45.573 1.00 48.27 356 LYS A CA 1
ATOM 2622 C C . LYS A 1 337 ? 5.390 -17.618 47.134 1.00 44.60 356 LYS A C 1
ATOM 2623 O O . LYS A 1 337 ? 6.229 -18.291 47.708 1.00 45.97 356 LYS A O 1
ATOM 2629 N N . GLU A 1 338 ? 4.489 -16.904 47.816 1.00 42.46 357 GLU A N 1
ATOM 2630 C CA . GLU A 1 338 ? 4.445 -16.915 49.301 1.00 39.43 357 GLU A CA 1
ATOM 2631 C C . GLU A 1 338 ? 3.787 -18.150 49.814 1.00 38.43 357 GLU A C 1
ATOM 2632 O O . GLU A 1 338 ? 2.875 -18.661 49.181 1.00 39.98 357 GLU A O 1
ATOM 2638 N N . PRO A 1 339 ? 4.204 -18.637 51.003 1.00 40.59 358 PRO A N 1
ATOM 2639 C CA . PRO A 1 339 ? 3.460 -19.673 51.678 1.00 37.69 358 PRO A CA 1
ATOM 2640 C C . PRO A 1 339 ? 2.044 -19.236 51.909 1.00 35.73 358 PRO A C 1
ATOM 2641 O O . PRO A 1 339 ? 1.827 -18.043 52.138 1.00 32.40 358 PRO A O 1
ATOM 2645 N N . MET A 1 340 ? 1.100 -20.177 51.919 1.00 34.68 359 MET A N 1
ATOM 2646 C CA . MET A 1 340 ? -0.269 -19.817 52.209 1.00 36.73 359 MET A CA 1
ATOM 2647 C C . MET A 1 340 ? -0.449 -19.148 53.553 1.00 41.62 359 MET A C 1
ATOM 2648 O O . MET A 1 340 ? -1.285 -18.235 53.678 1.00 39.75 359 MET A O 1
ATOM 2653 N N . ALA A 1 341 ? 0.263 -19.632 54.578 1.00 37.74 360 ALA A N 1
ATOM 2654 C CA . ALA A 1 341 ? 0.129 -19.050 55.922 1.00 39.35 360 ALA A CA 1
ATOM 2655 C C . ALA A 1 341 ? 0.422 -17.556 55.903 1.00 35.49 360 ALA A C 1
ATOM 2656 O O . ALA A 1 341 ? -0.236 -16.809 56.594 1.00 42.04 360 ALA A O 1
ATOM 2658 N N . GLN A 1 342 ? 1.405 -17.123 55.115 1.00 34.66 361 GLN A N 1
ATOM 2659 C CA . GLN A 1 342 ? 1.742 -15.712 54.963 1.00 37.82 361 GLN A CA 1
ATOM 2660 C C . GLN A 1 342 ? 0.638 -14.975 54.193 1.00 38.66 361 GLN A C 1
ATOM 2661 O O . GLN A 1 34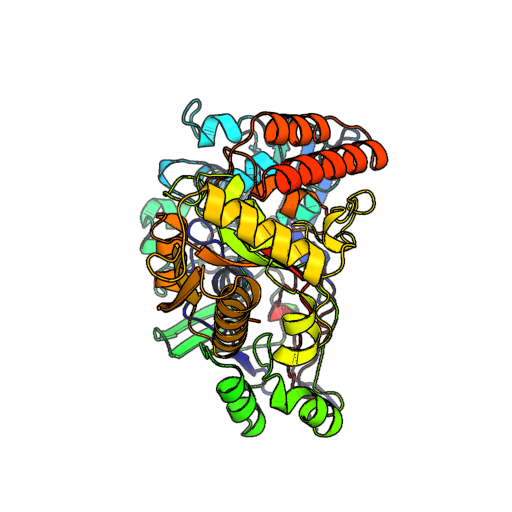2 ? 0.196 -13.884 54.599 1.00 35.24 361 GLN A O 1
ATOM 2667 N N . ARG A 1 343 ? 0.228 -15.558 53.058 1.00 34.76 362 ARG A N 1
ATOM 2668 C CA . ARG A 1 343 ? -0.875 -14.977 52.277 1.00 30.25 362 ARG A CA 1
ATOM 2669 C C . ARG A 1 343 ? -2.140 -14.829 53.103 1.00 29.37 362 ARG A C 1
ATOM 2670 O O . ARG A 1 343 ? -2.828 -13.791 53.051 1.00 29.24 362 ARG A O 1
ATOM 2678 N N . ASN A 1 344 ? -2.460 -15.848 53.889 1.00 27.30 363 ASN A N 1
ATOM 2679 C CA . ASN A 1 344 ? -3.697 -15.835 54.670 1.00 30.33 363 ASN A CA 1
ATOM 2680 C C . ASN A 1 344 ? -3.698 -14.780 55.788 1.00 30.72 363 ASN A C 1
ATOM 2681 O O . ASN A 1 344 ? -4.737 -14.186 56.085 1.00 30.41 363 ASN A O 1
ATOM 2686 N N . GLU A 1 345 ? -2.553 -14.595 56.433 1.00 31.26 364 GLU A N 1
ATOM 2687 C CA . GLU A 1 345 ? -2.451 -13.571 57.478 1.00 34.53 364 GLU A CA 1
ATOM 2688 C C . GLU A 1 345 ? -2.646 -12.190 56.864 1.00 32.52 364 GLU A C 1
ATOM 2689 O O . GLU A 1 345 ? -3.312 -11.319 57.439 1.00 32.93 364 GLU A O 1
ATOM 2695 N N . GLU A 1 346 ? -2.083 -12.022 55.664 1.00 31.13 365 GLU A N 1
ATOM 2696 C CA . GLU A 1 346 ? -2.195 -10.770 54.914 1.00 32.40 365 GLU A CA 1
ATOM 2697 C C . GLU A 1 346 ? -3.660 -10.533 54.583 1.00 31.58 365 GLU A C 1
ATOM 2698 O O . GLU A 1 346 ? -4.173 -9.412 54.732 1.00 27.35 365 GLU A O 1
ATOM 2704 N N . ALA A 1 347 ? -4.335 -11.579 54.114 1.00 30.10 366 ALA A N 1
ATOM 2705 C CA . ALA A 1 347 ? -5.738 -11.418 53.777 1.00 28.83 366 ALA A CA 1
ATOM 2706 C C . ALA A 1 347 ? -6.596 -11.052 54.955 1.00 27.66 366 ALA A C 1
ATOM 2707 O O . ALA A 1 347 ? -7.489 -10.223 54.849 1.00 27.54 366 ALA A O 1
ATOM 2709 N N . ILE A 1 348 ? -6.378 -11.711 56.102 1.00 26.90 367 ILE A N 1
ATOM 2710 C CA . ILE A 1 348 ? -7.100 -11.397 57.309 1.00 28.15 367 ILE A CA 1
ATOM 2711 C C . ILE A 1 348 ? -6.934 -9.920 57.739 1.00 28.13 367 ILE A C 1
ATOM 2712 O O . ILE A 1 348 ? -7.919 -9.256 58.046 1.00 26.11 367 ILE A O 1
ATOM 2717 N N . LYS A 1 349 ? -5.704 -9.422 57.696 1.00 27.76 368 LYS A N 1
ATOM 2718 C CA . LYS A 1 349 ? -5.427 -8.005 58.029 1.00 29.16 368 LYS A CA 1
ATOM 2719 C C . LYS A 1 349 ? -6.197 -7.061 57.110 1.00 28.34 368 LYS A C 1
ATOM 2720 O O . LYS A 1 349 ? -6.875 -6.113 57.585 1.00 26.93 368 LYS A O 1
ATOM 2726 N N . LEU A 1 350 ? -6.231 -7.411 55.812 1.00 26.79 369 LEU A N 1
ATOM 2727 C CA . LEU A 1 350 ? -6.962 -6.571 54.853 1.00 26.58 369 LEU A CA 1
ATOM 2728 C C . LEU A 1 350 ? -8.421 -6.573 55.170 1.00 26.37 369 LEU A C 1
ATOM 2729 O O . LEU A 1 350 ? -9.088 -5.513 55.101 1.00 26.83 369 LEU A O 1
ATOM 2734 N N . LEU A 1 351 ? -8.942 -7.733 55.528 1.00 23.75 370 LEU A N 1
ATOM 2735 C CA . LEU A 1 351 ? -10.386 -7.758 55.776 1.00 25.41 370 LEU A CA 1
ATOM 2736 C C . LEU A 1 351 ? -10.728 -7.073 57.080 1.00 25.91 370 LEU A C 1
ATOM 2737 O O . LEU A 1 351 ? -11.791 -6.473 57.193 1.00 27.89 370 LEU A O 1
ATOM 2742 N N . GLU A 1 352 ? -9.873 -7.201 58.084 1.00 27.61 371 GLU A N 1
ATOM 2743 C CA . GLU A 1 352 ? -10.152 -6.488 59.340 1.00 28.63 371 GLU A CA 1
ATOM 2744 C C . GLU A 1 352 ? -10.033 -4.982 59.165 1.00 28.93 371 GLU A C 1
ATOM 2745 O O . GLU A 1 352 ? -10.839 -4.224 59.749 1.00 28.57 371 GLU A O 1
ATOM 2751 N N . GLU A 1 353 ? -9.046 -4.563 58.387 1.00 26.67 372 GLU A N 1
ATOM 2752 C CA . GLU A 1 353 ? -8.892 -3.143 58.013 1.00 25.42 372 GLU A CA 1
ATOM 2753 C C . GLU A 1 353 ? -10.136 -2.597 57.297 1.00 27.28 372 GLU A C 1
ATOM 2754 O O . GLU A 1 353 ? -10.466 -1.422 57.437 1.00 27.72 372 GLU A O 1
ATOM 2760 N N . ALA A 1 354 ? -10.852 -3.467 56.577 1.00 26.09 373 ALA A N 1
ATOM 2761 C CA . ALA A 1 354 ? -12.093 -3.132 55.919 1.00 24.74 373 ALA A CA 1
ATOM 2762 C C . ALA A 1 354 ? -13.343 -3.359 56.731 1.00 26.70 373 ALA A C 1
ATOM 2763 O O . ALA A 1 354 ? -14.476 -3.193 56.235 1.00 27.03 373 ALA A O 1
ATOM 2765 N N . GLY A 1 355 ? -13.172 -3.703 57.993 1.00 29.89 374 GLY A N 1
ATOM 2766 C CA . GLY A 1 355 ? -14.290 -3.714 58.922 1.00 30.92 374 GLY A CA 1
ATOM 2767 C C . GLY A 1 355 ? -14.962 -5.049 59.089 1.00 30.51 374 GLY A C 1
ATOM 2768 O O . GLY A 1 355 ? -16.091 -5.107 59.635 1.00 34.48 374 GLY A O 1
ATOM 2769 N N . TYR A 1 356 ? -14.343 -6.108 58.579 1.00 28.61 375 TYR A N 1
ATOM 2770 C CA . TYR A 1 356 ? -14.977 -7.460 58.694 1.00 28.47 375 TYR A CA 1
ATOM 2771 C C . TYR A 1 356 ? -14.497 -8.199 59.935 1.00 29.01 375 TYR A C 1
ATOM 2772 O O . TYR A 1 356 ? -13.381 -8.024 60.408 1.00 28.33 375 TYR A O 1
ATOM 2781 N N . SER A 1 357 ? -15.367 -9.044 60.466 1.00 27.41 376 SER A N 1
ATOM 2782 C CA . SER A 1 357 ? -15.052 -9.905 61.650 1.00 30.50 376 SER A CA 1
ATOM 2783 C C . SER A 1 357 ? -15.812 -11.232 61.580 1.00 33.83 376 SER A C 1
ATOM 2784 O O . SER A 1 357 ? -16.697 -11.386 60.765 1.00 30.87 376 SER A O 1
ATOM 2787 N N . LYS A 1 358 ? -15.565 -12.159 62.493 1.00 34.19 377 LYS A N 1
ATOM 2788 C CA . LYS A 1 358 ? -16.398 -13.372 62.519 1.00 36.06 377 LYS A CA 1
ATOM 2789 C C . LYS A 1 358 ? -17.836 -13.087 62.699 1.00 37.25 377 LYS A C 1
ATOM 2790 O O . LYS A 1 358 ? -18.680 -13.791 62.145 1.00 36.73 377 LYS A O 1
ATOM 2796 N N . ALA A 1 359 ? -18.139 -12.086 63.513 1.00 34.74 378 ALA A N 1
ATOM 2797 C CA . ALA A 1 359 ? -19.528 -11.734 63.774 1.00 38.18 378 ALA A CA 1
ATOM 2798 C C . ALA A 1 359 ? -20.149 -11.001 62.580 1.00 39.07 378 ALA A C 1
ATOM 2799 O O . ALA A 1 359 ? -21.349 -11.068 62.334 1.00 36.55 378 ALA A O 1
ATOM 2801 N N . ASN A 1 360 ? -19.316 -10.329 61.806 1.00 35.09 379 ASN A N 1
ATOM 2802 C CA . ASN A 1 360 ? -19.790 -9.456 60.716 1.00 36.30 379 ASN A CA 1
ATOM 2803 C C . ASN A 1 360 ? -18.896 -9.780 59.531 1.00 35.40 379 ASN A C 1
ATOM 2804 O O . ASN A 1 360 ? -18.072 -8.959 59.105 1.00 33.38 379 ASN A O 1
ATOM 2809 N N . PRO A 1 361 ? -19.031 -11.010 59.003 1.00 32.05 380 PRO A N 1
ATOM 2810 C CA . PRO A 1 361 ? -18.200 -11.390 57.874 1.00 29.83 380 PRO A CA 1
ATOM 2811 C C . PRO A 1 361 ? -18.532 -10.648 56.556 1.00 29.28 380 PRO A C 1
ATOM 2812 O O . PRO A 1 361 ? -19.635 -10.067 56.368 1.00 28.44 380 PRO A O 1
ATOM 2816 N N . LEU A 1 362 ? -17.578 -10.733 55.635 1.00 28.91 381 LEU A N 1
ATOM 2817 C CA . LEU A 1 362 ? -17.799 -10.379 54.227 1.00 28.90 381 LEU A CA 1
ATOM 2818 C C . LEU A 1 362 ? -18.703 -11.444 53.611 1.00 28.20 381 LEU A C 1
ATOM 2819 O O . LEU A 1 362 ? -18.346 -12.566 53.586 1.00 28.34 381 LEU A O 1
ATOM 2824 N N . LYS A 1 363 ? -19.894 -11.034 53.188 1.00 28.16 382 LYS A N 1
ATOM 2825 C CA . LYS A 1 363 ? -20.884 -11.939 52.663 1.00 30.57 382 LYS A CA 1
ATOM 2826 C C . LYS A 1 363 ? -21.128 -11.660 51.186 1.00 29.77 382 LYS A C 1
ATOM 2827 O O . LYS A 1 363 ? -21.394 -10.521 50.795 1.00 31.65 382 LYS A O 1
ATOM 2833 N N . PHE A 1 364 ? -21.026 -12.694 50.373 1.00 29.61 383 PHE A N 1
ATOM 2834 C CA . PHE A 1 364 ? -21.424 -12.598 48.963 1.00 30.01 383 PHE A CA 1
ATOM 2835 C C . PHE A 1 364 ? -21.845 -13.968 48.388 1.00 30.29 383 PHE A C 1
ATOM 2836 O O . PHE A 1 364 ? -21.597 -14.990 49.006 1.00 29.69 383 PHE A O 1
ATOM 2844 N N . SER A 1 365 ? -22.420 -13.963 47.171 1.00 31.69 384 SER A N 1
ATOM 2845 C CA . SER A 1 365 ? -22.711 -15.176 46.433 1.00 29.88 384 SER A CA 1
ATOM 2846 C C . SER A 1 365 ? -21.800 -15.338 45.228 1.00 28.94 384 SER A C 1
ATOM 2847 O O . SER A 1 365 ? -21.462 -14.337 44.555 1.00 30.77 384 SER A O 1
ATOM 2850 N N . ILE A 1 366 ? -21.426 -16.592 44.975 1.00 30.01 385 ILE A N 1
ATOM 2851 C CA . ILE A 1 366 ? -20.757 -16.959 43.743 1.00 30.88 385 ILE A CA 1
ATOM 2852 C C . ILE A 1 366 ? -21.861 -17.316 42.735 1.00 30.23 385 ILE A C 1
ATOM 2853 O O . ILE A 1 366 ? -22.578 -18.285 42.916 1.00 31.02 385 ILE A O 1
ATOM 2858 N N . LEU A 1 367 ? -22.041 -16.481 41.715 1.00 28.34 386 LEU A N 1
ATOM 2859 C CA . LEU A 1 367 ? -22.909 -16.780 40.587 1.00 27.63 386 LEU A CA 1
ATOM 2860 C C . LEU A 1 367 ? -22.215 -17.748 39.621 1.00 27.76 386 LEU A C 1
ATOM 2861 O O . LEU A 1 367 ? -21.075 -17.499 39.227 1.00 26.19 386 LEU A O 1
ATOM 2866 N N . TYR A 1 368 ? -22.878 -18.843 39.246 1.00 26.11 387 TYR A N 1
ATOM 2867 C CA . TYR A 1 368 ? -22.303 -19.764 38.261 1.00 26.27 387 TYR A CA 1
ATOM 2868 C C . TYR A 1 368 ? -23.415 -20.377 37.457 1.00 25.84 387 TYR A C 1
ATOM 2869 O O . TYR A 1 368 ? -24.598 -20.333 37.842 1.00 27.08 387 TYR A O 1
ATOM 2878 N N . ASN A 1 369 ? -23.056 -20.863 36.259 1.00 26.22 388 ASN A N 1
ATOM 2879 C CA . ASN A 1 369 ? -24.010 -21.544 35.407 1.00 26.05 388 ASN A CA 1
ATOM 2880 C C . ASN A 1 369 ? -24.107 -23.004 35.766 1.00 24.74 388 ASN A C 1
ATOM 2881 O O . ASN A 1 369 ? -23.129 -23.695 35.953 1.00 24.80 388 ASN A O 1
ATOM 2886 N N . THR A 1 370 ? -25.347 -23.487 35.864 1.00 25.21 389 THR A N 1
ATOM 2887 C CA . THR A 1 370 ? -25.654 -24.865 36.266 1.00 27.65 389 THR A CA 1
ATOM 2888 C C . THR A 1 370 ? -24.726 -25.892 35.617 1.00 26.40 389 THR A C 1
ATOM 2889 O O . THR A 1 370 ? -24.642 -25.981 34.380 1.00 27.11 389 THR A O 1
ATOM 2893 N N . ASN A 1 371 ? -23.975 -26.606 36.444 1.00 27.70 390 ASN A N 1
ATOM 2894 C CA . ASN A 1 371 ? -22.903 -27.517 36.000 1.00 27.81 390 ASN A CA 1
ATOM 2895 C C . ASN A 1 371 ? -22.247 -28.000 37.285 1.00 26.37 390 ASN A C 1
ATOM 2896 O O . ASN A 1 371 ? -21.714 -27.180 38.076 1.00 27.98 390 ASN A O 1
ATOM 2901 N N . GLU A 1 372 ? -22.243 -29.310 37.494 1.00 25.39 391 GLU A N 1
ATOM 2902 C CA . GLU A 1 372 ? -21.737 -29.916 38.754 1.00 27.44 391 GLU A CA 1
ATOM 2903 C C . GLU A 1 372 ? -20.281 -29.641 39.003 1.00 26.53 391 GLU A C 1
ATOM 2904 O O . GLU A 1 372 ? -19.883 -29.490 40.173 1.00 28.56 391 GLU A O 1
ATOM 2910 N N . ASN A 1 373 ? -19.486 -29.540 37.942 1.00 26.45 392 ASN A N 1
ATOM 2911 C CA . ASN A 1 373 ? -18.063 -29.196 38.086 1.00 26.33 392 ASN A CA 1
ATOM 2912 C C . ASN A 1 373 ? -17.870 -27.738 38.586 1.00 28.76 392 ASN A C 1
ATOM 2913 O O . ASN A 1 373 ? -17.005 -27.489 39.480 1.00 29.57 392 ASN A O 1
ATOM 2918 N N . HIS A 1 374 ? -18.632 -26.777 38.034 1.00 25.10 393 HIS A N 1
ATOM 2919 C CA . HIS A 1 374 ? -18.595 -25.418 38.554 1.00 24.20 393 HIS A CA 1
ATOM 2920 C C . HIS A 1 374 ? -19.035 -25.396 40.026 1.00 27.70 393 HIS A C 1
ATOM 2921 O O . HIS A 1 374 ? -18.515 -24.650 40.836 1.00 28.22 393 HIS A O 1
ATOM 2928 N N . LYS A 1 375 ? -20.075 -26.171 40.343 1.00 28.31 394 LYS A N 1
ATOM 2929 C CA . LYS A 1 375 ? -20.517 -26.265 41.727 1.00 29.06 394 LYS A CA 1
ATOM 2930 C C . LYS A 1 375 ? -19.414 -26.755 42.650 1.00 29.12 394 LYS A C 1
ATOM 2931 O O . LYS A 1 375 ? -19.267 -26.228 43.765 1.00 30.45 394 LYS A O 1
ATOM 2937 N N . LYS A 1 376 ? -18.692 -27.776 42.243 1.00 26.53 395 LYS A N 1
ATOM 2938 C CA . LYS A 1 376 ? -17.628 -28.341 43.062 1.00 31.32 395 LYS A CA 1
ATOM 2939 C C . LYS A 1 376 ? -16.542 -27.331 43.356 1.00 29.85 395 LYS A C 1
ATOM 2940 O O . LYS A 1 376 ? -16.042 -27.244 44.482 1.00 29.07 395 LYS A O 1
ATOM 2946 N N . VAL A 1 377 ? -16.198 -26.570 42.330 1.00 28.48 396 VAL A N 1
ATOM 2947 C CA . VAL A 1 377 ? -15.158 -25.537 42.457 1.00 26.67 396 VAL A CA 1
ATOM 2948 C C . VAL A 1 377 ? -15.678 -24.442 43.377 1.00 25.55 396 VAL A C 1
ATOM 2949 O O . VAL A 1 377 ? -14.929 -23.999 44.237 1.00 29.80 396 VAL A O 1
ATOM 2953 N N . ALA A 1 378 ? -16.939 -24.005 43.227 1.00 24.96 397 ALA A N 1
ATOM 2954 C CA . ALA A 1 378 ? -17.526 -22.976 44.082 1.00 27.22 397 ALA A CA 1
ATOM 2955 C C . ALA A 1 378 ? -17.601 -23.430 45.538 1.00 30.55 397 ALA A C 1
ATOM 2956 O O . ALA A 1 378 ? -17.270 -22.652 46.436 1.00 29.01 397 ALA A O 1
ATOM 2958 N N . ILE A 1 379 ? -18.011 -24.686 45.770 1.00 28.50 398 ILE A N 1
ATOM 2959 C CA . ILE A 1 379 ? -18.018 -25.218 47.165 1.00 30.22 398 ILE A CA 1
ATOM 2960 C C . ILE A 1 379 ? -16.631 -25.146 47.777 1.00 30.11 398 ILE A C 1
ATOM 2961 O O . ILE A 1 379 ? -16.450 -24.654 48.950 1.00 34.02 398 ILE A O 1
ATOM 2966 N N . ALA A 1 380 ? -15.646 -25.596 47.031 1.00 28.79 399 ALA A N 1
ATOM 2967 C CA . ALA A 1 380 ? -14.262 -25.524 47.487 1.00 32.44 399 ALA A CA 1
ATOM 2968 C C . ALA A 1 380 ? -13.769 -24.105 47.766 1.00 35.30 399 ALA A C 1
ATOM 2969 O O . ALA A 1 380 ? -13.111 -23.845 48.810 1.00 31.58 399 ALA A O 1
ATOM 2971 N N . ALA A 1 381 ? -14.053 -23.194 46.836 1.00 31.01 400 ALA A N 1
ATOM 2972 C CA . ALA A 1 381 ? -13.709 -21.780 47.065 1.00 31.94 400 ALA A CA 1
ATOM 2973 C C . ALA A 1 381 ? -14.406 -21.189 48.297 1.00 31.54 400 ALA A C 1
ATOM 2974 O O . ALA A 1 381 ? -13.767 -20.549 49.129 1.00 32.23 400 ALA A O 1
ATOM 2976 N N . ALA A 1 382 ? -15.703 -21.410 48.440 1.00 32.32 401 ALA A N 1
ATOM 2977 C CA . ALA A 1 382 ? -16.410 -20.910 49.603 1.00 33.18 401 ALA A CA 1
ATOM 2978 C C . ALA A 1 382 ? -15.725 -21.431 50.879 1.00 37.16 401 ALA A C 1
ATOM 2979 O O . ALA A 1 382 ? -15.504 -20.658 51.832 1.00 33.51 401 ALA A O 1
ATOM 2981 N N . SER A 1 383 ? -15.437 -22.727 50.889 1.00 34.94 402 SER A N 1
ATOM 2982 C CA . SER A 1 383 ? -14.835 -23.398 52.019 1.00 38.09 402 SER A CA 1
ATOM 2983 C C . SER A 1 383 ? -13.449 -22.833 52.349 1.00 34.12 402 SER A C 1
ATOM 2984 O O . SER A 1 383 ? -13.172 -22.516 53.524 1.00 34.41 402 SER A O 1
ATOM 2987 N N . MET A 1 384 ? -12.612 -22.626 51.342 1.00 33.12 403 MET A N 1
ATOM 2988 C CA . MET A 1 384 ? -11.267 -22.087 51.575 1.00 36.65 403 MET A CA 1
ATOM 2989 C C . MET A 1 384 ? -11.330 -20.634 52.088 1.00 32.94 403 MET A C 1
ATOM 2990 O O . MET A 1 384 ? -10.587 -20.242 52.988 1.00 32.28 403 MET A O 1
ATOM 2995 N N . TRP A 1 385 ? -12.209 -19.835 51.496 1.00 32.45 404 TRP A N 1
ATOM 2996 C CA . TRP A 1 385 ? -12.264 -18.425 51.855 1.00 30.18 404 TRP A CA 1
ATOM 2997 C C . TRP A 1 385 ? -12.684 -18.280 53.297 1.00 33.21 404 TRP A C 1
ATOM 2998 O O . TRP A 1 385 ? -12.111 -17.474 54.040 1.00 32.29 404 TRP A O 1
ATOM 3009 N N . LYS A 1 386 ? -13.698 -19.034 53.709 1.00 31.09 405 LYS A N 1
ATOM 3010 C CA . LYS A 1 386 ? -14.086 -19.043 55.136 1.00 33.55 405 LYS A CA 1
ATOM 3011 C C . LYS A 1 386 ? -12.976 -19.516 56.045 1.00 35.08 405 LYS A C 1
ATOM 3012 O O . LYS A 1 386 ? -12.655 -18.834 57.048 1.00 32.50 405 LYS A O 1
ATOM 3018 N N . ALA A 1 387 ? -12.394 -20.677 55.732 1.00 32.57 406 ALA A N 1
ATOM 3019 C CA . ALA A 1 387 ? -11.418 -21.304 56.644 1.00 34.53 406 ALA A CA 1
ATOM 3020 C C . ALA A 1 387 ? -10.137 -20.510 56.688 1.00 33.98 406 ALA A C 1
ATOM 3021 O O . ALA A 1 387 ? -9.581 -20.239 57.785 1.00 31.87 406 ALA A O 1
ATOM 3023 N N . ASN A 1 388 ? -9.665 -20.091 55.513 1.00 30.32 407 ASN A N 1
ATOM 3024 C CA . ASN A 1 388 ? -8.390 -19.446 55.427 1.00 30.64 407 ASN A CA 1
ATOM 3025 C C . ASN A 1 388 ? -8.355 -18.074 56.103 1.00 30.27 407 ASN A C 1
ATOM 3026 O O . ASN A 1 388 ? -7.256 -17.584 56.448 1.00 31.37 407 ASN A O 1
ATOM 3031 N N . THR A 1 389 ? -9.525 -17.445 56.193 1.00 27.54 408 THR A N 1
ATOM 3032 C CA . THR A 1 389 ? -9.637 -16.139 56.831 1.00 29.78 408 THR A CA 1
ATOM 3033 C C . THR A 1 389 ? -10.206 -16.258 58.242 1.00 32.15 408 THR A C 1
ATOM 3034 O O . THR A 1 389 ? -10.625 -15.261 58.808 1.00 30.44 408 THR A O 1
ATOM 3038 N N . LYS A 1 390 ? -10.255 -17.481 58.780 1.00 32.69 409 LYS A N 1
ATOM 3039 C CA . LYS A 1 390 ? -10.860 -17.735 60.117 1.00 35.26 409 LYS A CA 1
ATOM 3040 C C . LYS A 1 390 ? -12.224 -17.123 60.345 1.00 34.13 409 LYS A C 1
ATOM 3041 O O . LYS A 1 390 ? -12.474 -16.474 61.375 1.00 31.57 409 LYS A O 1
ATOM 3047 N N . GLY A 1 391 ? -13.101 -17.247 59.349 1.00 30.66 410 GLY A N 1
ATOM 3048 C CA . GLY A 1 391 ? -14.498 -16.860 59.498 1.00 30.19 410 GLY A CA 1
ATOM 3049 C C . GLY A 1 391 ? -14.877 -15.471 59.023 1.00 28.56 410 GLY A C 1
ATOM 3050 O O . GLY A 1 391 ? -16.044 -15.043 59.131 1.00 31.51 410 GLY A O 1
ATOM 3051 N N . LEU A 1 392 ? -13.932 -14.783 58.376 1.00 27.98 411 LEU A N 1
ATOM 3052 C CA . LEU A 1 392 ? -14.144 -13.412 57.945 1.00 29.21 411 LEU A CA 1
ATOM 3053 C C . LEU A 1 392 ? -14.859 -13.260 56.572 1.00 29.37 411 LEU A C 1
ATOM 3054 O O . LEU A 1 392 ? -15.286 -12.178 56.213 1.00 28.38 411 LEU A O 1
ATOM 3059 N N . ILE A 1 393 ? -14.972 -14.373 55.846 1.00 32.83 412 ILE A N 1
ATOM 3060 C CA . ILE A 1 393 ? -15.761 -14.445 54.602 1.00 31.86 412 ILE A CA 1
ATOM 3061 C C . ILE A 1 393 ? -16.776 -15.563 54.728 1.00 29.68 412 ILE A C 1
ATOM 3062 O O . ILE A 1 393 ? -16.452 -16.622 55.237 1.00 30.23 412 ILE A O 1
ATOM 3067 N N . ASP A 1 394 ? -18.012 -15.280 54.317 1.00 31.96 413 ASP A N 1
ATOM 3068 C CA . ASP A 1 394 ? -19.103 -16.239 54.292 1.00 36.19 413 ASP A CA 1
ATOM 3069 C C . ASP A 1 394 ? -19.767 -16.204 52.911 1.00 30.60 413 ASP A C 1
ATOM 3070 O O . ASP A 1 394 ? -20.428 -15.239 52.568 1.00 31.74 413 ASP A O 1
ATOM 3075 N N . VAL A 1 395 ? -19.645 -17.298 52.170 1.00 29.24 414 VAL A N 1
ATOM 3076 C CA . VAL A 1 395 ? -20.024 -17.310 50.771 1.00 30.43 414 VAL A CA 1
ATOM 3077 C C . VAL A 1 395 ? -21.241 -18.228 50.503 1.00 31.45 414 VAL A C 1
ATOM 3078 O O . VAL A 1 395 ? -21.284 -19.357 50.993 1.00 31.87 414 VAL A O 1
ATOM 3082 N N . LYS A 1 396 ? -22.184 -17.756 49.716 1.00 32.65 415 LYS A N 1
ATOM 3083 C CA . LYS A 1 396 ? -23.334 -18.595 49.261 1.00 34.07 415 LYS A CA 1
ATOM 3084 C C . LYS A 1 396 ? -23.124 -18.925 47.785 1.00 36.91 415 LYS A C 1
ATOM 3085 O O . LYS A 1 396 ? -22.316 -18.298 47.113 1.00 32.58 415 LYS A O 1
ATOM 3091 N N . LEU A 1 397 ? -23.838 -19.929 47.286 1.00 34.70 416 LEU A N 1
ATOM 3092 C CA . LEU A 1 397 ? -23.761 -20.263 45.852 1.00 32.26 416 LEU A CA 1
ATOM 3093 C C . LEU A 1 397 ? -25.049 -19.846 45.174 1.00 36.44 416 LEU A C 1
ATOM 3094 O O . LEU A 1 397 ? -26.114 -20.017 45.745 1.00 31.01 416 LEU A O 1
ATOM 3099 N N . GLU A 1 398 ? -24.973 -19.257 43.968 1.00 32.62 417 GLU A N 1
ATOM 3100 C CA . GLU A 1 398 ? -26.173 -19.007 43.201 1.00 32.51 417 GLU A CA 1
ATOM 3101 C C . GLU A 1 398 ? -26.046 -19.625 41.816 1.00 33.38 417 GLU A C 1
ATOM 3102 O O . GLU A 1 398 ? -25.341 -19.106 40.982 1.00 31.19 417 GLU A O 1
ATOM 3108 N N . ASN A 1 399 ? -26.710 -20.736 41.567 1.00 31.66 418 ASN A N 1
ATOM 3109 C CA . ASN A 1 399 ? -26.629 -21.323 40.226 1.00 29.71 418 ASN A CA 1
ATOM 3110 C C . ASN A 1 399 ? -27.761 -20.814 39.357 1.00 31.36 418 ASN A C 1
ATOM 3111 O O . ASN A 1 399 ? -28.953 -20.724 39.797 1.00 30.00 418 ASN A O 1
ATOM 3116 N N . GLN A 1 400 ? -27.432 -20.417 38.132 1.00 28.52 419 GLN A N 1
ATOM 3117 C CA . GLN A 1 400 ? -28.473 -19.974 37.166 1.00 29.44 419 GLN A CA 1
ATOM 3118 C C . GLN A 1 400 ? -28.291 -20.762 35.868 1.00 27.74 419 GLN A C 1
ATOM 3119 O O . GLN A 1 400 ? -27.180 -21.147 35.525 1.00 26.12 419 GLN A O 1
ATOM 3125 N N . GLU A 1 401 ? -29.386 -21.001 35.154 1.00 27.11 420 GLU A N 1
ATOM 3126 C CA . GLU A 1 401 ? -29.290 -21.579 33.800 1.00 30.26 420 GLU A CA 1
ATOM 3127 C C . GLU A 1 401 ? -28.392 -20.651 32.934 1.00 28.27 420 GLU A C 1
ATOM 3128 O O . GLU A 1 401 ? -28.362 -19.473 33.142 1.00 25.95 420 GLU A O 1
ATOM 3134 N N . TRP A 1 402 ? -27.681 -21.230 31.966 1.00 28.83 421 TRP A N 1
ATOM 3135 C CA . TRP A 1 402 ? -26.721 -20.511 31.113 1.00 28.67 421 TRP A CA 1
ATOM 3136 C C . TRP A 1 402 ? -27.187 -19.152 30.644 1.00 28.24 421 TRP A C 1
ATOM 3137 O O . TRP A 1 402 ? -26.501 -18.163 30.890 1.00 25.74 421 TRP A O 1
ATOM 3148 N N . LYS A 1 403 ? -28.336 -19.095 29.957 1.00 28.90 422 LYS A N 1
ATOM 3149 C CA . LYS A 1 403 ? -28.856 -17.856 29.399 1.00 30.80 422 LYS A CA 1
ATOM 3150 C C . LYS A 1 403 ? -29.026 -16.812 30.498 1.00 30.31 422 LYS A C 1
ATOM 3151 O O . LYS A 1 403 ? -28.770 -15.648 30.289 1.00 29.46 422 LYS A O 1
ATOM 3157 N N . THR A 1 404 ? -29.557 -17.231 31.645 1.00 27.17 423 THR A N 1
ATOM 3158 C CA . THR A 1 404 ? -29.789 -16.334 32.754 1.00 27.55 423 THR A CA 1
ATOM 3159 C C . THR A 1 404 ? -28.493 -15.824 33.387 1.00 26.17 423 THR A C 1
ATOM 3160 O O . THR A 1 404 ? -28.360 -14.633 33.668 1.00 28.51 423 THR A O 1
ATOM 3164 N N . TYR A 1 405 ? -27.546 -16.736 33.524 1.00 25.76 424 TYR A N 1
ATOM 3165 C CA . TYR A 1 405 ? -26.205 -16.443 34.019 1.00 25.67 424 TYR A CA 1
ATOM 3166 C C . TYR A 1 405 ? -25.518 -15.390 33.154 1.00 26.38 424 TYR A C 1
ATOM 3167 O O . TYR A 1 405 ? -24.940 -14.427 33.660 1.00 24.81 424 TYR A O 1
ATOM 3176 N N . ILE A 1 406 ? -25.604 -15.570 31.845 1.00 25.90 425 ILE A N 1
ATOM 3177 C CA . ILE A 1 406 ? -24.983 -14.640 30.908 1.00 28.11 425 ILE A CA 1
ATOM 3178 C C . ILE A 1 406 ? -25.592 -13.266 31.080 1.00 26.09 425 ILE A C 1
ATOM 3179 O O . ILE A 1 406 ? -24.906 -12.239 31.187 1.00 24.27 425 ILE A O 1
ATOM 3184 N N . ASP A 1 407 ? -26.922 -13.217 31.136 1.00 25.61 426 ASP A N 1
ATOM 3185 C CA . ASP A 1 407 ? -27.571 -11.941 31.289 1.00 27.09 426 ASP A CA 1
ATOM 3186 C C . ASP A 1 407 ? -27.240 -11.228 32.616 1.00 26.74 426 ASP A C 1
ATOM 3187 O O . ASP A 1 407 ? -27.138 -10.016 32.653 1.00 26.89 426 ASP A O 1
ATOM 3192 N N . SER A 1 408 ? -27.127 -12.005 33.699 1.00 25.72 427 SER A N 1
ATOM 3193 C CA . SER A 1 408 ? -26.777 -11.476 35.022 1.00 25.11 427 SER A CA 1
ATOM 3194 C C . SER A 1 408 ? -25.408 -10.878 35.013 1.00 25.94 427 SER A C 1
ATOM 3195 O O . SER A 1 408 ? -25.198 -9.785 35.527 1.00 27.73 427 SER A O 1
ATOM 3198 N N . ARG A 1 409 ? -24.482 -11.581 34.388 1.00 26.19 428 ARG A N 1
ATOM 3199 C CA . ARG A 1 409 ? -23.086 -11.023 34.286 1.00 25.22 428 ARG A CA 1
ATOM 3200 C C . ARG A 1 409 ? -23.087 -9.710 33.503 1.00 26.83 428 ARG A C 1
ATOM 3201 O O . ARG A 1 409 ? -22.533 -8.691 33.953 1.00 28.01 428 ARG A O 1
ATOM 3209 N N . ARG A 1 410 ? -23.752 -9.700 32.361 1.00 25.86 429 ARG A N 1
ATOM 3210 C CA . ARG A 1 410 ? -23.733 -8.507 31.500 1.00 28.54 429 ARG A CA 1
ATOM 3211 C C . ARG A 1 410 ? -24.432 -7.318 32.134 1.00 30.62 429 ARG A C 1
ATOM 3212 O O . ARG A 1 410 ? -24.015 -6.191 31.913 1.00 30.26 429 ARG A O 1
ATOM 3220 N N . ALA A 1 411 ? -25.486 -7.594 32.902 1.00 29.58 430 ALA A N 1
ATOM 3221 C CA . ALA A 1 411 ? -26.231 -6.563 33.619 1.00 32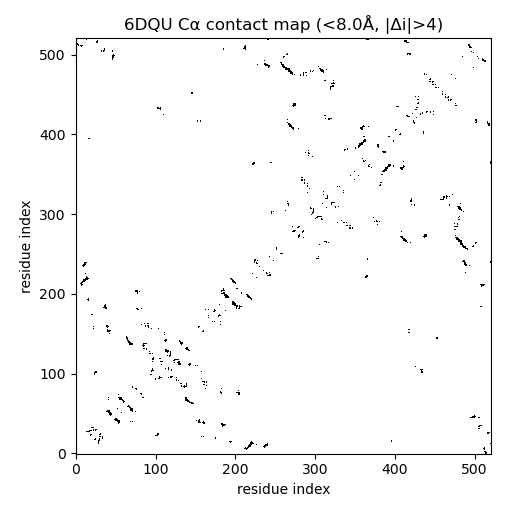.76 430 ALA A CA 1
ATOM 3222 C C . ALA A 1 411 ? -25.536 -6.085 34.891 1.00 31.79 430 ALA A C 1
ATOM 3223 O O . ALA A 1 411 ? -26.010 -5.143 35.503 1.00 33.21 430 ALA A O 1
ATOM 3225 N N . GLY A 1 412 ? -24.440 -6.699 35.312 1.00 29.52 431 GLY A N 1
ATOM 3226 C CA . GLY A 1 412 ? -23.828 -6.373 36.617 1.00 31.98 431 GLY A CA 1
ATOM 3227 C C . GLY A 1 412 ? -24.599 -6.854 37.843 1.00 32.42 431 GLY A C 1
ATOM 3228 O O . GLY A 1 412 ? -24.340 -6.378 38.971 1.00 32.56 431 GLY A O 1
ATOM 3229 N N . ARG A 1 413 ? -25.509 -7.831 37.671 1.00 32.51 432 ARG A N 1
ATOM 3230 C CA . ARG A 1 413 ? -26.301 -8.349 38.798 1.00 33.53 432 ARG A CA 1
ATOM 3231 C C . ARG A 1 413 ? -25.579 -9.510 39.412 1.00 32.28 432 ARG A C 1
ATOM 3232 O O . ARG A 1 413 ? -26.045 -10.649 39.419 1.00 33.14 432 ARG A O 1
ATOM 3240 N N . TYR A 1 414 ? -24.400 -9.246 39.937 1.00 30.37 433 TYR A N 1
ATOM 3241 C CA . TYR A 1 414 ? -23.634 -10.252 40.606 1.00 31.55 433 TYR A CA 1
ATOM 3242 C C . TYR A 1 414 ? -22.589 -9.560 41.457 1.00 29.64 433 TYR A C 1
ATOM 3243 O O . TYR A 1 414 ? -22.323 -8.390 41.213 1.00 29.76 433 TYR A O 1
ATOM 3252 N N . ASP A 1 415 ? -22.012 -10.283 42.402 1.00 31.81 434 ASP A N 1
ATOM 3253 C CA . ASP A 1 415 ? -20.894 -9.822 43.251 1.00 33.20 434 ASP A CA 1
ATOM 3254 C C . ASP A 1 415 ? -19.638 -10.447 42.697 1.00 28.94 434 ASP A C 1
ATOM 3255 O O . ASP A 1 415 ? -18.659 -9.783 42.313 1.00 29.57 434 ASP A O 1
ATOM 3260 N N . VAL A 1 416 ? -19.661 -11.769 42.653 1.00 27.67 435 VAL A N 1
ATOM 3261 C CA . VAL A 1 416 ? -18.556 -12.569 42.222 1.00 27.15 435 VAL A CA 1
ATOM 3262 C C . VAL A 1 416 ? -19.156 -13.630 41.268 1.00 28.96 435 VAL A C 1
ATOM 3263 O O . VAL A 1 416 ? -20.217 -14.168 41.572 1.00 29.91 435 VAL A O 1
ATOM 3267 N N . ALA A 1 417 ? -18.579 -13.787 40.074 1.00 27.81 436 ALA A N 1
ATOM 3268 C CA . ALA A 1 417 ? -19.147 -14.728 39.047 1.00 24.69 436 ALA A CA 1
ATOM 3269 C C . ALA A 1 417 ? -18.077 -15.683 38.542 1.00 28.07 436 ALA A C 1
ATOM 3270 O O . ALA A 1 417 ? -16.956 -15.289 38.188 1.00 25.91 436 ALA A O 1
ATOM 3272 N N . ARG A 1 418 ? -18.415 -16.954 38.516 1.00 26.06 437 ARG A N 1
ATOM 3273 C CA . ARG A 1 418 ? -17.611 -17.910 37.792 1.00 26.95 437 ARG A CA 1
ATOM 3274 C C . ARG A 1 418 ? -17.479 -17.426 36.322 1.00 25.43 437 ARG A C 1
ATOM 3275 O O . ARG A 1 418 ? -18.459 -16.994 35.723 1.00 25.44 437 ARG A O 1
ATOM 3283 N N . ALA A 1 419 ? -16.250 -17.458 35.780 1.00 23.71 438 ALA A N 1
ATOM 3284 C CA . ALA A 1 419 ? -15.951 -16.981 34.458 1.00 26.86 438 ALA A CA 1
ATOM 3285 C C . ALA A 1 419 ? -15.001 -17.963 33.784 1.00 26.69 438 ALA A C 1
ATOM 3286 O O . ALA A 1 419 ? -14.340 -18.761 34.455 1.00 28.29 438 ALA A O 1
ATOM 3288 N N . GLY A 1 420 ? -14.986 -17.962 32.445 1.00 25.16 439 GLY A N 1
ATOM 3289 C CA . GLY A 1 420 ? -14.065 -18.865 31.717 1.00 25.66 439 GLY A CA 1
ATOM 3290 C C . GLY A 1 420 ? -13.936 -18.272 30.347 1.00 25.94 439 GLY A C 1
ATOM 3291 O O . GLY A 1 420 ? -14.894 -18.181 29.634 1.00 25.77 439 GLY A O 1
ATOM 3292 N N . TRP A 1 421 ? -12.761 -17.755 30.019 1.00 22.37 440 TRP A N 1
ATOM 3293 C CA . TRP A 1 421 ? -12.548 -17.117 28.730 1.00 23.25 440 TRP A CA 1
ATOM 3294 C C . TRP A 1 421 ? -11.653 -17.964 27.861 1.00 26.47 440 TRP A C 1
ATOM 3295 O O . TRP A 1 421 ? -10.558 -18.299 28.279 1.00 25.12 440 TRP A O 1
ATOM 3306 N N . HIS A 1 422 ? -12.116 -18.262 26.658 1.00 26.72 441 HIS A N 1
ATOM 3307 C CA . HIS A 1 422 ? -11.391 -19.005 25.699 1.00 25.06 441 HIS A CA 1
ATOM 3308 C C . HIS A 1 422 ? -10.819 -18.058 24.662 1.00 26.42 441 HIS A C 1
ATOM 3309 O O . HIS A 1 422 ? -11.487 -17.152 24.204 1.00 25.34 441 HIS A O 1
ATOM 3316 N N . ALA A 1 423 ? -9.583 -18.283 24.255 1.00 25.53 442 ALA A N 1
ATOM 3317 C CA . ALA A 1 423 ? -9.053 -17.534 23.142 1.00 27.16 442 ALA A CA 1
ATOM 3318 C C . ALA A 1 423 ? -9.941 -17.577 21.915 1.00 27.79 442 ALA A C 1
ATOM 3319 O O . ALA A 1 423 ? -10.424 -18.648 21.526 1.00 28.89 442 ALA A O 1
ATOM 3321 N N . ASP A 1 424 ? -10.096 -16.426 21.274 1.00 25.01 443 ASP A N 1
ATOM 3322 C CA . ASP A 1 424 ? -10.789 -16.345 20.020 1.00 27.01 443 ASP A CA 1
ATOM 3323 C C . ASP A 1 424 ? -9.841 -16.497 18.832 1.00 31.24 443 ASP A C 1
ATOM 3324 O O . ASP A 1 424 ? -10.265 -16.779 17.728 1.00 30.68 443 ASP A O 1
ATOM 3329 N N . TYR A 1 425 ? -8.564 -16.268 19.068 1.00 30.08 444 TYR A N 1
ATOM 3330 C CA . TYR A 1 425 ? -7.499 -16.395 18.081 1.00 32.30 444 TYR A CA 1
ATOM 3331 C C . TYR A 1 425 ? -6.212 -16.573 18.866 1.00 33.44 444 TYR A C 1
ATOM 3332 O O . TYR A 1 425 ? -6.153 -16.211 20.060 1.00 28.94 444 TYR A O 1
ATOM 3341 N N . ASN A 1 426 ? -5.177 -17.122 18.225 1.00 35.66 445 ASN A N 1
ATOM 3342 C CA . ASN A 1 426 ? -3.999 -17.587 18.971 1.00 37.32 445 ASN A CA 1
ATOM 3343 C C . ASN A 1 426 ? -2.997 -16.447 19.053 1.00 39.00 445 ASN A C 1
ATOM 3344 O O . ASN A 1 426 ? -1.953 -16.506 18.465 1.00 32.31 445 ASN A O 1
ATOM 3349 N N . GLN A 1 427 ? -3.348 -15.410 19.803 1.00 31.66 446 GLN A N 1
ATOM 3350 C CA . GLN A 1 427 ? -2.453 -14.300 19.999 1.00 33.72 446 GLN A CA 1
ATOM 3351 C C . GLN A 1 427 ? -2.902 -13.594 21.259 1.00 31.10 446 GLN A C 1
ATOM 3352 O O . GLN A 1 427 ? -4.123 -13.487 21.484 1.00 29.08 446 GLN A O 1
ATOM 3358 N N . ALA A 1 428 ? -1.955 -13.093 22.053 1.00 28.44 447 ALA A N 1
ATOM 3359 C CA . ALA A 1 428 ? -2.247 -12.697 23.448 1.00 30.33 447 ALA A CA 1
ATOM 3360 C C . ALA A 1 428 ? -3.389 -11.694 23.613 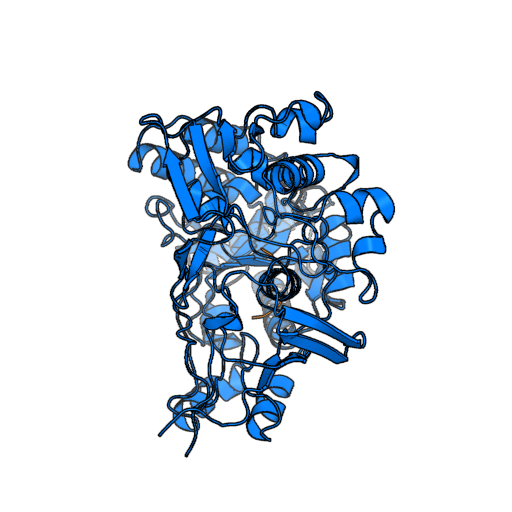1.00 27.98 447 ALA A C 1
ATOM 3361 O O . ALA A 1 428 ? -4.037 -11.703 24.665 1.00 29.96 447 ALA A O 1
ATOM 3363 N N . THR A 1 429 ? -3.609 -10.819 22.612 1.00 26.33 448 THR A N 1
ATOM 3364 C CA . THR A 1 429 ? -4.595 -9.747 22.731 1.00 25.92 448 THR A CA 1
ATOM 3365 C C . THR A 1 429 ? -6.031 -10.278 22.837 1.00 24.26 448 THR A C 1
ATOM 3366 O O . THR A 1 429 ? -6.874 -9.547 23.285 1.00 24.36 448 THR A O 1
ATOM 3370 N N . THR A 1 430 ? -6.274 -11.528 22.467 1.00 25.34 449 THR A N 1
ATOM 3371 C CA . THR A 1 430 ? -7.633 -12.088 22.689 1.00 22.93 449 THR A CA 1
ATOM 3372 C C . THR A 1 430 ? -7.979 -12.056 24.209 1.00 26.28 449 THR A C 1
ATOM 3373 O O . THR A 1 430 ? -9.164 -11.955 24.601 1.00 27.74 449 THR A O 1
ATOM 3377 N N . PHE A 1 431 ? -6.965 -12.122 25.041 1.00 25.93 450 PHE A N 1
ATOM 3378 C CA . PHE A 1 431 ? -7.108 -11.931 26.496 1.00 25.82 450 PHE A CA 1
ATOM 3379 C C . PHE A 1 431 ? -6.882 -10.505 26.872 1.00 27.37 450 PHE A C 1
ATOM 3380 O O . PHE A 1 431 ? -7.736 -9.892 27.557 1.00 28.58 450 PHE A O 1
ATOM 3388 N N . GLY A 1 432 ? -5.772 -9.923 26.416 1.00 26.55 451 GLY A N 1
ATOM 3389 C CA . GLY A 1 432 ? -5.453 -8.560 26.854 1.00 25.63 451 GLY A CA 1
ATOM 3390 C C . GLY A 1 432 ? -6.588 -7.573 26.592 1.00 25.37 451 GLY A C 1
ATOM 3391 O O . GLY A 1 432 ? -6.849 -6.686 27.379 1.00 26.62 451 GLY A O 1
ATOM 3392 N N . ASN A 1 433 ? -7.200 -7.659 25.424 1.00 24.43 452 ASN A N 1
ATOM 3393 C CA . ASN A 1 433 ? -8.236 -6.721 25.030 1.00 25.45 452 ASN A CA 1
ATOM 3394 C C . ASN A 1 433 ? -9.499 -6.816 25.880 1.00 25.07 452 ASN A C 1
ATOM 3395 O O . ASN A 1 433 ? -10.270 -5.859 25.916 1.00 26.39 452 ASN A O 1
ATOM 3400 N N . TYR A 1 434 ? -9.710 -7.947 26.543 1.00 25.46 453 TYR A N 1
ATOM 3401 C CA . TYR A 1 434 ? -10.909 -8.127 27.357 1.00 24.56 453 TYR A CA 1
ATOM 3402 C C . TYR A 1 434 ? -11.049 -7.071 28.426 1.00 26.35 453 TYR A C 1
ATOM 3403 O O . TYR A 1 434 ? -12.146 -6.564 28.682 1.00 25.35 453 TYR A O 1
ATOM 3412 N N . PHE A 1 435 ? -9.939 -6.677 29.039 1.00 26.11 454 PHE A N 1
ATOM 3413 C CA . PHE A 1 435 ? -10.012 -5.737 30.204 1.00 26.43 454 PHE A CA 1
ATOM 3414 C C . PHE A 1 435 ? -9.802 -4.262 29.852 1.00 26.96 454 PHE A C 1
ATOM 3415 O O . PHE A 1 435 ? -9.658 -3.419 30.750 1.00 26.16 454 PHE A O 1
ATOM 3423 N N . LEU A 1 436 ? -9.819 -3.930 28.565 1.00 25.75 455 LEU A N 1
ATOM 3424 C CA . LEU A 1 436 ? -9.913 -2.528 28.202 1.00 26.09 455 LEU A CA 1
ATOM 3425 C C . LEU A 1 436 ? -11.156 -1.925 28.825 1.00 24.83 455 LEU A C 1
ATOM 3426 O O . LEU A 1 436 ? -12.233 -2.539 28.811 1.00 27.57 455 LEU A O 1
ATOM 3431 N N . SER A 1 437 ? -11.049 -0.671 29.295 1.00 27.49 456 SER A N 1
ATOM 3432 C CA . SER A 1 437 ? -12.191 -0.014 29.996 1.00 29.98 456 SER A CA 1
ATOM 3433 C C . SER A 1 437 ? -13.391 0.048 29.116 1.00 28.20 456 SER A C 1
ATOM 3434 O O . SER A 1 437 ? -14.510 -0.030 29.600 1.00 31.22 456 SER A O 1
ATOM 3437 N N . ASN A 1 438 ? -13.187 0.165 27.796 1.00 28.07 457 ASN A N 1
ATOM 3438 C CA . ASN A 1 438 ? -14.291 0.308 26.847 1.00 28.31 457 ASN A CA 1
ATOM 3439 C C . ASN A 1 438 ? -14.597 -0.978 26.069 1.00 28.25 457 ASN A C 1
ATOM 3440 O O . ASN A 1 438 ? -15.342 -0.953 25.093 1.00 28.32 457 ASN A O 1
ATOM 3445 N N . SER A 1 439 ? -14.038 -2.102 26.498 1.00 26.19 458 SER A N 1
ATOM 3446 C CA . SER A 1 439 ? -14.344 -3.364 25.815 1.00 27.16 458 SER A CA 1
ATOM 3447 C C . SER A 1 439 ? -15.782 -3.809 26.094 1.00 26.67 458 SER A C 1
ATOM 3448 O O . SER A 1 439 ? -16.167 -3.937 27.268 1.00 25.96 458 SER A O 1
ATOM 3451 N N . SER A 1 440 ? -16.491 -4.184 25.047 1.00 24.49 459 SER A N 1
ATOM 3452 C CA . SER A 1 440 ? -17.879 -4.762 25.185 1.00 25.04 459 SER A CA 1
ATOM 3453 C C . SER A 1 440 ? -17.843 -6.123 25.918 1.00 22.54 459 SER A C 1
ATOM 3454 O O . SER A 1 440 ? -18.847 -6.583 26.404 1.00 27.76 459 SER A O 1
ATOM 3457 N N . ASN A 1 441 ? -16.691 -6.820 25.969 1.00 24.73 460 ASN A N 1
ATOM 3458 C CA . ASN A 1 441 ? -16.583 -8.084 26.654 1.00 26.38 460 ASN A CA 1
ATOM 3459 C C . ASN A 1 441 ? -16.367 -7.926 28.184 1.00 27.05 460 ASN A C 1
ATOM 3460 O O . ASN A 1 441 ? -16.453 -8.909 28.930 1.00 28.76 460 ASN A O 1
ATOM 3465 N N . ASN A 1 442 ? -16.045 -6.710 28.647 1.00 26.44 461 ASN A N 1
ATOM 3466 C CA . ASN A 1 442 ? -15.568 -6.492 30.018 1.00 26.76 461 ASN A CA 1
ATOM 3467 C C . ASN A 1 442 ? -16.780 -6.335 30.942 1.00 29.40 461 ASN A C 1
ATOM 3468 O O . ASN A 1 442 ? -17.132 -5.230 31.304 1.00 32.14 461 ASN A O 1
ATOM 3473 N N . THR A 1 443 ? -17.318 -7.461 31.420 1.00 26.76 462 THR A N 1
ATOM 3474 C CA . THR A 1 443 ? -18.434 -7.438 32.326 1.00 25.87 462 THR A CA 1
ATOM 3475 C C . THR A 1 443 ? -17.991 -7.330 33.783 1.00 27.29 462 THR A C 1
ATOM 3476 O O . THR A 1 443 ? -18.838 -7.222 34.653 1.00 26.79 462 THR A O 1
ATOM 3480 N N . ALA A 1 444 ? -16.675 -7.303 34.062 1.00 26.04 463 ALA A N 1
ATOM 3481 C CA . ALA A 1 444 ? -16.149 -7.019 35.393 1.00 25.12 463 ALA A CA 1
ATOM 3482 C C . ALA A 1 444 ? -16.259 -5.499 35.723 1.00 28.13 463 ALA A C 1
ATOM 3483 O O . ALA A 1 444 ? -16.099 -5.130 36.878 1.00 29.88 463 ALA A O 1
ATOM 3485 N N . LYS A 1 445 ? -16.431 -4.663 34.708 1.00 26.24 464 LYS A N 1
ATOM 3486 C CA . LYS A 1 445 ? -16.384 -3.193 34.835 1.00 28.53 464 LYS A CA 1
ATOM 3487 C C . LYS A 1 445 ? -15.063 -2.742 35.426 1.00 26.27 464 LYS A C 1
ATOM 3488 O O . LYS A 1 445 ? -15.026 -1.784 36.218 1.00 28.09 464 LYS A O 1
ATOM 3494 N N . TYR A 1 446 ? -14.031 -3.463 35.072 1.00 24.89 465 TYR A N 1
ATOM 3495 C CA . TYR A 1 446 ? -12.679 -3.071 35.360 1.00 27.40 465 TYR A CA 1
ATOM 3496 C C . TYR A 1 446 ? -12.317 -1.904 34.485 1.00 26.51 465 TYR A C 1
ATOM 3497 O O . TYR A 1 446 ? -12.577 -1.913 33.259 1.00 27.47 465 TYR A O 1
ATOM 3506 N N . ALA A 1 447 ? -11.698 -0.882 35.073 1.00 26.22 466 ALA A N 1
ATOM 3507 C CA . ALA A 1 447 ? -11.240 0.231 34.224 1.00 29.04 466 ALA A CA 1
ATOM 3508 C C . ALA A 1 447 ? -10.011 0.898 34.837 1.00 32.14 466 ALA A C 1
ATOM 3509 O O . ALA A 1 447 ? -10.060 1.345 36.026 1.00 32.23 466 ALA A O 1
ATOM 3511 N N . ASN A 1 448 ? -8.898 0.876 34.130 1.00 29.91 467 ASN A N 1
ATOM 3512 C CA . ASN A 1 448 ? -7.681 1.597 34.582 1.00 30.49 467 ASN A CA 1
ATOM 3513 C C . ASN A 1 448 ? -7.062 2.225 33.340 1.00 32.09 467 ASN A C 1
ATOM 3514 O O . ASN A 1 448 ? -6.679 1.505 32.446 1.00 29.31 467 ASN A O 1
ATOM 3519 N N . PRO A 1 449 ? -6.966 3.585 33.263 1.00 33.43 468 PRO A N 1
ATOM 3520 C CA . PRO A 1 449 ? -6.399 4.201 32.062 1.00 34.95 468 PRO A CA 1
ATOM 3521 C C . PRO A 1 449 ? -4.988 3.749 31.792 1.00 30.72 468 PRO A C 1
ATOM 3522 O O . PRO A 1 449 ? -4.604 3.744 30.655 1.00 33.05 468 PRO A O 1
ATOM 3526 N N . GLU A 1 450 ? -4.251 3.323 32.808 1.00 29.79 469 GLU A N 1
ATOM 3527 C CA . GLU A 1 450 ? -2.893 2.813 32.610 1.00 30.28 469 GLU A CA 1
ATOM 3528 C C . GLU A 1 450 ? -2.885 1.494 31.879 1.00 32.83 469 GLU A C 1
ATOM 3529 O O . GLU A 1 450 ? -1.991 1.212 31.061 1.00 30.07 469 GLU A O 1
ATOM 3535 N N . TYR A 1 451 ? -3.914 0.687 32.175 1.00 32.10 470 TYR A N 1
ATOM 3536 C CA . TYR A 1 451 ? -4.097 -0.607 31.480 1.00 27.88 470 TYR A CA 1
ATOM 3537 C C . TYR A 1 451 ? -4.403 -0.315 30.012 1.00 28.66 470 TYR A C 1
ATOM 3538 O O . TYR A 1 451 ? -3.783 -0.882 29.155 1.00 31.01 470 TYR A O 1
ATOM 3547 N N . ASP A 1 452 ? -5.394 0.557 29.749 1.00 28.53 471 ASP A N 1
ATOM 3548 C CA . ASP A 1 452 ? -5.758 0.974 28.399 1.00 30.69 471 ASP A CA 1
ATOM 3549 C C . ASP A 1 452 ? -4.566 1.485 27.627 1.00 35.07 471 ASP A C 1
ATOM 3550 O O . ASP A 1 452 ? -4.394 1.157 26.453 1.00 30.98 471 ASP A O 1
ATOM 3555 N N . LYS A 1 453 ? -3.713 2.265 28.288 1.00 33.71 472 LYS A N 1
ATOM 3556 C CA . LYS A 1 453 ? -2.537 2.838 27.606 1.00 36.95 472 LYS A CA 1
ATOM 3557 C C . LYS A 1 453 ? -1.490 1.774 27.287 1.00 33.08 472 LYS A C 1
ATOM 3558 O O . LYS A 1 453 ? -0.860 1.796 26.229 1.00 35.38 472 LYS A O 1
ATOM 3564 N N . ALA A 1 454 ? -1.278 0.820 28.178 1.00 30.26 473 ALA A N 1
ATOM 3565 C CA . ALA A 1 454 ? -0.293 -0.206 27.915 1.00 31.85 473 ALA A CA 1
ATOM 3566 C C . ALA A 1 454 ? -0.768 -1.042 26.693 1.00 34.50 473 ALA A C 1
ATOM 3567 O O . ALA A 1 454 ? 0.012 -1.381 25.805 1.00 32.46 473 ALA A O 1
ATOM 3569 N N . MET A 1 455 ? -2.059 -1.338 26.620 1.00 30.06 474 MET A N 1
ATOM 3570 C CA . MET A 1 455 ? -2.572 -2.064 25.427 1.00 33.21 474 MET A CA 1
ATOM 3571 C C . MET A 1 455 ? -2.556 -1.184 24.194 1.00 31.96 474 MET A C 1
ATOM 3572 O O . MET A 1 455 ? -2.187 -1.655 23.119 1.00 34.38 474 MET A O 1
ATOM 3577 N N . ALA A 1 456 ? -2.975 0.074 24.334 1.00 32.99 475 ALA A N 1
ATOM 3578 C CA . ALA A 1 456 ? -2.954 1.015 23.209 1.00 41.04 475 ALA A CA 1
ATOM 3579 C C . ALA A 1 456 ? -1.552 1.122 22.590 1.00 42.12 475 ALA A C 1
ATOM 3580 O O . ALA A 1 456 ? -1.428 1.176 21.375 1.00 42.05 475 ALA A O 1
ATOM 3582 N N . GLU A 1 457 ? -0.523 1.107 23.416 1.00 43.40 476 GLU A N 1
ATOM 3583 C CA . GLU A 1 457 ? 0.839 1.256 22.932 1.00 44.52 476 GLU A CA 1
ATOM 3584 C C . GLU A 1 457 ? 1.336 -0.021 22.277 1.00 48.83 476 GLU A C 1
ATOM 3585 O O . GLU A 1 457 ? 2.325 -0.003 21.552 1.00 53.68 476 GLU A O 1
ATOM 3591 N N . SER A 1 458 ? 0.675 -1.146 22.522 1.00 40.50 477 SER A N 1
ATOM 3592 C CA . SER A 1 458 ? 1.083 -2.383 21.903 1.00 39.00 477 SER A CA 1
ATOM 3593 C C . SER A 1 458 ? 0.655 -2.413 20.415 1.00 40.77 477 SER A C 1
ATOM 3594 O O . SER A 1 458 ? 1.348 -2.976 19.619 1.00 39.97 477 SER A O 1
ATOM 3597 N N . TYR A 1 459 ? -0.492 -1.809 20.081 1.00 45.60 478 TYR A N 1
ATOM 3598 C CA . TYR A 1 459 ? -1.081 -1.901 18.726 1.00 48.18 478 TYR A CA 1
ATOM 3599 C C . TYR A 1 459 ? -0.212 -1.237 17.669 1.00 49.25 478 TYR A C 1
ATOM 3600 O O . TYR A 1 459 ? -0.330 -1.569 16.511 1.00 47.55 478 TYR A O 1
ATOM 3609 N N . ALA A 1 460 ? 0.609 -0.266 18.056 1.00 48.47 479 ALA A N 1
ATOM 3610 C CA . ALA A 1 460 ? 1.492 0.389 17.077 1.00 57.54 479 ALA A CA 1
ATOM 3611 C C . ALA A 1 460 ? 2.823 -0.376 16.906 1.00 58.90 479 ALA A C 1
ATOM 3612 O O . ALA A 1 460 ? 3.454 -0.298 15.851 1.00 65.51 479 ALA A O 1
ATOM 3614 N N . ALA A 1 461 ? 3.216 -1.148 17.918 1.00 58.41 480 ALA A N 1
ATOM 3615 C CA . ALA A 1 461 ? 4.466 -1.919 17.882 1.00 60.14 480 ALA A CA 1
ATOM 3616 C C . ALA A 1 461 ? 4.644 -2.650 16.556 1.00 63.97 480 ALA A C 1
ATOM 3617 O O . ALA A 1 461 ? 3.682 -3.212 16.006 1.00 63.90 480 ALA A O 1
ATOM 3619 N N . THR A 1 462 ? 5.882 -2.635 16.058 1.00 65.15 481 THR A N 1
ATOM 3620 C CA . THR A 1 462 ? 6.219 -3.207 14.749 1.00 68.72 481 THR A CA 1
ATOM 3621 C C . THR A 1 462 ? 6.574 -4.689 14.857 1.00 67.01 481 THR A C 1
ATOM 3622 O O . THR A 1 462 ? 6.592 -5.404 13.843 1.00 70.19 481 THR A O 1
ATOM 3626 N N . ASP A 1 463 ? 6.866 -5.151 16.075 1.00 58.26 482 ASP A N 1
ATOM 3627 C CA . ASP A 1 463 ? 7.432 -6.486 16.241 1.00 52.94 482 ASP A CA 1
ATOM 3628 C C . ASP A 1 463 ? 7.028 -7.211 17.514 1.00 45.66 482 ASP A C 1
ATOM 3629 O O . ASP A 1 463 ? 6.505 -6.609 18.477 1.00 44.46 482 ASP A O 1
ATOM 3634 N N . ALA A 1 464 ? 7.283 -8.503 17.512 1.00 38.46 483 ALA A N 1
ATOM 3635 C CA . ALA A 1 464 ? 6.694 -9.411 18.513 1.00 41.58 483 ALA A CA 1
ATOM 3636 C C . ALA A 1 464 ? 7.166 -9.156 19.919 1.00 40.97 483 ALA A C 1
ATOM 3637 O O . ALA A 1 464 ? 6.372 -9.254 20.866 1.00 37.61 483 ALA A O 1
ATOM 3639 N N . GLU A 1 465 ? 8.452 -8.839 20.077 1.00 39.06 484 GLU A N 1
ATOM 3640 C CA . GLU A 1 465 ? 8.999 -8.563 21.406 1.00 40.52 484 GLU A CA 1
ATOM 3641 C C . GLU A 1 465 ? 8.362 -7.327 22.025 1.00 35.04 484 GLU A C 1
ATOM 3642 O O . GLU A 1 465 ? 8.077 -7.318 23.220 1.00 40.98 484 GLU A O 1
ATOM 3648 N N . GLY A 1 466 ? 8.133 -6.283 21.218 1.00 36.26 485 GLY A N 1
ATOM 3649 C CA . GLY A 1 466 ? 7.629 -5.013 21.714 1.00 34.55 485 GLY A CA 1
ATOM 3650 C C . GLY A 1 466 ? 6.154 -5.221 22.134 1.00 38.51 485 GLY A C 1
ATOM 3651 O O . GLY A 1 466 ? 5.703 -4.704 23.156 1.00 37.02 485 GLY A O 1
ATOM 3652 N N . ARG A 1 467 ? 5.430 -6.000 21.346 1.00 34.49 486 ARG A N 1
ATOM 3653 C CA . ARG A 1 467 ? 4.052 -6.379 21.710 1.00 32.04 486 ARG A CA 1
ATOM 3654 C C . ARG A 1 467 ? 4.074 -7.173 23.021 1.00 30.57 486 ARG A C 1
ATOM 3655 O O . ARG A 1 467 ? 3.369 -6.822 23.970 1.00 33.26 486 ARG A O 1
ATOM 3663 N N . ALA A 1 468 ? 4.943 -8.176 23.126 1.00 32.41 487 ALA A N 1
ATOM 3664 C CA . ALA A 1 468 ? 5.027 -9.019 24.321 1.00 31.61 487 ALA A CA 1
ATOM 3665 C C . ALA A 1 468 ? 5.385 -8.260 25.582 1.00 33.28 487 ALA A C 1
ATOM 3666 O O . ALA A 1 468 ? 4.851 -8.533 26.672 1.00 32.39 487 ALA A O 1
ATOM 3668 N N . LYS A 1 469 ? 6.274 -7.250 25.475 1.00 33.83 488 LYS A N 1
ATOM 3669 C CA . LYS A 1 469 ? 6.524 -6.415 26.644 1.00 32.04 488 LYS A CA 1
ATOM 3670 C C . LYS A 1 469 ? 5.315 -5.641 27.129 1.00 31.04 488 LYS A C 1
ATOM 3671 O O . LYS A 1 469 ? 5.152 -5.447 28.363 1.00 31.48 488 LYS A O 1
ATOM 3677 N N . ALA A 1 470 ? 4.545 -5.108 26.176 1.00 29.93 489 ALA A N 1
ATOM 3678 C CA . ALA A 1 470 ? 3.401 -4.290 26.485 1.00 29.12 489 ALA A CA 1
ATOM 3679 C C . ALA A 1 470 ? 2.348 -5.212 27.162 1.00 31.56 489 ALA A C 1
ATOM 3680 O O . ALA A 1 470 ? 1.715 -4.809 28.140 1.00 31.56 489 ALA A O 1
ATOM 3682 N N . TYR A 1 471 ? 2.182 -6.444 26.667 1.00 30.34 490 TYR A N 1
ATOM 3683 C CA . TYR A 1 471 ? 1.214 -7.366 27.295 1.00 29.76 490 TYR A CA 1
ATOM 3684 C C . TYR A 1 471 ? 1.639 -7.715 28.696 1.00 33.27 490 TYR A C 1
ATOM 3685 O O . TYR A 1 471 ? 0.811 -7.828 29.586 1.00 29.05 490 TYR A O 1
ATOM 3694 N N . ALA A 1 472 ? 2.950 -7.873 28.931 1.00 29.14 491 ALA A N 1
ATOM 3695 C CA . ALA A 1 472 ? 3.429 -8.122 30.298 1.00 29.54 491 ALA A CA 1
ATOM 3696 C C . ALA A 1 472 ? 3.105 -6.962 31.254 1.00 28.60 491 ALA A C 1
ATOM 3697 O O . ALA A 1 472 ? 2.787 -7.179 32.433 1.00 30.59 491 ALA A O 1
ATOM 3699 N N . LYS A 1 473 ? 3.213 -5.729 30.755 1.00 28.20 492 LYS A N 1
ATOM 3700 C CA . LYS A 1 473 ? 2.916 -4.566 31.570 1.00 32.12 492 LYS A CA 1
ATOM 3701 C C . LYS A 1 473 ? 1.410 -4.511 31.867 1.00 32.79 492 LYS A C 1
ATOM 3702 O O . LYS A 1 473 ? 1.048 -4.249 33.009 1.00 32.44 492 LYS A O 1
ATOM 3708 N N . ALA A 1 474 ? 0.579 -4.753 30.852 1.00 30.34 493 ALA A N 1
ATOM 3709 C CA . ALA A 1 474 ? -0.892 -4.735 31.045 1.00 30.25 493 ALA A CA 1
ATOM 3710 C C . ALA A 1 474 ? -1.231 -5.717 32.154 1.00 29.25 493 ALA A C 1
ATOM 3711 O O . ALA A 1 474 ? -1.970 -5.428 33.077 1.00 29.76 493 ALA A O 1
ATOM 3713 N N . GLU A 1 475 ? -0.727 -6.924 32.027 1.00 30.50 494 GLU A N 1
ATOM 3714 C CA . GLU A 1 475 ? -1.011 -7.916 33.045 1.00 33.72 494 GLU A CA 1
ATOM 3715 C C . GLU A 1 475 ? -0.532 -7.491 34.451 1.00 31.38 494 GLU A C 1
ATOM 3716 O O . GLU A 1 475 ? -1.197 -7.743 35.480 1.00 28.53 494 GLU A O 1
ATOM 3722 N N . GLU A 1 476 ? 0.665 -6.922 34.524 1.00 32.47 495 GLU A N 1
ATOM 3723 C CA . GLU A 1 476 ? 1.134 -6.353 35.786 1.00 31.87 495 GLU A CA 1
ATOM 3724 C C . GLU A 1 476 ? 0.177 -5.321 36.401 1.00 28.13 495 GLU A C 1
ATOM 3725 O O . GLU A 1 476 ? -0.094 -5.353 37.577 1.00 29.84 495 GLU A O 1
ATOM 3731 N N . ILE A 1 477 ? -0.372 -4.406 35.623 1.00 26.38 496 ILE A N 1
ATOM 3732 C CA . ILE A 1 477 ? -1.345 -3.436 36.134 1.00 27.58 496 ILE A CA 1
ATOM 3733 C C . ILE A 1 477 ? -2.678 -4.098 36.620 1.00 31.10 496 ILE A C 1
ATOM 3734 O O . ILE A 1 477 ? -3.237 -3.766 37.678 1.00 29.87 496 ILE A O 1
ATOM 3739 N N . LEU A 1 478 ? -3.193 -5.004 35.786 1.00 26.75 497 LEU A N 1
ATOM 3740 C CA . LEU A 1 478 ? -4.429 -5.750 36.128 1.00 27.36 497 LEU A CA 1
ATOM 3741 C C . LEU A 1 478 ? -4.184 -6.542 37.418 1.00 26.12 497 LEU A C 1
ATOM 3742 O O . LEU A 1 478 ? -5.043 -6.614 38.270 1.00 28.45 497 LEU A O 1
ATOM 3747 N N . GLY A 1 479 ? -3.002 -7.134 37.563 1.00 26.71 498 GLY A N 1
ATOM 3748 C CA . GLY A 1 479 ? -2.659 -7.905 38.754 1.00 29.73 498 GLY A CA 1
ATOM 3749 C C . GLY A 1 479 ? -2.486 -7.057 39.996 1.00 26.56 498 GLY A C 1
ATOM 3750 O O . GLY A 1 479 ? -2.916 -7.452 41.057 1.00 28.05 498 GLY A O 1
ATOM 3751 N N . LYS A 1 480 ? -1.895 -5.863 39.863 1.00 26.74 499 LYS A N 1
ATOM 3752 C CA . LYS A 1 480 ? -1.786 -4.986 41.019 1.00 27.23 499 LYS A CA 1
ATOM 3753 C C . LYS A 1 480 ? -3.103 -4.361 41.423 1.00 28.06 499 LYS A C 1
ATOM 3754 O O . LYS A 1 480 ? -3.233 -3.904 42.563 1.00 28.57 499 LYS A O 1
ATOM 3760 N N . ASP A 1 481 ? -4.055 -4.347 40.499 1.00 23.87 500 ASP A N 1
ATOM 3761 C CA . ASP A 1 481 ? -5.425 -3.865 40.751 1.00 25.64 500 ASP A CA 1
ATOM 3762 C C . ASP A 1 481 ? -6.341 -4.992 41.291 1.00 25.71 500 ASP A C 1
ATOM 3763 O O . ASP A 1 481 ? -7.506 -4.755 41.698 1.00 27.20 500 ASP A O 1
ATOM 3768 N N . TYR A 1 482 ? -5.819 -6.203 41.283 1.00 26.79 501 TYR A N 1
ATOM 3769 C CA . TYR A 1 482 ? -6.582 -7.399 41.655 1.00 26.51 501 TYR A CA 1
ATOM 3770 C C . TYR A 1 482 ? -7.944 -7.380 40.986 1.00 27.65 501 TYR A C 1
ATOM 3771 O O . TYR A 1 482 ? -8.954 -7.590 41.648 1.00 27.46 501 TYR A O 1
ATOM 3780 N N . GLY A 1 483 ? -7.970 -7.070 39.675 1.00 27.04 502 GLY A N 1
ATOM 3781 C CA . GLY A 1 483 ? -9.268 -6.856 39.019 1.00 27.23 502 GLY A CA 1
ATOM 3782 C C . GLY A 1 483 ? -10.185 -8.065 39.001 1.00 27.89 502 GLY A C 1
ATOM 3783 O O . GLY A 1 483 ? -11.452 -7.937 39.066 1.00 28.21 502 GLY A O 1
ATOM 3784 N N . ILE A 1 484 ? -9.569 -9.228 38.933 1.00 26.34 503 ILE A N 1
ATOM 3785 C CA . ILE A 1 484 ? -10.251 -10.509 38.987 1.00 26.84 503 ILE A CA 1
ATOM 3786 C C . ILE A 1 484 ? -9.483 -11.508 39.851 1.00 28.60 503 ILE A C 1
ATOM 3787 O O . ILE A 1 484 ? -8.417 -11.168 40.427 1.00 27.26 503 ILE A O 1
ATOM 3792 N N . VAL A 1 485 ? -10.064 -12.707 39.999 1.00 28.04 504 VAL A N 1
ATOM 3793 C CA . VAL A 1 485 ? -9.427 -13.816 40.688 1.00 26.57 504 VAL A CA 1
ATOM 3794 C C . VAL A 1 485 ? -9.164 -14.973 39.698 1.00 27.78 504 VAL A C 1
ATOM 3795 O O . VAL A 1 485 ? -9.992 -15.896 39.578 1.00 26.71 504 VAL A O 1
ATOM 3799 N N . PRO A 1 486 ? -8.001 -14.956 39.029 1.00 27.68 505 PRO A N 1
ATOM 3800 C CA . PRO A 1 486 ? -7.676 -16.076 38.136 1.00 25.68 505 PRO A CA 1
ATOM 3801 C C . PRO A 1 486 ? -7.432 -17.306 38.964 1.00 25.64 505 PRO A C 1
ATOM 3802 O O . PRO A 1 486 ? -6.893 -17.196 40.058 1.00 25.66 505 PRO A O 1
ATOM 3806 N N . ILE A 1 487 ? -7.871 -18.477 38.473 1.00 25.19 506 ILE A N 1
ATOM 3807 C CA . ILE A 1 487 ? -7.686 -19.737 39.223 1.00 27.31 506 ILE A CA 1
ATOM 3808 C C . ILE A 1 487 ? -6.846 -20.739 38.461 1.00 26.17 506 ILE A C 1
ATOM 3809 O O . ILE A 1 487 ? -5.880 -21.292 38.992 1.00 27.68 506 ILE A O 1
ATOM 3814 N N . PHE A 1 488 ? -7.176 -21.010 37.206 1.00 26.33 507 PHE A N 1
ATOM 3815 C CA . PHE A 1 488 ? -6.403 -22.017 36.460 1.00 28.27 507 PHE A CA 1
ATOM 3816 C C . PHE A 1 488 ? -6.571 -21.859 34.970 1.00 28.03 507 PHE A C 1
ATOM 3817 O O . PHE A 1 488 ? -7.491 -21.192 34.489 1.00 27.33 507 PHE A O 1
ATOM 3825 N N . ASN A 1 489 ? -5.648 -22.468 34.243 1.00 26.08 508 ASN A N 1
ATOM 3826 C CA . ASN A 1 489 ? -5.719 -22.614 32.811 1.00 26.54 508 ASN A CA 1
ATOM 3827 C C . ASN A 1 489 ? -6.313 -23.971 32.461 1.00 28.66 508 ASN A C 1
ATOM 3828 O O . ASN A 1 489 ? -6.051 -24.992 33.136 1.00 28.97 508 ASN A O 1
ATOM 3833 N N . TYR A 1 490 ? -7.194 -23.950 31.448 1.00 27.89 509 TYR A N 1
ATOM 3834 C CA . TYR A 1 490 ? -8.022 -25.092 31.114 1.00 27.22 509 TYR A CA 1
ATOM 3835 C C . TYR A 1 490 ? -7.284 -26.253 30.453 1.00 27.65 509 TYR A C 1
ATOM 3836 O O . TYR A 1 490 ? -6.265 -26.089 29.807 1.00 28.62 509 TYR A O 1
ATOM 3845 N N . VAL A 1 491 ? -7.842 -27.447 30.611 1.00 27.27 510 VAL A N 1
ATOM 3846 C CA . VAL A 1 491 ? -7.639 -28.555 29.625 1.00 28.88 510 VAL A CA 1
ATOM 3847 C C . VAL A 1 491 ? -9.071 -28.844 29.088 1.00 30.24 510 VAL A C 1
ATOM 3848 O O . VAL A 1 491 ? -10.023 -28.326 29.637 1.00 29.34 510 VAL A O 1
ATOM 3852 N N . ASN A 1 492 ? -9.177 -29.616 28.001 1.00 31.18 511 ASN A N 1
ATOM 3853 C CA . ASN A 1 492 ? -10.423 -29.787 27.261 1.00 30.03 511 ASN A CA 1
ATOM 3854 C C . ASN A 1 492 ? -10.751 -31.276 27.154 1.00 28.47 511 ASN A C 1
ATOM 3855 O O . ASN A 1 492 ? -10.918 -31.771 26.066 1.00 31.36 511 ASN A O 1
ATOM 3860 N N . PRO A 1 493 ? -10.912 -31.961 28.278 1.00 28.80 512 PRO A N 1
ATOM 3861 C CA . PRO A 1 493 ? -11.220 -33.410 28.187 1.00 29.79 512 PRO A CA 1
ATOM 3862 C C . PRO A 1 493 ? -12.603 -33.673 27.608 1.00 28.11 512 PRO A C 1
ATOM 3863 O O . PRO A 1 493 ? -13.563 -33.027 27.993 1.00 29.72 512 PRO A O 1
ATOM 3867 N N . ARG A 1 494 ? -12.689 -34.660 26.713 1.00 28.39 513 ARG A N 1
ATOM 3868 C CA . ARG A 1 494 ? -13.933 -34.982 26.050 1.00 28.25 513 ARG A CA 1
ATOM 3869 C C . ARG A 1 494 ? -13.903 -36.466 25.760 1.00 28.21 513 ARG A C 1
ATOM 3870 O O . ARG A 1 494 ? -12.839 -37.024 25.507 1.00 29.06 513 ARG A O 1
ATOM 3878 N N . LEU A 1 495 ? -15.063 -37.109 25.777 1.00 25.89 514 LEU A N 1
ATOM 3879 C CA . LEU A 1 495 ? -15.137 -38.456 25.270 1.00 27.00 514 LEU A CA 1
ATOM 3880 C C . LEU A 1 495 ? -15.663 -38.414 23.834 1.00 26.45 514 LEU A C 1
ATOM 3881 O O . LEU A 1 495 ? -16.619 -37.655 23.523 1.00 27.61 514 LEU A O 1
ATOM 3886 N N . VAL A 1 496 ? -15.020 -39.222 22.988 1.00 23.96 515 VAL A N 1
ATOM 3887 C CA . VAL A 1 496 ? -15.304 -39.321 21.585 1.00 24.17 515 VAL A CA 1
ATOM 3888 C C . VAL A 1 496 ? -15.305 -40.783 21.153 1.00 25.07 515 VAL A C 1
ATOM 3889 O O . VAL A 1 496 ? -14.293 -41.491 21.315 1.00 27.07 515 VAL A O 1
ATOM 3893 N N . LYS A 1 497 ? -16.421 -41.238 20.567 1.00 23.13 516 LYS A N 1
ATOM 3894 C CA . LYS A 1 497 ? -16.537 -42.656 20.198 1.00 25.47 516 LYS A CA 1
ATOM 3895 C C . LYS A 1 497 ? -15.511 -43.032 19.154 1.00 27.40 516 LYS A C 1
ATOM 3896 O O . LYS A 1 497 ? -15.091 -42.234 18.317 1.00 26.30 516 LYS A O 1
ATOM 3902 N N . PRO A 1 498 ? -15.092 -44.309 19.143 1.00 29.20 517 PRO A N 1
ATOM 3903 C CA . PRO A 1 498 ? -13.979 -44.719 18.237 1.00 29.32 517 PRO A CA 1
ATOM 3904 C C . PRO A 1 498 ? -14.344 -44.648 16.757 1.00 27.91 517 PRO A C 1
ATOM 3905 O O . PRO A 1 498 ? -13.482 -44.590 15.903 1.00 29.05 517 PRO A O 1
ATOM 3909 N N . TYR A 1 499 ? -15.637 -44.712 16.463 1.00 25.84 518 TYR A N 1
ATOM 3910 C CA . TYR A 1 499 ? -16.126 -44.585 15.097 1.00 26.73 518 TYR A CA 1
ATOM 3911 C C . TYR A 1 499 ? -16.313 -43.114 14.610 1.00 24.58 518 TYR A C 1
ATOM 3912 O O . TYR A 1 499 ? -16.674 -42.880 13.434 1.00 26.55 518 TYR A O 1
ATOM 3921 N N . VAL A 1 500 ? -16.019 -42.151 15.474 1.00 24.25 519 VAL A N 1
ATOM 3922 C CA . VAL A 1 500 ? -16.007 -40.725 15.045 1.00 23.61 519 VAL A CA 1
ATOM 3923 C C . VAL A 1 500 ? -14.602 -40.322 14.650 1.00 24.66 519 VAL A C 1
ATOM 3924 O O . VAL A 1 500 ? -13.701 -40.401 15.445 1.00 28.76 519 VAL A O 1
ATOM 3928 N N . LYS A 1 501 ? -14.413 -39.871 13.417 1.00 25.98 520 LYS A N 1
ATOM 3929 C CA . LYS A 1 501 ? -13.098 -39.433 12.997 1.00 27.31 520 LYS A CA 1
ATOM 3930 C C . LYS A 1 501 ? -13.167 -37.972 12.565 1.00 26.28 520 LYS A C 1
ATOM 3931 O O . LYS A 1 501 ? -14.224 -37.424 12.351 1.00 25.39 520 LYS A O 1
ATOM 3937 N N . GLY A 1 502 ? -12.001 -37.368 12.421 1.00 26.43 521 GLY A N 1
ATOM 3938 C CA . GLY A 1 502 ? -11.845 -35.939 12.161 1.00 26.39 521 GLY A CA 1
ATOM 3939 C C . GLY A 1 502 ? -11.778 -34.996 13.349 1.00 26.97 521 GLY A C 1
ATOM 3940 O O . GLY A 1 502 ? -11.754 -33.781 13.158 1.00 25.94 521 GLY A O 1
ATOM 3941 N N . TYR A 1 503 ? -11.824 -35.522 14.566 1.00 26.71 522 TYR A N 1
ATOM 3942 C CA . TYR A 1 503 ? -11.671 -34.737 15.768 1.00 26.46 522 TYR A CA 1
ATOM 3943 C C . TYR A 1 503 ? -10.278 -35.000 16.313 1.00 27.72 522 TYR A C 1
ATOM 3944 O O . TYR A 1 503 ? -9.919 -36.151 16.554 1.00 28.92 522 TYR A O 1
ATOM 3953 N N . SER A 1 504 ? -9.514 -33.952 16.548 1.00 29.79 523 SER A N 1
ATOM 3954 C CA . SER A 1 504 ? -8.191 -34.119 17.166 1.00 32.24 523 SER A CA 1
ATOM 3955 C C . SER A 1 504 ? -8.122 -33.484 18.584 1.00 31.40 523 SER A C 1
ATOM 3956 O O . SER A 1 504 ? -7.348 -33.927 19.432 1.00 35.76 523 SER A O 1
ATOM 3959 N N . GLY A 1 505 ? -8.945 -32.443 18.804 1.00 38.58 524 GLY A N 1
ATOM 3960 C CA . GLY A 1 505 ? -8.918 -31.586 19.982 1.00 41.94 524 GLY A CA 1
ATOM 3961 C C . GLY A 1 505 ? -7.695 -30.673 20.020 1.00 46.32 524 GLY A C 1
ATOM 3962 O O . GLY A 1 505 ? -7.454 -30.004 21.030 1.00 42.61 524 GLY A O 1
ATOM 3963 N N . LYS A 1 506 ? -6.942 -30.615 18.915 1.00 40.39 525 LYS A N 1
ATOM 3964 C CA . LYS A 1 506 ? -5.691 -29.837 18.887 1.00 43.54 525 LYS A CA 1
ATOM 3965 C C . LYS A 1 506 ? -5.852 -28.458 18.288 1.00 41.43 525 LYS A C 1
ATOM 3966 O O . LYS A 1 506 ? -4.851 -27.769 18.061 1.00 35.88 525 LYS A O 1
ATOM 3972 N N . ASP A 1 507 ? -7.093 -28.047 18.022 1.00 35.97 526 ASP A N 1
ATOM 3973 C CA . ASP A 1 507 ? -7.392 -26.741 17.488 1.00 36.22 526 ASP A CA 1
ATOM 3974 C C . ASP A 1 507 ? -7.254 -25.775 18.648 1.00 40.61 526 ASP A C 1
ATOM 3975 O O . ASP A 1 507 ? -7.965 -25.928 19.631 1.00 35.05 526 ASP A O 1
ATOM 3980 N N . PRO A 1 508 ? -6.336 -24.800 18.540 1.00 35.53 527 PRO A N 1
ATOM 3981 C CA . PRO A 1 508 ? -6.192 -23.863 19.667 1.00 39.79 527 PRO A CA 1
ATOM 3982 C C . PRO A 1 508 ? -7.499 -23.090 19.987 1.00 44.33 527 PRO A C 1
ATOM 3983 O O . PRO A 1 508 ? -7.728 -22.786 21.175 1.00 41.42 527 PRO A O 1
ATOM 3987 N N . GLN A 1 509 ? -8.332 -22.797 18.962 1.00 43.38 528 GLN A N 1
ATOM 3988 C CA . GLN A 1 509 ? -9.650 -22.109 19.177 1.00 39.09 528 GLN A CA 1
ATOM 3989 C C . GLN A 1 509 ? -10.747 -23.091 19.601 1.00 43.06 528 GLN A C 1
ATOM 3990 O O . GLN A 1 509 ? -11.855 -22.659 19.952 1.00 39.90 528 GLN A O 1
ATOM 3996 N N . ASP A 1 510 ? -10.446 -24.400 19.631 1.00 39.13 529 ASP A N 1
ATOM 3997 C CA . ASP A 1 510 ? -11.406 -25.446 19.964 1.00 45.29 529 ASP A CA 1
ATOM 3998 C C . ASP A 1 510 ? -12.733 -25.299 19.161 1.00 45.43 529 ASP A C 1
ATOM 3999 O O . ASP A 1 510 ? -13.807 -25.496 19.698 1.00 39.84 529 ASP A O 1
ATOM 4004 N N . HIS A 1 511 ? -12.644 -24.875 17.907 1.00 43.59 530 HIS A N 1
ATOM 4005 C CA . HIS A 1 511 ? -13.806 -24.931 17.030 1.00 40.81 530 HIS A CA 1
ATOM 4006 C C . HIS A 1 511 ? -14.122 -26.439 16.753 1.00 38.49 530 HIS A C 1
ATOM 4007 O O . HIS A 1 511 ? -13.255 -27.295 16.671 1.00 35.99 530 HIS A O 1
ATOM 4014 N N . ILE A 1 512 ? -15.397 -26.766 16.598 1.00 31.01 531 ILE A N 1
ATOM 4015 C CA . ILE A 1 512 ? -15.787 -28.060 16.081 1.00 33.70 531 ILE A CA 1
ATOM 4016 C C . ILE A 1 512 ? -16.719 -27.852 14.886 1.00 28.36 531 ILE A C 1
ATOM 4017 O O . ILE A 1 512 ? -17.780 -27.198 15.007 1.00 31.97 531 ILE A O 1
ATOM 4022 N N . TYR A 1 513 ? -16.285 -28.304 13.705 1.00 25.03 532 TYR A N 1
ATOM 4023 C CA . TYR A 1 513 ? -17.077 -28.098 12.490 1.00 22.92 532 TYR A CA 1
ATOM 4024 C C . TYR A 1 513 ? -17.612 -29.440 12.076 1.00 21.41 532 TYR A C 1
ATOM 4025 O O . TYR A 1 513 ? -16.868 -30.350 11.832 1.00 20.63 532 TYR A O 1
ATOM 4034 N N . LEU A 1 514 ? -18.938 -29.603 11.963 1.00 18.88 533 LEU A N 1
ATOM 4035 C CA . LEU A 1 514 ? -19.417 -30.836 11.481 1.00 19.71 533 LEU A CA 1
ATOM 4036 C C . LEU A 1 514 ? -18.865 -31.296 10.124 1.00 20.22 533 LEU A C 1
ATOM 4037 O O . LEU A 1 514 ? -18.720 -32.492 9.859 1.00 22.43 533 LEU A O 1
ATOM 4042 N N . ARG A 1 515 ? -18.547 -30.353 9.243 1.00 18.08 534 ARG A N 1
ATOM 4043 C CA . ARG A 1 515 ? -18.062 -30.631 7.948 1.00 20.30 534 ARG A CA 1
ATOM 4044 C C . ARG A 1 515 ? -16.626 -31.231 8.002 1.00 20.19 534 ARG A C 1
ATOM 4045 O O . ARG A 1 515 ? -16.166 -31.673 6.969 1.00 22.73 534 ARG A O 1
ATOM 4053 N N . ASN A 1 516 ? -16.026 -31.241 9.171 1.00 21.65 535 ASN A N 1
ATOM 4054 C CA . ASN A 1 516 ? -14.701 -31.864 9.334 1.00 22.35 535 ASN A CA 1
ATOM 4055 C C . ASN A 1 516 ? -14.791 -33.301 9.856 1.00 26.54 535 ASN A C 1
ATOM 4056 O O . ASN A 1 516 ? -13.756 -33.992 9.933 1.00 27.15 535 ASN A O 1
ATOM 4061 N N . LEU A 1 517 ? -15.999 -33.777 10.197 1.00 23.38 536 LEU A N 1
ATOM 4062 C CA . LEU A 1 517 ? -16.111 -35.092 10.840 1.00 23.44 536 LEU A CA 1
ATOM 4063 C C . LEU A 1 517 ? -16.596 -36.162 9.849 1.00 25.44 536 LEU A C 1
ATOM 4064 O O . LEU A 1 517 ? -17.132 -35.865 8.771 1.00 24.01 536 LEU A O 1
ATOM 4069 N N . TYR A 1 518 ? -16.457 -37.435 10.265 1.00 24.52 537 TYR A N 1
ATOM 4070 C CA . TYR A 1 518 ? -17.020 -38.513 9.472 1.00 25.29 537 TYR A CA 1
ATOM 4071 C C . TYR A 1 518 ? -17.085 -39.742 10.347 1.00 25.57 537 TYR A C 1
ATOM 4072 O O . TYR A 1 518 ? -16.311 -39.890 11.313 1.00 25.57 537 TYR A O 1
ATOM 4081 N N . ILE A 1 519 ? -18.039 -40.611 10.019 1.00 25.87 538 ILE A N 1
ATOM 4082 C CA . ILE A 1 519 ? -18.262 -41.849 10.757 1.00 24.15 538 ILE A CA 1
ATOM 4083 C C . ILE A 1 519 ? -17.776 -43.041 9.971 1.00 25.67 538 ILE A C 1
ATOM 4084 O O . ILE A 1 519 ? -18.111 -43.197 8.802 1.00 26.86 538 ILE A O 1
ATOM 4089 N N . ILE A 1 520 ? -16.909 -43.850 10.596 1.00 28.99 539 ILE A N 1
ATOM 4090 C CA . ILE A 1 520 ? -16.450 -45.070 9.969 1.00 32.02 539 ILE A CA 1
ATOM 4091 C C . ILE A 1 520 ? -17.166 -46.305 10.520 1.00 34.41 539 ILE A C 1
ATOM 4092 O O . ILE A 1 520 ? -17.778 -46.278 11.581 1.00 32.19 539 ILE A O 1
ATOM 4097 N N . LYS A 1 521 ? -17.112 -47.415 9.792 1.00 43.63 540 LYS A N 1
ATOM 4098 C CA . LYS A 1 521 ? -17.748 -48.629 10.339 1.00 55.73 540 LYS A CA 1
ATOM 4099 C C . LYS A 1 521 ? -16.834 -49.813 10.519 1.00 59.55 540 LYS A C 1
ATOM 4100 O O . LYS A 1 521 ? -15.784 -49.896 9.865 1.00 52.57 540 LYS A O 1
ATOM 4106 N N . HIS A 1 522 ? -17.318 -50.701 11.407 1.00 72.19 541 HIS A N 1
ATOM 4107 C CA . HIS A 1 522 ? -16.821 -52.057 11.764 1.00 78.39 541 HIS A CA 1
ATOM 4108 C C . HIS A 1 522 ? -16.713 -52.125 13.300 1.00 76.71 541 HIS A C 1
ATOM 4109 O O . HIS A 1 522 ? -15.947 -52.902 13.870 1.00 73.80 541 HIS A O 1
ATOM 4116 N N . GLY B 2 1 ? -14.152 -16.009 23.857 1.00 28.12 1 GLY B N 1
ATOM 4117 C CA . GLY B 2 1 ? -15.566 -16.489 24.024 1.00 27.72 1 GLY B CA 1
ATOM 4118 C C . GLY B 2 1 ? -15.757 -17.054 25.437 1.00 25.57 1 GLY B C 1
ATOM 4119 O O . GLY B 2 1 ? -14.837 -17.610 26.030 1.00 24.56 1 GLY B O 1
ATOM 4120 N N . ILE B 2 2 ? -16.984 -16.979 25.947 1.00 24.12 2 ILE B N 1
ATOM 4121 C CA . ILE B 2 2 ? -17.278 -17.496 27.298 1.00 24.85 2 ILE B CA 1
ATOM 4122 C C . ILE B 2 2 ? -17.471 -19.008 27.250 1.00 26.32 2 ILE B C 1
ATOM 4123 O O . ILE B 2 2 ? -18.332 -19.503 26.509 1.00 24.29 2 ILE B O 1
ATOM 4128 N N . ILE B 2 3 ? -16.682 -19.755 28.017 1.00 25.02 3 ILE B N 1
ATOM 4129 C CA . ILE B 2 3 ? -16.735 -21.230 28.108 1.00 25.38 3 ILE B CA 1
ATOM 4130 C C . ILE B 2 3 ? -17.824 -21.636 29.060 1.00 26.66 3 ILE B C 1
ATOM 4131 O O . ILE B 2 3 ? -17.848 -21.148 30.202 1.00 27.73 3 ILE B O 1
ATOM 4136 N N . ASN B 2 4 ? -18.760 -22.476 28.630 1.00 26.83 4 ASN B N 1
ATOM 4137 C CA . ASN B 2 4 ? -19.853 -22.876 29.506 1.00 26.84 4 ASN B CA 1
ATOM 4138 C C . ASN B 2 4 ? -19.443 -24.010 30.443 1.00 28.32 4 ASN B C 1
ATOM 4139 O O . ASN B 2 4 ? -19.940 -24.094 31.546 1.00 28.21 4 ASN B O 1
ATOM 4144 N N . THR B 2 5 ? -18.500 -24.817 30.021 1.00 30.36 5 THR B N 1
ATOM 4145 C CA . THR B 2 5 ? -18.123 -26.064 30.731 1.00 30.27 5 THR B CA 1
ATOM 4146 C C . THR B 2 5 ? -16.873 -25.890 31.587 1.00 33.84 5 THR B C 1
ATOM 4147 O O . THR B 2 5 ? -16.239 -24.816 31.647 1.00 31.56 5 THR B O 1
ATOM 4151 N N . LEU B 2 6 ? -16.572 -26.977 32.296 1.00 35.04 6 LEU B N 1
ATOM 4152 C CA . LEU B 2 6 ? -15.308 -27.159 32.992 1.00 35.37 6 LEU B CA 1
ATOM 4153 C C . LEU B 2 6 ? -14.863 -28.623 32.871 1.00 42.09 6 LEU B C 1
ATOM 4154 O O . LEU B 2 6 ? -13.824 -28.956 32.265 1.00 45.05 6 LEU B O 1
#

Nearest PDB structures (foldseek):
  6dth-assembly1_A  TM=1.001E+00  e=0.000E+00  Haemophilus influenzae 86-028NP
  1b3h-assembly1_A  TM=9.860E-01  e=1.096E-78  Salmonella enterica subsp. enterica serovar Typhimurium
  1b52-assembly1_A  TM=9.879E-01  e=3.137E-76  Salmonella enterica subsp. enterica serovar Typhimurium
  8arn-assembly1_A  TM=9.313E-01  e=2.262E-54  Bacillus subtilis subsp. subtilis str. 168
  8azb-assembly1_A  TM=7.913E-01  e=3.733E-49  Bacillus subtilis subsp. subtilis str. 168

Foldseek 3Di:
DFFDPAFEAEEALAAFALACQLQAHDDSSNQLNVQQFAFWQWADAQQADIDGAQFNDKDADPQQFKIKGFGDPCAAKLVRHHDWLVQLLVLLLCSLAVVSLGLQLCLVVVLQFPCSVVRNVVNDHSNRTQWDRPDGGMIMTGHPAHDPQNVLSRHFSSSTGADVVLCVVQPPCCRPLVNPMYQHQWHWPDDDGQAKTKIAGSPSRPVNVLFARGMYIYHRHNEQVVQVVCVVVVNHFKYFFDHQQVCVVVCCVVVPPFKAKDFAFKFKFKFFQCPDPPNVDLLLLLLLQLQDDLCCCCVPLHNPPWAWAFFFGDCPFQLSVLADGDPSNVDDSLVSLVSSLVSLVVVPFDLVRAAEFEEEEERYVSVVSSRVSSQVRSCVSNVRRYHYHYDYDHPSVSVVCLLVVVGGIYTDMDHQSGRHRCSRLVCQDCPNSNPSSNHYDVLLVVLCVVLRNDPDSNSNSVSSNVSRVVCSSSSRIRIRTGDMGIMGGHPQKDSHNCNHNRSRDHSSRIGGRDD/DDDPDD

B-factor: mean 32.05, std 9.68, range [16.67, 90.68]

Solvent-accessible surface area: 19772 Å² total; per-residue (Å²): 120,103,96,41,150,144,11,65,0,24,5,2,8,4,6,10,6,55,24,16,3,1,0,52,1,4,2,32,0,3,15,20,0,2,13,2,2,2,10,4,0,2,4,0,42,30,59,14,140,77,59,56,0,5,0,95,53,70,84,60,54,126,74,80,71,36,11,23,1,60,3,36,134,130,14,88,2,17,76,25,36,47,4,19,0,79,9,0,14,30,0,0,81,27,0,1,39,71,94,11,81,7,6,1,10,2,0,0,22,8,2,20,5,80,29,0,45,45,0,32,71,55,154,71,150,36,61,76,7,11,8,74,26,155,80,72,41,15,0,6,3,58,10,70,37,35,1,51,36,2,16,25,0,4,4,6,3,0,0,4,0,0,2,46,126,17,8,115,175,74,33,89,43,0,35,104,100,137,30,28,12,5,9,2,5,3,73,15,37,46,56,62,114,93,107,66,6,45,2,73,56,1,82,75,8,85,20,29,182,112,9,46,0,69,37,1,11,4,23,23,22,64,44,7,52,60,0,2,57,98,1,108,71,44,88,1,15,0,0,10,31,1,0,3,23,120,52,12,68,128,0,64,147,80,27,147,62,27,28,63,62,60,155,8,14,0,1,0,2,1,3,0,6,15,138,85,77,33,0,85,50,60,64,4,20,71,0,0,2,1,0,0,29,0,65,51,0,2,79,165,30,7,47,9,45,8,70,48,1,27,7,8,4,0,43,65,6,108,28,0,116,50,9,136,75,34,84,16,25,192,46,88,47,80,81,7,22,98,56,0,24,105,25,0,100,133,36,49,38,46,147,102,85,23,3,136,11,35,0,6,10,6,36,7,66,2,0,85,57,0,0,91,14,0,16,67,17,0,89,68,31,0,139,10,10,0,46,18,144,58,82,79,30,71,6,66,65,0,4,70,5,5,92,55,22,156,12,31,0,0,0,10,2,10,12,3,9,0,62,6,2,0,4,0,6,0,9,1,19,50,76,10,24,2,7,10,0,99,5,54,28,104,92,2,37,117,5,0,50,118,1,35,59,24,130,81,48,79,25,27,0,123,16,9,22,94,2,11,91,21,5,24,137,32,34,1,8,0,6,0,0,8,9,10,5,0,10,0,1,27,78,81,3,86,25,22,31,7,141,6,47,18,16,23,9,12,1,31,33,4,80,10,33,53,182,9,8,8,9,11,2

Radius of gyration: 22.98 Å; Cα contacts (8 Å, |Δi|>4): 1179; chains: 2; bounding box: 47×61×72 Å

InterPro domains:
  IPR000914 Solute-binding protein family 5 domain [PF00496] (75-461)
  IPR023765 Solute-binding protein family 5, conserved site [PS01040] (81-103)
  IPR030678 Peptide/nickel binding protein, MppA-type [PIRSF002741] (26-537)
  IPR039424 Solute-binding protein family 5 [PTHR30290] (5-525)

Secondary structure (DSSP, 8-state):
-EE-S--EEEEE--S--S-S-TTS--BHHHHHHHHHH---SEEE-TTS-EEESSEEEEEE-TTS-EEEEEE-TT-B-TTSPBP-HHHHHHHHHHHH-GGG--TTTTHHHHTTBTTHHHHHTTSS-GGGSSEEEEETTEEEEEBSS--TTHHHHTTSGGG----HHHHHHHGGGGGSTTT----SSEEEEEEETTTEEEEEE-TTSTTGGG----EEEEE----HHHHHHHHHTTS-SB--S---GGGHHHHHHHTTTTEE--EEEEEEEEEE-TTSTTTT-HHHHHHHHHH--HHIIIIIII-SS-EE-SSSS-TTSTT-TT----GGGGS-HHHHHHHHHHHHHHTT--SSS-EEEEEEEES-HHHHHHHHHHHHHHHHHTTTSEEEEEEEE-HHHHHHHHHHT--SEEEEEEE-SSSSTHHHHGGGSTT-TT-TT----HHHHHHHHHHTT-SSHHHHHHHHHHHHHHHHHTT-EEEEEEEE--EEB-TTEES--S--TT----GGG-EEEE-/-B----

Organism: Haemophilus influenzae (strain 86-028NP) (NCBI:txid281310)